Protein AF-A0A2G8LQJ5-F1 (afdb_monomer)

pLDDT: mean 70.14, std 23.07, range [26.86, 98.56]

InterPro domains:
  IPR008160 Collagen triple helix repeat [PF01391] (290-340)
  IPR013320 Concanavalin A-like lectin/glucanase domain superfamily [SSF49899] (3-210)
  IPR048287 Thrombospondin-like, N-terminal domain [SM00210] (1-196)
  IPR050149 Collagen superfamily [PTHR24023] (108-383)

Organism: Stichopus japonicus (NCBI:txid307972)

Sequence (414 aa):
SVDLIQKLDIPRLSERTVGICDNRVPSRNLGQVTRMVDTAYQITSSQQLSRETADLFSGTLPEDFSIILTLKSTSRKATLFTLHGEGSAQLTVHVGKKTTLQYTDNLGKPGADGSPKFSEFILNDNKWHRLAFSVRGRVVTGILDCDPRLNITKNLRRSVPANFRTEAGTIVFGMQLFTDRSFEGAVQQMLIIPDPGAAFSQCELYTPDCETPMREIVSEDEQDPFGDFERGGVHEGSGLSSYEFSDYFQPEESVAPPERPDPNRPEIEGPSGQKGQKGEAGNFRVEYSPGPVGPPGPKGFPGPPGPSGPRGGPGPKGESGRPGRDGLDGAPGVRGPPGVSSVMPQQIVQMIASTAGDKGPASAANLQAITQVLQEQRGPPGPQEQREILEPVETLDPEVCQEHQVHMEGAETE

Mean predicted aligned error: 21.16 Å

Structure (mmCIF, N/CA/C/O backbone):
data_AF-A0A2G8LQJ5-F1
#
_entry.id   AF-A0A2G8LQJ5-F1
#
loop_
_atom_site.group_PDB
_atom_site.id
_atom_site.type_symbol
_atom_site.label_atom_id
_atom_site.label_alt_id
_atom_site.label_comp_id
_atom_site.label_asym_id
_atom_site.label_entity_id
_atom_site.label_seq_id
_atom_site.pdbx_PDB_ins_code
_atom_site.Cartn_x
_atom_site.Cartn_y
_atom_site.Cartn_z
_atom_site.occupancy
_atom_site.B_iso_or_equiv
_atom_site.auth_seq_id
_atom_site.auth_comp_id
_atom_site.auth_asym_id
_atom_site.auth_atom_id
_atom_site.pdbx_PDB_model_num
ATOM 1 N N . SER A 1 1 ? -12.345 -0.201 -10.492 1.00 89.94 1 SER A N 1
ATOM 2 C CA . SER A 1 1 ? -11.167 -0.092 -9.600 1.00 89.94 1 SER A CA 1
ATOM 3 C C . SER A 1 1 ? -10.872 1.380 -9.369 1.00 89.94 1 SER A C 1
ATOM 5 O O . SER A 1 1 ? -11.339 2.206 -10.141 1.00 89.94 1 SER A O 1
ATOM 7 N N . VAL A 1 2 ? -10.135 1.723 -8.316 1.00 93.19 2 VAL A N 1
ATOM 8 C CA . VAL A 1 2 ? -9.689 3.094 -8.041 1.00 93.19 2 VAL A CA 1
ATOM 9 C C . VAL A 1 2 ? -8.184 3.154 -8.251 1.00 93.19 2 VAL A C 1
ATOM 11 O O . VAL A 1 2 ? -7.446 2.482 -7.531 1.00 93.19 2 VAL A O 1
ATOM 14 N N . ASP A 1 3 ? -7.742 3.946 -9.226 1.00 94.62 3 ASP A N 1
ATOM 15 C CA . ASP A 1 3 ? -6.328 4.249 -9.442 1.00 94.62 3 ASP A CA 1
ATOM 16 C C . ASP A 1 3 ? -5.926 5.478 -8.623 1.00 94.62 3 ASP A C 1
ATOM 18 O O . ASP A 1 3 ? -6.298 6.613 -8.932 1.00 94.62 3 ASP A O 1
ATOM 22 N N . LEU A 1 4 ? -5.169 5.242 -7.551 1.00 93.62 4 LEU A N 1
ATOM 23 C CA . LEU A 1 4 ? -4.728 6.298 -6.650 1.00 93.62 4 LEU A CA 1
ATOM 24 C C . LEU A 1 4 ? -3.700 7.222 -7.307 1.00 93.62 4 LEU A C 1
ATOM 26 O O . LEU A 1 4 ? -3.661 8.394 -6.950 1.00 93.62 4 LEU A O 1
ATOM 30 N N . ILE A 1 5 ? -2.902 6.743 -8.268 1.00 93.31 5 ILE A N 1
ATOM 31 C CA . ILE A 1 5 ? -1.924 7.581 -8.977 1.00 93.31 5 ILE A CA 1
ATOM 32 C C . ILE A 1 5 ? -2.656 8.659 -9.773 1.00 93.31 5 ILE A C 1
ATOM 34 O O . ILE A 1 5 ? -2.331 9.840 -9.651 1.00 93.31 5 ILE A O 1
ATOM 38 N N . GLN A 1 6 ? -3.685 8.264 -10.525 1.00 92.38 6 GLN A N 1
ATOM 39 C CA . GLN A 1 6 ? -4.493 9.195 -11.315 1.00 92.38 6 GLN A CA 1
ATOM 40 C C . GLN A 1 6 ? -5.348 10.103 -10.427 1.00 92.38 6 GLN A C 1
ATOM 42 O O . GLN A 1 6 ? -5.360 11.319 -10.603 1.00 92.38 6 GLN A O 1
ATOM 47 N N . LYS A 1 7 ? -6.034 9.537 -9.425 1.00 91.56 7 LYS A N 1
ATOM 48 C CA . LYS A 1 7 ? -6.931 10.309 -8.549 1.00 91.56 7 LYS A CA 1
ATOM 49 C C . LYS A 1 7 ? -6.191 11.356 -7.713 1.00 91.56 7 LYS A C 1
ATOM 51 O O . LYS A 1 7 ? -6.735 12.432 -7.470 1.00 91.56 7 LYS A O 1
ATOM 56 N N . LEU A 1 8 ? -4.953 11.074 -7.309 1.00 90.06 8 LEU A N 1
ATOM 57 C CA . LEU A 1 8 ? -4.101 12.009 -6.566 1.00 90.06 8 LEU A CA 1
ATOM 58 C C . LEU A 1 8 ? -3.295 12.958 -7.468 1.00 90.06 8 LEU A C 1
ATOM 60 O O . LEU A 1 8 ? -2.503 13.737 -6.948 1.00 90.06 8 LEU A O 1
ATOM 64 N N . ASP A 1 9 ? -3.498 12.911 -8.788 1.00 90.56 9 ASP A N 1
ATOM 65 C CA . ASP A 1 9 ? -2.809 13.753 -9.776 1.00 90.56 9 ASP A CA 1
ATOM 66 C C . ASP A 1 9 ? -1.267 13.650 -9.706 1.00 90.56 9 ASP A C 1
ATOM 68 O O . ASP A 1 9 ? -0.534 14.586 -10.029 1.00 90.56 9 ASP A O 1
ATOM 72 N N . ILE A 1 10 ? -0.756 12.478 -9.297 1.00 90.94 10 ILE A N 1
ATOM 73 C CA . ILE A 1 10 ? 0.686 12.192 -9.204 1.00 90.94 10 ILE A CA 1
ATOM 74 C C . ILE A 1 10 ? 1.415 12.480 -10.528 1.00 90.94 10 ILE A C 1
ATOM 76 O O . ILE A 1 10 ? 2.488 13.083 -10.478 1.00 90.94 10 ILE A O 1
ATOM 80 N N . PRO A 1 11 ? 0.871 12.144 -11.719 1.00 92.50 11 PRO A N 1
ATOM 81 C CA . PRO A 1 11 ? 1.570 12.400 -12.974 1.00 92.50 11 PRO A CA 1
ATOM 82 C C . PRO A 1 11 ? 1.883 13.870 -13.255 1.00 92.50 11 PRO A C 1
ATOM 84 O O . PRO A 1 11 ? 2.816 14.150 -14.007 1.00 92.50 11 PRO A O 1
ATOM 87 N N . ARG A 1 12 ? 1.113 14.801 -12.680 1.00 89.62 12 ARG A N 1
ATOM 88 C CA . ARG A 1 12 ? 1.353 16.243 -12.818 1.00 89.62 12 ARG A CA 1
ATOM 89 C C . ARG A 1 12 ? 2.258 16.804 -11.728 1.00 89.62 12 ARG A C 1
ATOM 91 O O . ARG A 1 12 ? 2.886 17.837 -11.941 1.00 89.62 12 ARG A O 1
ATOM 98 N N . LEU A 1 13 ? 2.301 16.150 -10.570 1.00 86.56 13 LEU A N 1
ATOM 99 C CA . LEU A 1 13 ? 2.936 16.669 -9.357 1.00 86.56 13 LEU A CA 1
ATOM 100 C C . LEU A 1 13 ? 4.289 16.014 -9.053 1.00 86.56 13 LEU A C 1
ATOM 102 O O . LEU A 1 13 ? 5.036 16.524 -8.219 1.00 86.56 13 LEU A O 1
ATOM 106 N N . SER A 1 14 ? 4.627 14.926 -9.744 1.00 89.12 14 SER A N 1
ATOM 107 C CA . SER A 1 14 ? 5.841 14.140 -9.530 1.00 89.12 14 SER A CA 1
ATOM 108 C C . SER A 1 14 ? 6.627 13.928 -10.827 1.00 89.12 14 SER A C 1
ATOM 110 O O . SER A 1 14 ? 6.072 13.890 -11.925 1.00 89.12 14 SER A O 1
ATOM 112 N N . GLU A 1 15 ? 7.945 13.765 -10.703 1.00 92.50 15 GLU A N 1
ATOM 113 C CA . GLU A 1 15 ? 8.817 13.496 -11.849 1.00 92.50 15 GLU A CA 1
ATOM 114 C C . GLU A 1 15 ? 8.627 12.056 -12.346 1.00 92.50 15 GLU A C 1
ATOM 116 O O . GLU A 1 15 ? 8.556 11.111 -11.554 1.00 92.50 15 GLU A O 1
ATOM 121 N N . ARG A 1 16 ? 8.560 11.875 -13.668 1.00 95.25 16 ARG A N 1
ATOM 122 C CA . ARG A 1 16 ? 8.482 10.549 -14.291 1.00 95.25 16 ARG A CA 1
ATOM 123 C C . ARG A 1 16 ? 9.836 9.846 -14.216 1.00 95.25 16 ARG A C 1
ATOM 125 O O . ARG A 1 16 ? 10.870 10.443 -14.484 1.00 95.25 16 ARG A O 1
ATOM 132 N N . THR A 1 17 ? 9.819 8.555 -13.925 1.00 95.75 17 THR A N 1
ATOM 133 C CA . THR A 1 17 ? 11.001 7.690 -13.891 1.00 95.75 17 THR A CA 1
ATOM 134 C C . THR A 1 17 ? 10.695 6.330 -14.522 1.00 95.75 17 THR A C 1
ATOM 136 O O . THR A 1 17 ? 9.556 6.051 -14.905 1.00 95.75 17 THR A O 1
ATOM 139 N N . VAL A 1 18 ? 11.721 5.492 -14.657 1.00 95.38 18 VAL A N 1
ATOM 140 C CA . VAL A 1 18 ? 11.593 4.134 -15.197 1.00 95.38 18 VAL A CA 1
ATOM 141 C C . VAL A 1 18 ? 10.993 3.219 -14.133 1.00 95.38 18 VAL A C 1
ATOM 143 O O . VAL A 1 18 ? 11.458 3.199 -12.992 1.00 95.38 18 VAL A O 1
ATOM 146 N N . GLY A 1 19 ? 9.950 2.488 -14.519 1.00 95.75 19 GLY A N 1
ATOM 147 C CA . GLY A 1 19 ? 9.255 1.509 -13.696 1.00 95.75 19 GLY A CA 1
ATOM 148 C C . GLY A 1 19 ? 10.030 0.207 -13.492 1.00 95.75 19 GLY A C 1
ATOM 149 O O . GLY A 1 19 ? 11.251 0.144 -13.641 1.00 95.75 19 GLY A O 1
ATOM 150 N N . ILE A 1 20 ? 9.300 -0.842 -13.125 1.00 95.50 20 ILE A N 1
ATOM 151 C CA . ILE A 1 20 ? 9.815 -2.190 -12.884 1.00 95.50 20 ILE A CA 1
ATOM 152 C C . ILE A 1 20 ? 10.459 -2.794 -14.134 1.00 95.50 20 ILE A C 1
ATOM 154 O O . ILE A 1 20 ? 11.453 -3.504 -14.008 1.00 95.50 20 ILE A O 1
ATOM 158 N N . CYS A 1 21 ? 9.943 -2.465 -15.321 1.00 94.12 21 CYS A N 1
ATOM 159 C CA . CYS A 1 21 ? 10.505 -2.887 -16.597 1.00 94.12 21 CYS A CA 1
ATOM 160 C C . CYS A 1 21 ? 11.095 -1.701 -17.359 1.00 94.12 21 CYS A C 1
ATOM 162 O O . CYS A 1 21 ? 10.388 -0.780 -17.756 1.00 94.12 21 CYS A O 1
ATOM 164 N N . ASP A 1 22 ? 12.396 -1.754 -17.617 1.00 92.06 22 ASP A N 1
ATOM 165 C CA . ASP A 1 22 ? 13.119 -0.826 -18.495 1.00 92.06 22 ASP A CA 1
ATOM 166 C C . ASP A 1 22 ? 13.122 -1.283 -19.967 1.00 92.06 22 ASP A C 1
ATOM 168 O O . ASP A 1 22 ? 13.550 -0.556 -20.864 1.00 92.06 22 ASP A O 1
ATOM 172 N N . ASN A 1 23 ? 12.661 -2.506 -20.221 1.00 88.75 23 ASN A N 1
ATOM 173 C CA . ASN A 1 23 ? 12.680 -3.125 -21.534 1.00 88.75 23 ASN A CA 1
ATOM 174 C C . ASN A 1 23 ? 11.570 -4.181 -21.660 1.00 88.75 23 ASN A C 1
ATOM 176 O O . ASN A 1 23 ? 11.831 -5.384 -21.665 1.00 88.75 23 ASN A O 1
ATOM 180 N N . ARG A 1 24 ? 10.320 -3.724 -21.737 1.00 88.69 24 ARG A N 1
ATOM 181 C CA . ARG A 1 24 ? 9.144 -4.577 -21.918 1.00 88.69 24 ARG A CA 1
ATOM 182 C C . ARG A 1 24 ? 8.933 -4.945 -23.386 1.00 88.69 24 ARG A C 1
ATOM 184 O O . ARG A 1 24 ? 9.086 -4.109 -24.285 1.00 88.69 24 ARG A O 1
ATOM 191 N N . VAL A 1 25 ? 8.521 -6.194 -23.611 1.00 83.50 25 VAL A N 1
ATOM 192 C CA . VAL A 1 25 ? 8.076 -6.688 -24.923 1.00 83.50 25 VAL A CA 1
ATOM 193 C C . VAL A 1 25 ? 6.770 -5.980 -25.330 1.00 83.50 25 VAL A C 1
ATOM 195 O O . VAL A 1 25 ? 5.816 -5.981 -24.553 1.00 83.50 25 VAL A O 1
ATOM 198 N N . PRO A 1 26 ? 6.691 -5.362 -26.522 1.00 78.56 26 PRO A N 1
ATOM 199 C CA . PRO A 1 26 ? 5.492 -4.648 -26.955 1.00 78.56 26 PRO A CA 1
ATOM 200 C C . PRO A 1 26 ? 4.329 -5.603 -27.270 1.00 78.56 26 PRO A C 1
ATOM 202 O O . PRO A 1 26 ? 4.532 -6.709 -27.767 1.00 78.56 26 PRO A O 1
ATOM 205 N N . SER A 1 27 ? 3.093 -5.150 -27.035 1.00 71.69 27 SER A N 1
ATOM 206 C CA . SER A 1 27 ? 1.865 -5.950 -27.206 1.00 71.69 27 SER A CA 1
ATOM 207 C C . SER A 1 27 ? 1.493 -6.250 -28.661 1.00 71.69 27 SER A C 1
ATOM 209 O O . SER A 1 27 ? 0.673 -7.128 -28.916 1.00 71.69 27 SER A O 1
ATOM 211 N N . ARG A 1 28 ? 2.102 -5.558 -29.633 1.00 69.81 28 ARG A N 1
ATOM 212 C CA . ARG A 1 28 ? 1.901 -5.792 -31.071 1.00 69.81 28 ARG A CA 1
ATOM 213 C C . ARG A 1 28 ? 3.246 -5.965 -31.767 1.00 69.81 28 ARG A C 1
ATOM 215 O O . ARG A 1 28 ? 4.222 -5.318 -31.393 1.00 69.81 28 ARG A O 1
ATOM 222 N N . ASN A 1 29 ? 3.257 -6.762 -32.840 1.00 55.69 29 ASN A N 1
ATOM 223 C CA . ASN A 1 29 ? 4.323 -6.797 -33.849 1.00 55.69 29 ASN A CA 1
ATOM 224 C C . ASN A 1 29 ? 4.390 -5.449 -34.600 1.00 55.69 29 ASN A C 1
ATOM 226 O O . ASN A 1 29 ? 4.166 -5.383 -35.807 1.00 55.69 29 ASN A O 1
ATOM 230 N N . LEU A 1 30 ? 4.660 -4.347 -33.897 1.00 58.47 30 LEU A N 1
ATOM 231 C CA . LEU A 1 30 ? 5.167 -3.141 -34.530 1.00 58.47 30 LEU A CA 1
ATOM 232 C C . LEU A 1 30 ? 6.508 -3.549 -35.134 1.00 58.47 30 LEU A C 1
ATOM 234 O O . LEU A 1 30 ? 7.429 -3.906 -34.404 1.00 58.47 30 LEU A O 1
ATOM 238 N N . GLY A 1 31 ? 6.604 -3.548 -36.466 1.00 53.56 31 GLY A N 1
ATOM 239 C CA . GLY A 1 31 ? 7.779 -3.959 -37.252 1.00 53.56 31 GLY A CA 1
ATOM 240 C C . GLY A 1 31 ? 9.065 -3.156 -36.996 1.00 53.56 31 GLY A C 1
ATOM 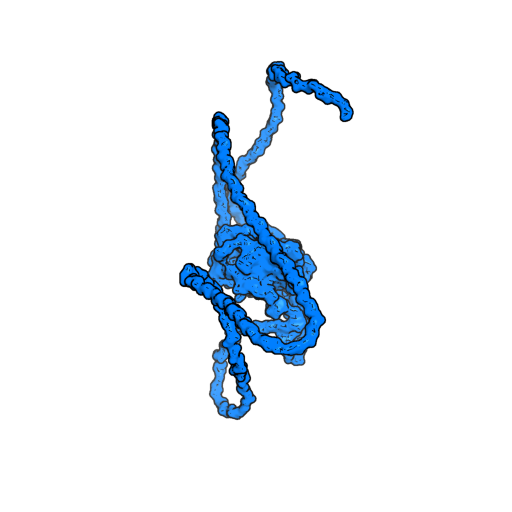241 O O . GLY A 1 31 ? 9.989 -3.194 -37.800 1.00 53.56 31 GLY A O 1
ATOM 242 N N . GLN A 1 32 ? 9.137 -2.441 -35.878 1.00 55.44 32 GLN A N 1
ATOM 243 C CA . GLN A 1 32 ? 10.308 -1.829 -35.285 1.00 55.44 32 GLN A CA 1
ATOM 244 C C . GLN A 1 32 ? 10.241 -2.075 -33.780 1.00 55.44 32 GLN A C 1
ATOM 246 O O . GLN A 1 32 ? 9.345 -1.577 -33.100 1.00 55.44 32 GLN A O 1
ATOM 251 N N . VAL A 1 33 ? 11.214 -2.828 -33.264 1.00 58.84 33 VAL A N 1
ATOM 252 C CA . VAL A 1 33 ? 11.412 -3.083 -31.833 1.00 58.84 33 VAL A CA 1
ATOM 253 C C . VAL A 1 33 ? 11.728 -1.759 -31.133 1.00 58.84 33 VAL A C 1
ATOM 255 O O . VAL A 1 33 ? 12.885 -1.405 -30.917 1.00 58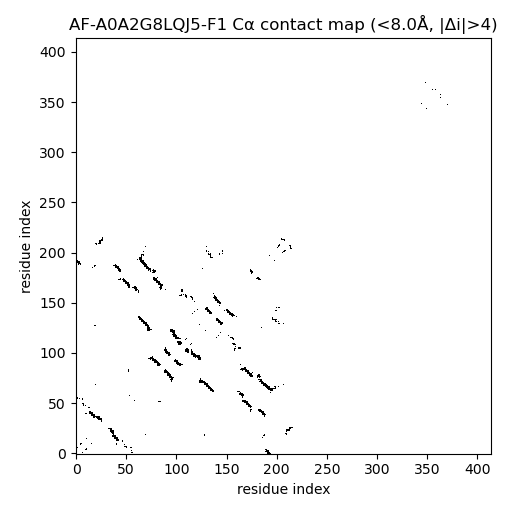.84 33 VAL A O 1
ATOM 258 N N . THR A 1 34 ? 10.698 -0.997 -30.788 1.00 60.62 34 THR A N 1
ATOM 259 C CA . THR A 1 34 ? 10.798 0.071 -29.799 1.00 60.62 34 THR A CA 1
ATOM 260 C C . THR A 1 34 ? 10.492 -0.575 -28.462 1.00 60.62 34 THR A C 1
ATOM 262 O O . THR A 1 34 ? 9.346 -0.817 -28.100 1.00 60.62 34 THR A O 1
ATOM 265 N N . ARG A 1 35 ? 11.566 -0.963 -27.771 1.00 66.75 35 ARG A N 1
ATOM 266 C CA . ARG A 1 35 ? 11.526 -1.438 -26.387 1.00 66.75 35 ARG A CA 1
ATOM 267 C C . ARG A 1 35 ? 10.736 -0.428 -25.552 1.00 66.75 35 ARG A C 1
ATOM 269 O O . ARG A 1 35 ? 11.056 0.760 -25.597 1.00 66.75 35 ARG A O 1
ATOM 276 N N . MET A 1 36 ? 9.700 -0.879 -24.845 1.00 80.94 36 MET A N 1
ATOM 277 C CA . MET A 1 36 ? 8.861 0.004 -24.031 1.00 80.94 36 MET A CA 1
ATOM 278 C C . MET A 1 36 ? 9.376 0.029 -22.593 1.00 80.94 36 MET A C 1
ATOM 280 O O . MET A 1 36 ? 9.709 -1.011 -22.032 1.00 80.94 36 MET A O 1
ATOM 284 N N . VAL A 1 37 ? 9.442 1.219 -22.004 1.00 89.69 37 VAL A N 1
ATOM 285 C CA . VAL A 1 37 ? 9.740 1.399 -20.580 1.00 89.69 37 VAL A CA 1
ATOM 286 C C . VAL A 1 37 ? 8.429 1.546 -19.819 1.00 89.69 37 VAL A C 1
ATOM 288 O O . VAL A 1 37 ? 7.554 2.318 -20.222 1.00 89.69 37 VAL A O 1
ATOM 291 N N . ASP A 1 38 ? 8.299 0.844 -18.701 1.00 93.31 38 ASP A N 1
ATOM 292 C CA . ASP A 1 38 ? 7.225 1.109 -17.755 1.00 93.31 38 ASP A CA 1
ATOM 293 C C . ASP A 1 38 ? 7.424 2.518 -17.180 1.00 93.31 38 ASP A C 1
ATOM 295 O O . ASP A 1 38 ? 8.546 2.947 -16.899 1.00 93.31 38 ASP A O 1
ATOM 299 N N . THR A 1 39 ? 6.331 3.261 -17.011 1.00 94.19 39 THR A N 1
ATOM 300 C CA . THR A 1 39 ? 6.375 4.586 -16.382 1.00 94.19 39 THR A CA 1
ATOM 301 C C . THR A 1 39 ? 6.110 4.451 -14.889 1.00 94.19 39 THR A C 1
ATOM 303 O O . THR A 1 39 ? 5.128 3.840 -14.479 1.00 94.19 39 THR A O 1
ATOM 306 N N . ALA A 1 40 ? 6.960 5.075 -14.084 1.00 97.00 40 ALA A N 1
ATOM 307 C CA . ALA A 1 40 ? 6.755 5.277 -12.659 1.00 97.00 40 ALA A CA 1
ATOM 308 C C . ALA A 1 40 ? 6.913 6.755 -12.294 1.00 97.00 40 ALA A C 1
ATOM 310 O O . ALA A 1 40 ? 7.322 7.572 -13.120 1.00 97.00 40 ALA A O 1
ATOM 311 N N . TYR A 1 41 ? 6.618 7.093 -11.043 1.00 95.38 41 TYR A N 1
ATOM 312 C CA . TYR A 1 41 ? 6.678 8.456 -10.530 1.00 95.38 41 TYR A CA 1
ATOM 313 C C . TYR A 1 41 ? 7.530 8.513 -9.271 1.00 95.38 41 TYR A C 1
ATOM 315 O O . TYR A 1 41 ? 7.311 7.751 -8.326 1.00 95.38 41 TYR A O 1
ATOM 323 N N . GLN A 1 42 ? 8.519 9.402 -9.275 1.00 93.25 42 GLN A N 1
ATOM 324 C CA . GLN A 1 42 ? 9.420 9.625 -8.155 1.00 93.25 42 GLN A CA 1
ATOM 325 C C . GLN A 1 42 ? 8.726 10.483 -7.094 1.00 93.25 42 GLN A C 1
ATOM 327 O O . GLN A 1 42 ? 8.289 11.598 -7.371 1.00 93.25 42 GLN A O 1
ATOM 332 N N . ILE A 1 43 ? 8.667 9.966 -5.871 1.00 89.69 43 ILE A N 1
ATOM 333 C CA . ILE A 1 43 ? 8.036 10.607 -4.721 1.00 89.69 43 ILE A CA 1
ATOM 334 C C . ILE A 1 43 ? 9.118 11.077 -3.755 1.00 89.69 43 ILE A C 1
ATOM 336 O O . ILE A 1 43 ? 10.017 10.314 -3.378 1.00 89.69 43 ILE A O 1
ATOM 340 N N . THR A 1 44 ? 9.025 12.345 -3.363 1.00 82.12 44 THR A N 1
ATOM 341 C CA . THR A 1 44 ? 9.935 12.997 -2.417 1.00 82.12 44 THR A CA 1
ATOM 342 C C . THR A 1 44 ? 9.183 13.467 -1.175 1.00 82.12 44 THR A C 1
ATOM 344 O O . THR A 1 44 ? 7.969 13.669 -1.191 1.00 82.12 44 THR A O 1
ATOM 347 N N . SER A 1 45 ? 9.918 13.684 -0.086 1.00 70.81 45 SER A N 1
ATOM 348 C CA . SER A 1 45 ? 9.379 14.032 1.231 1.00 70.81 45 SER A CA 1
ATOM 349 C C . SER A 1 45 ? 8.642 15.379 1.310 1.00 70.81 45 SER A C 1
ATOM 351 O O . SER A 1 45 ? 7.956 15.628 2.298 1.00 70.81 45 SER A O 1
ATOM 353 N N . SER A 1 46 ? 8.735 16.232 0.284 1.00 63.69 46 SER A N 1
ATOM 354 C CA . SER A 1 46 ? 8.058 17.535 0.209 1.00 63.69 46 SER A CA 1
ATOM 355 C C . SER A 1 46 ? 6.708 17.515 -0.522 1.00 63.69 46 SER A C 1
ATOM 357 O O . SER A 1 46 ? 6.055 18.552 -0.603 1.00 63.69 46 SER A O 1
ATOM 359 N N . GLN A 1 47 ? 6.296 16.382 -1.099 1.00 63.50 47 GLN A N 1
ATOM 360 C CA . GLN A 1 47 ? 5.050 16.281 -1.866 1.00 63.50 47 GLN A CA 1
ATOM 361 C C . GLN A 1 47 ? 3.903 15.815 -0.963 1.00 63.50 47 GLN A C 1
ATOM 363 O O . GLN A 1 47 ? 3.780 14.631 -0.658 1.00 63.50 47 GLN A O 1
ATOM 368 N N . GLN A 1 48 ? 3.048 16.749 -0.535 1.00 68.00 48 GLN A N 1
ATOM 369 C CA . GLN A 1 48 ? 1.794 16.420 0.141 1.00 68.00 48 GLN A CA 1
ATOM 370 C C . GLN A 1 48 ? 0.674 16.324 -0.891 1.00 68.00 48 GLN A C 1
ATOM 372 O O . GLN A 1 48 ? 0.267 17.330 -1.468 1.00 68.00 48 GLN A O 1
ATOM 377 N N . LEU A 1 49 ? 0.154 15.114 -1.090 1.00 80.50 49 LEU A N 1
ATOM 378 C CA . LEU A 1 49 ? -0.961 14.870 -1.997 1.00 80.50 49 LEU A CA 1
ATOM 379 C C . LEU A 1 49 ? -2.174 14.422 -1.191 1.00 80.50 49 LEU A C 1
ATOM 381 O O . LEU A 1 49 ? -2.107 13.443 -0.442 1.00 80.50 49 LEU A O 1
ATOM 385 N N . SER A 1 50 ? -3.282 15.145 -1.330 1.00 86.44 50 SER A N 1
ATOM 386 C CA . SER A 1 50 ? -4.539 14.796 -0.677 1.00 86.44 50 SER A CA 1
ATOM 387 C C . SER A 1 50 ? -5.746 15.096 -1.549 1.00 86.44 50 SER A C 1
ATOM 389 O O . SER A 1 50 ? -5.750 16.067 -2.304 1.00 86.44 50 SER A O 1
ATOM 391 N N . ARG A 1 51 ? -6.784 14.276 -1.399 1.00 88.06 51 ARG A N 1
ATOM 392 C CA . ARG A 1 51 ? -8.086 14.410 -2.065 1.00 88.06 51 ARG A CA 1
ATOM 393 C C . ARG A 1 51 ? -9.200 14.016 -1.109 1.00 88.06 51 ARG A C 1
ATOM 395 O O . ARG A 1 51 ? -8.961 13.281 -0.147 1.00 88.06 51 ARG A O 1
ATOM 402 N N . GLU A 1 52 ? -10.413 14.469 -1.388 1.00 88.44 52 GLU A N 1
ATOM 403 C CA . GLU A 1 52 ? -11.592 13.977 -0.683 1.00 88.44 52 GLU A CA 1
ATOM 404 C C . GLU A 1 52 ? -11.815 12.505 -1.033 1.00 88.44 52 GLU A C 1
ATOM 406 O O . GLU A 1 52 ? -11.729 12.102 -2.192 1.00 88.44 52 GLU A O 1
ATOM 411 N N . THR A 1 53 ? -12.085 11.670 -0.029 1.00 87.56 53 THR A N 1
ATOM 412 C CA . THR A 1 53 ? -12.282 10.230 -0.258 1.00 87.56 53 THR A CA 1
ATOM 413 C C . THR A 1 53 ? -13.536 9.968 -1.111 1.00 87.56 53 THR A C 1
ATOM 415 O O . THR A 1 53 ? -13.600 8.961 -1.817 1.00 87.56 53 THR A O 1
ATOM 418 N N . ALA A 1 54 ? -14.505 10.888 -1.108 1.00 85.75 54 ALA A N 1
ATOM 419 C CA . ALA A 1 54 ? -15.687 10.847 -1.969 1.00 85.75 54 ALA A CA 1
ATOM 420 C C . ALA A 1 54 ? -15.352 10.923 -3.476 1.00 85.75 54 ALA A C 1
ATOM 422 O O . ALA A 1 54 ? -16.032 10.289 -4.278 1.00 85.75 54 ALA A O 1
ATOM 423 N N . ASP A 1 55 ? -14.257 11.591 -3.871 1.00 85.62 55 ASP A N 1
ATOM 424 C CA . ASP A 1 55 ? -13.802 11.645 -5.276 1.00 85.62 55 ASP A CA 1
ATOM 425 C C . ASP A 1 55 ? -13.256 10.292 -5.774 1.00 85.62 55 ASP A C 1
ATOM 427 O O . ASP A 1 55 ? -13.132 10.037 -6.984 1.00 85.62 55 ASP A O 1
ATOM 431 N N . LEU A 1 56 ? -12.863 9.434 -4.828 1.00 84.94 56 LEU A N 1
ATOM 432 C CA . LEU A 1 56 ? -12.272 8.126 -5.082 1.00 84.94 56 LEU A CA 1
ATOM 433 C C . LEU A 1 56 ? -13.326 7.019 -5.094 1.00 84.94 56 LEU A C 1
ATOM 435 O O . LEU A 1 56 ? -13.219 6.100 -5.904 1.00 84.94 56 LEU A O 1
ATOM 439 N N . PHE A 1 57 ? -14.326 7.101 -4.215 1.00 83.50 57 PHE A N 1
ATOM 440 C CA . PHE A 1 57 ? -15.344 6.069 -4.033 1.00 83.50 57 PHE A CA 1
ATOM 441 C C . PHE A 1 57 ? -16.737 6.689 -4.044 1.00 83.50 57 PHE A C 1
ATOM 443 O O . PHE A 1 57 ? -17.019 7.597 -3.265 1.00 83.50 57 PHE A O 1
ATOM 450 N N . SER A 1 58 ? -17.633 6.133 -4.859 1.00 75.19 58 SER A N 1
ATOM 451 C CA . SER A 1 58 ? -19.047 6.506 -4.916 1.00 75.19 58 SER A CA 1
ATOM 452 C C . SER A 1 58 ? -19.817 5.979 -3.691 1.00 75.19 58 SER A C 1
ATOM 454 O O . SER A 1 58 ? -20.621 5.055 -3.805 1.00 75.19 58 SER A O 1
ATOM 456 N N . GLY A 1 59 ? -19.529 6.530 -2.508 1.00 76.31 59 GLY A N 1
ATOM 457 C CA . GLY A 1 59 ? -20.256 6.296 -1.253 1.00 76.31 59 GLY A CA 1
ATOM 458 C C . GLY A 1 59 ? -19.458 5.563 -0.172 1.00 76.31 59 GLY A C 1
ATOM 459 O O . GLY A 1 59 ? -19.226 6.113 0.907 1.00 76.31 59 GLY A O 1
ATOM 460 N N . THR A 1 60 ? -19.054 4.314 -0.426 1.00 82.50 60 THR A N 1
ATOM 461 C CA . THR A 1 60 ? -18.376 3.488 0.585 1.00 82.50 60 THR A CA 1
ATOM 462 C C . THR A 1 60 ? -17.185 2.709 0.035 1.00 82.50 60 THR A C 1
ATOM 464 O O . THR A 1 60 ? -17.140 2.349 -1.143 1.00 82.50 60 THR A O 1
ATOM 467 N N . LEU A 1 61 ? -16.195 2.436 0.895 1.00 86.81 61 LEU A N 1
ATOM 468 C CA . LEU A 1 61 ? -15.149 1.461 0.572 1.00 86.81 61 LEU A CA 1
ATOM 469 C C . LEU A 1 61 ? -15.798 0.063 0.527 1.00 86.81 61 LEU A C 1
ATOM 471 O O . LEU A 1 61 ? -16.546 -0.268 1.454 1.00 86.81 61 LEU A O 1
ATOM 475 N N . PRO A 1 62 ? -15.515 -0.766 -0.495 1.00 90.25 62 PRO A N 1
ATOM 476 C CA . PRO A 1 62 ? -16.019 -2.133 -0.550 1.00 90.25 62 PRO A CA 1
ATOM 477 C C . PRO A 1 62 ? -15.637 -2.922 0.706 1.00 90.25 62 PRO A C 1
ATOM 479 O O . PRO A 1 62 ? -14.541 -2.748 1.241 1.00 90.25 62 PRO A O 1
ATOM 482 N N . GLU A 1 63 ? -16.520 -3.814 1.162 1.00 90.44 63 GLU A N 1
ATOM 483 C CA . GLU A 1 63 ? -16.207 -4.683 2.300 1.00 90.44 63 GLU A CA 1
ATOM 484 C C . GLU A 1 63 ? -15.032 -5.606 1.953 1.00 90.44 63 GLU A C 1
ATOM 486 O O . GLU A 1 63 ? -14.030 -5.628 2.665 1.00 90.44 63 GLU A O 1
ATOM 491 N N . ASP A 1 64 ? -15.105 -6.320 0.835 1.00 94.94 64 ASP A N 1
ATOM 492 C CA . ASP A 1 64 ? -14.017 -7.158 0.335 1.00 94.94 64 ASP A CA 1
ATOM 493 C C . ASP A 1 64 ? -13.321 -6.463 -0.837 1.00 94.94 64 ASP A C 1
ATOM 495 O O . ASP A 1 64 ? -13.968 -5.978 -1.766 1.00 94.94 64 ASP A O 1
ATOM 499 N N . PHE A 1 65 ? -11.993 -6.380 -0.784 1.00 96.31 65 PHE A N 1
ATOM 500 C CA . PHE A 1 65 ? -11.209 -5.636 -1.765 1.00 96.31 65 PHE A CA 1
ATOM 501 C C . PHE A 1 65 ? -9.757 -6.107 -1.819 1.00 96.31 65 PHE A C 1
ATOM 503 O O . PHE A 1 65 ? -9.248 -6.749 -0.897 1.00 96.31 65 PHE A O 1
ATOM 510 N N . SER A 1 66 ? -9.075 -5.724 -2.893 1.00 98.31 66 SER A N 1
ATOM 511 C CA . SER A 1 66 ? -7.628 -5.846 -3.039 1.00 98.31 66 SER A CA 1
ATOM 512 C C . SER A 1 66 ? -6.953 -4.481 -3.032 1.00 98.31 66 SER A C 1
ATOM 514 O O . SER A 1 66 ? -7.469 -3.530 -3.618 1.00 98.31 66 SER A O 1
ATOM 516 N N . ILE A 1 67 ? -5.768 -4.402 -2.430 1.00 98.38 67 ILE A N 1
ATOM 517 C CA . ILE A 1 67 ? -4.817 -3.301 -2.628 1.00 98.38 67 ILE A CA 1
ATOM 518 C C . ILE A 1 67 ? -3.680 -3.853 -3.483 1.00 98.38 67 ILE A C 1
ATOM 520 O O . ILE A 1 67 ? -3.082 -4.853 -3.093 1.00 98.38 67 ILE A O 1
ATOM 524 N N . ILE A 1 68 ? -3.374 -3.219 -4.614 1.00 98.38 68 ILE A N 1
ATOM 525 C CA . ILE A 1 68 ? -2.294 -3.631 -5.521 1.00 98.38 68 ILE A CA 1
ATOM 526 C C . ILE A 1 68 ? -1.278 -2.503 -5.632 1.00 98.38 68 ILE A C 1
ATOM 528 O O . ILE A 1 68 ? -1.620 -1.396 -6.045 1.00 98.38 68 ILE A O 1
ATOM 532 N N . LEU A 1 69 ? -0.030 -2.797 -5.280 1.00 98.31 69 LEU A N 1
ATOM 533 C CA . LEU A 1 69 ? 1.063 -1.837 -5.211 1.00 98.31 69 LEU A CA 1
ATOM 534 C C . LEU A 1 69 ? 2.276 -2.349 -5.988 1.00 98.31 69 LEU A C 1
ATOM 536 O O . LEU A 1 69 ? 2.738 -3.466 -5.765 1.00 98.31 69 LEU A O 1
ATOM 540 N N . THR A 1 70 ? 2.832 -1.497 -6.841 1.00 98.25 70 THR A N 1
ATOM 541 C CA . THR A 1 70 ? 4.148 -1.703 -7.460 1.00 98.25 70 THR A CA 1
ATOM 542 C C . THR A 1 70 ? 5.004 -0.495 -7.125 1.00 98.25 70 THR A C 1
ATOM 544 O O . THR A 1 70 ? 4.729 0.612 -7.599 1.00 98.25 70 THR A O 1
ATOM 547 N N . LEU A 1 71 ? 6.000 -0.680 -6.258 1.00 97.56 71 LEU A N 1
ATOM 548 C CA . LEU A 1 71 ? 6.786 0.420 -5.699 1.00 97.56 71 LEU A CA 1
ATOM 549 C C . LEU A 1 71 ? 8.243 0.033 -5.451 1.00 97.56 71 LEU A C 1
ATOM 551 O O . LEU A 1 71 ? 8.584 -1.140 -5.340 1.00 97.56 71 LEU A O 1
ATOM 555 N N . LYS A 1 72 ? 9.084 1.051 -5.312 1.00 96.44 72 LYS A N 1
ATOM 556 C CA . LYS A 1 72 ? 10.477 0.971 -4.869 1.00 96.44 72 LYS A CA 1
ATOM 557 C C . LYS A 1 72 ? 10.674 1.983 -3.749 1.00 96.44 72 LYS A C 1
ATOM 559 O O . LYS A 1 72 ? 10.246 3.122 -3.909 1.00 96.44 72 LYS A O 1
ATOM 564 N N . SER A 1 73 ? 11.321 1.624 -2.640 1.00 94.62 73 SER A N 1
ATOM 565 C CA . SER A 1 73 ? 11.535 2.560 -1.524 1.00 94.62 73 SER A CA 1
ATOM 566 C C . SER A 1 73 ? 12.900 2.408 -0.859 1.00 94.62 73 SER A C 1
ATOM 568 O O . SER A 1 73 ? 13.496 1.333 -0.829 1.00 94.62 73 SER A O 1
ATOM 570 N N . THR A 1 74 ? 13.381 3.511 -0.291 1.00 92.69 74 THR A N 1
ATOM 571 C CA . THR A 1 74 ? 14.555 3.578 0.595 1.00 92.69 74 THR A CA 1
ATOM 572 C C . THR A 1 74 ? 14.160 3.869 2.047 1.00 92.69 74 THR A C 1
ATOM 574 O O . THR A 1 74 ? 14.996 3.801 2.953 1.00 92.69 74 THR A O 1
ATOM 577 N N . SER A 1 75 ? 12.885 4.175 2.305 1.00 90.56 75 SER A N 1
ATOM 578 C CA . SER A 1 75 ? 12.401 4.592 3.618 1.00 90.56 75 SER A CA 1
ATOM 579 C C . SER A 1 75 ? 12.503 3.464 4.648 1.00 90.56 75 SER A C 1
ATOM 581 O O . SER A 1 75 ? 11.975 2.369 4.459 1.00 90.56 75 SER A O 1
ATOM 583 N N . ARG A 1 76 ? 13.104 3.733 5.818 1.00 89.75 76 ARG A N 1
ATOM 584 C CA . ARG A 1 76 ? 13.159 2.744 6.919 1.00 89.75 76 ARG A CA 1
ATOM 585 C C . ARG A 1 76 ? 11.769 2.308 7.383 1.00 89.75 76 ARG A C 1
ATOM 587 O O . ARG A 1 76 ? 11.559 1.133 7.679 1.00 89.75 76 ARG A O 1
ATOM 594 N N . 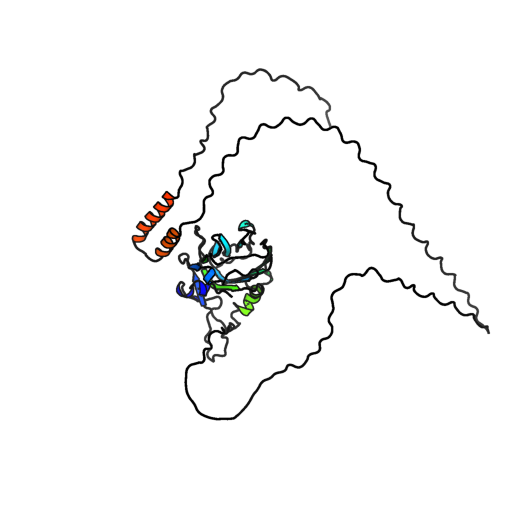LYS A 1 77 ? 10.848 3.263 7.498 1.00 88.88 77 LYS A N 1
ATOM 595 C CA . LYS A 1 77 ? 9.416 3.054 7.716 1.00 88.88 77 LYS A CA 1
ATOM 596 C C . LYS A 1 77 ? 8.690 4.335 7.323 1.00 88.88 77 LYS A C 1
ATOM 598 O O . LYS A 1 77 ? 8.957 5.368 7.930 1.00 88.88 77 LYS A O 1
ATOM 603 N N . ALA A 1 78 ? 7.768 4.242 6.379 1.00 90.00 78 ALA A N 1
ATOM 604 C CA . ALA A 1 78 ? 6.981 5.363 5.890 1.00 90.00 78 ALA A CA 1
ATOM 605 C C . ALA A 1 78 ? 5.517 4.972 5.710 1.00 90.00 78 ALA A C 1
ATOM 607 O O . ALA A 1 78 ? 5.192 3.795 5.534 1.00 90.00 78 ALA A O 1
ATOM 608 N N . THR A 1 79 ? 4.644 5.969 5.747 1.00 90.12 79 THR A N 1
ATOM 609 C CA . THR A 1 79 ? 3.239 5.813 5.371 1.00 90.12 79 THR A CA 1
ATOM 610 C C . THR A 1 79 ? 3.110 6.059 3.879 1.00 90.12 79 THR A C 1
ATOM 612 O O . THR A 1 79 ? 3.429 7.148 3.411 1.00 90.12 79 THR A O 1
ATOM 615 N N . LEU A 1 80 ? 2.659 5.046 3.137 1.00 91.56 80 LEU A N 1
ATOM 616 C CA . LEU A 1 80 ? 2.436 5.173 1.701 1.00 91.56 80 LEU A CA 1
ATOM 617 C C . LEU A 1 80 ? 1.172 5.996 1.447 1.00 91.56 80 LEU A C 1
ATOM 619 O O . LEU A 1 80 ? 1.234 7.059 0.842 1.00 91.56 80 LEU A O 1
ATOM 623 N N . PHE A 1 81 ? 0.039 5.543 1.980 1.00 92.00 81 PHE A N 1
ATOM 624 C CA . PHE A 1 81 ? -1.195 6.319 2.003 1.00 92.00 81 PHE A CA 1
ATOM 625 C C . PHE A 1 81 ? -2.004 6.022 3.262 1.00 92.00 81 PHE A C 1
ATOM 627 O O . PHE A 1 81 ? -1.921 4.932 3.836 1.00 92.00 81 PHE A O 1
ATOM 634 N N . THR A 1 82 ? -2.804 7.001 3.667 1.00 90.44 82 THR A N 1
ATOM 635 C CA . THR A 1 82 ? -3.852 6.864 4.674 1.00 90.44 82 THR A CA 1
ATOM 636 C C . THR A 1 82 ? -5.161 7.338 4.089 1.00 90.44 82 THR A C 1
ATOM 638 O O . THR A 1 82 ? -5.252 8.443 3.564 1.00 90.44 82 THR A O 1
ATOM 641 N N . LEU A 1 83 ? -6.184 6.517 4.227 1.00 90.25 83 LEU A N 1
ATOM 642 C CA . LEU A 1 83 ? -7.542 6.826 3.852 1.00 90.25 83 LEU A CA 1
ATOM 643 C C . LEU A 1 83 ? -8.325 7.057 5.151 1.00 90.25 83 LEU A C 1
ATOM 645 O O . LEU A 1 83 ? -8.472 6.160 5.990 1.00 90.25 83 LEU A O 1
ATOM 649 N N . HIS A 1 84 ? -8.757 8.302 5.335 1.00 86.69 84 HIS A N 1
ATOM 650 C CA . HIS A 1 84 ? -9.566 8.721 6.469 1.00 86.69 84 HIS A CA 1
ATOM 651 C C . HIS A 1 84 ? -11.043 8.688 6.089 1.00 86.69 84 HIS A C 1
ATOM 653 O O . HIS A 1 84 ? -11.401 9.082 4.974 1.00 86.69 84 HIS A O 1
ATOM 659 N N . GLY A 1 85 ? -11.885 8.272 7.029 1.00 81.44 85 GLY A N 1
ATOM 660 C CA . GLY A 1 85 ? -13.336 8.417 6.958 1.00 81.44 85 GLY A CA 1
ATOM 661 C C . GLY A 1 85 ? -13.875 8.903 8.298 1.00 81.44 85 GLY A C 1
ATOM 662 O O . GLY A 1 85 ? -13.351 8.549 9.359 1.00 81.44 85 GLY A O 1
ATOM 663 N N . GLU A 1 86 ? -14.856 9.806 8.231 1.00 76.12 86 GLU A N 1
ATOM 664 C CA . GLU A 1 86 ? -15.488 10.449 9.397 1.00 76.12 86 GLU A CA 1
ATOM 665 C C . GLU A 1 86 ? -14.471 11.028 10.409 1.00 76.12 86 GLU A C 1
ATOM 667 O O . GLU A 1 86 ? -14.660 10.972 11.621 1.00 76.12 86 GLU A O 1
ATOM 672 N N . GLY A 1 87 ? -13.350 11.569 9.914 1.00 71.25 87 GLY A N 1
ATOM 673 C CA . GLY A 1 87 ? -12.303 12.184 10.740 1.00 71.25 87 GLY A CA 1
ATOM 674 C C . GLY A 1 87 ? -11.314 11.217 11.409 1.00 71.25 87 GLY A C 1
ATOM 675 O O . GLY A 1 87 ? -10.451 11.670 12.159 1.00 71.25 87 GLY A O 1
ATOM 676 N N . SER A 1 88 ? -11.379 9.910 11.132 1.00 78.56 88 SER A N 1
ATOM 677 C CA . SER A 1 88 ? -10.455 8.907 11.686 1.00 78.56 88 SER A CA 1
ATOM 678 C C . SER A 1 88 ? -9.695 8.137 10.600 1.00 78.56 88 SER A C 1
ATOM 680 O O . SER A 1 88 ? -10.184 7.960 9.485 1.00 78.56 88 SER A O 1
ATOM 682 N N . ALA A 1 89 ? -8.472 7.687 10.907 1.00 85.75 89 ALA A N 1
ATOM 683 C CA . ALA A 1 89 ? -7.686 6.845 10.005 1.00 85.75 89 ALA A CA 1
ATOM 684 C C . ALA A 1 89 ? -8.249 5.418 9.999 1.00 85.75 89 ALA A C 1
ATOM 686 O O . ALA A 1 89 ? -8.118 4.673 10.976 1.00 85.75 89 ALA A O 1
ATOM 687 N N . GLN A 1 90 ? -8.867 5.040 8.885 1.00 89.19 90 GLN A N 1
ATOM 688 C CA . GLN A 1 90 ? -9.574 3.770 8.768 1.00 89.19 90 GLN A CA 1
ATOM 689 C C . GLN A 1 90 ? -8.810 2.739 7.928 1.00 89.19 90 GLN A C 1
ATOM 691 O O . GLN A 1 90 ? -8.916 1.544 8.188 1.00 89.19 90 GLN A O 1
ATOM 696 N N . LEU A 1 91 ? -7.988 3.175 6.970 1.00 92.31 91 LEU A N 1
ATOM 697 C CA . LEU A 1 91 ? -7.084 2.297 6.225 1.00 92.31 91 LEU A CA 1
ATOM 698 C C . LEU A 1 91 ? -5.732 2.986 6.022 1.00 92.31 91 LEU A C 1
ATOM 700 O O . LEU A 1 91 ? -5.669 4.055 5.421 1.00 92.31 91 LEU A O 1
ATOM 704 N N . THR A 1 92 ? -4.644 2.367 6.474 1.00 92.94 92 THR A N 1
ATOM 705 C CA . THR A 1 92 ? -3.281 2.879 6.264 1.00 92.94 92 THR A CA 1
ATOM 706 C C . THR A 1 92 ? -2.357 1.762 5.820 1.00 92.94 92 THR A C 1
ATOM 708 O O . THR A 1 92 ? -2.333 0.690 6.426 1.00 92.94 92 THR A O 1
ATOM 711 N N . VAL A 1 93 ? -1.539 2.030 4.803 1.00 95.00 93 VAL A N 1
ATOM 712 C CA . VAL A 1 93 ? -0.452 1.134 4.400 1.00 95.00 93 VAL A CA 1
ATOM 713 C C . VAL A 1 93 ? 0.879 1.763 4.784 1.00 95.00 93 VAL A C 1
ATOM 715 O O . VAL A 1 93 ? 1.248 2.824 4.279 1.00 95.00 93 VAL A O 1
ATOM 718 N N . HIS A 1 94 ? 1.624 1.088 5.658 1.00 93.56 94 HIS A N 1
ATOM 719 C CA . HIS A 1 94 ? 3.012 1.432 5.954 1.00 93.56 94 HIS A CA 1
ATOM 720 C C . HIS A 1 94 ? 3.953 0.492 5.217 1.00 93.56 94 HIS A C 1
ATOM 722 O O . HIS A 1 94 ? 3.750 -0.722 5.228 1.00 93.56 94 HIS A O 1
ATOM 728 N N . VAL A 1 95 ? 5.019 1.052 4.658 1.00 94.44 95 VAL A N 1
ATOM 729 C CA . VAL A 1 95 ? 6.069 0.335 3.924 1.00 94.44 95 VAL A CA 1
ATOM 730 C C . VAL A 1 95 ? 7.446 0.647 4.512 1.00 94.44 95 VAL A C 1
ATOM 732 O O . VAL A 1 95 ? 7.608 1.579 5.305 1.00 94.44 95 VAL A O 1
ATOM 735 N N . GLY A 1 96 ? 8.447 -0.153 4.153 1.00 92.75 96 GLY A N 1
ATOM 736 C CA . GLY A 1 96 ? 9.833 -0.004 4.595 1.00 92.75 96 GLY A CA 1
ATOM 737 C C . GLY A 1 96 ? 10.382 -1.322 5.136 1.00 92.75 96 GLY A C 1
ATOM 738 O O . GLY A 1 96 ? 10.107 -2.381 4.583 1.00 92.75 96 GLY A O 1
ATOM 739 N N . LYS A 1 97 ? 11.111 -1.290 6.259 1.00 91.94 97 LYS A N 1
ATOM 740 C CA . LYS A 1 97 ? 11.663 -2.503 6.897 1.00 91.94 97 LYS A CA 1
ATOM 741 C C . LYS A 1 97 ? 10.588 -3.420 7.495 1.00 91.94 97 LYS A C 1
ATOM 743 O O . LYS A 1 97 ? 10.848 -4.590 7.750 1.00 91.94 97 LYS A O 1
ATOM 748 N N . LYS A 1 98 ? 9.413 -2.870 7.805 1.00 91.06 98 LYS A N 1
ATOM 749 C CA . LYS A 1 98 ? 8.254 -3.619 8.303 1.00 91.06 98 LYS A CA 1
ATOM 750 C C . LYS A 1 98 ? 7.005 -3.076 7.639 1.00 91.06 98 LYS A C 1
ATOM 752 O O . LYS A 1 98 ? 6.627 -1.935 7.914 1.00 91.06 98 LYS A O 1
ATOM 757 N N . THR A 1 99 ? 6.367 -3.906 6.831 1.00 95.00 99 THR A N 1
ATOM 758 C CA . THR A 1 99 ? 5.109 -3.553 6.181 1.00 95.00 99 THR A CA 1
ATOM 759 C C . THR A 1 99 ? 3.947 -3.795 7.141 1.00 95.00 99 THR A C 1
ATOM 761 O O . THR A 1 99 ? 3.881 -4.822 7.822 1.00 95.00 99 THR A O 1
ATOM 764 N N . THR A 1 100 ? 3.025 -2.844 7.254 1.00 93.44 100 THR A N 1
ATOM 765 C CA . THR A 1 100 ? 1.828 -3.000 8.094 1.00 93.44 100 THR A CA 1
ATOM 766 C C . THR A 1 100 ? 0.599 -2.481 7.375 1.00 93.44 100 THR A C 1
ATOM 768 O O . THR A 1 100 ? 0.658 -1.435 6.734 1.00 93.44 100 THR A O 1
ATOM 771 N N . LEU A 1 101 ? -0.507 -3.209 7.514 1.00 95.25 101 LEU A N 1
ATOM 772 C CA . LEU A 1 101 ? -1.817 -2.788 7.039 1.00 95.25 101 LEU A CA 1
ATOM 773 C C . LEU A 1 101 ? -2.644 -2.416 8.263 1.00 95.25 101 LEU A C 1
ATOM 775 O O . LEU A 1 101 ? -3.115 -3.300 8.976 1.00 95.25 101 LEU A O 1
ATOM 779 N N . GLN A 1 102 ? -2.784 -1.123 8.525 1.00 93.94 102 GLN A N 1
ATOM 780 C CA . GLN A 1 102 ? -3.661 -0.630 9.575 1.00 93.94 102 GLN A CA 1
ATOM 781 C C . GLN A 1 102 ? -5.092 -0.569 9.053 1.00 93.94 102 GLN A C 1
ATOM 783 O O . GLN A 1 102 ? -5.335 0.001 7.991 1.00 93.94 102 GLN A O 1
ATOM 788 N N . TYR A 1 103 ? -6.027 -1.136 9.804 1.00 93.56 103 TYR A N 1
ATOM 789 C CA . TYR A 1 103 ? -7.440 -1.158 9.463 1.00 93.56 103 TYR A CA 1
ATOM 790 C C . TYR A 1 103 ? -8.287 -0.859 10.701 1.00 93.56 103 TYR A C 1
ATOM 792 O O . TYR A 1 103 ? -8.079 -1.440 11.770 1.00 93.56 103 TYR A O 1
ATOM 800 N N . THR A 1 104 ? -9.276 0.007 10.529 1.00 91.69 104 THR A N 1
ATOM 801 C CA . THR A 1 104 ? -10.257 0.369 11.548 1.00 91.69 104 THR A CA 1
ATOM 802 C C . THR A 1 104 ? -11.609 0.542 10.861 1.00 91.69 104 THR A C 1
ATOM 804 O O . THR A 1 104 ? -11.756 1.406 10.001 1.00 91.69 104 THR A O 1
ATOM 807 N N . ASP A 1 105 ? -12.592 -0.281 11.217 1.00 89.69 105 ASP A N 1
ATOM 808 C CA . ASP A 1 105 ? -13.974 -0.112 10.760 1.00 89.69 105 ASP A CA 1
ATOM 809 C C . ASP A 1 105 ? -14.687 1.040 11.497 1.00 89.69 105 ASP A C 1
ATOM 811 O O . ASP A 1 105 ? -14.130 1.694 12.381 1.00 89.69 105 ASP A O 1
ATOM 815 N N . ASN A 1 106 ? -15.949 1.288 11.150 1.00 84.19 106 ASN A N 1
ATOM 816 C CA . ASN A 1 106 ? -16.809 2.284 11.796 1.00 84.19 106 ASN A CA 1
ATOM 817 C C . ASN A 1 106 ? -17.099 2.017 13.287 1.00 84.19 106 ASN A C 1
ATOM 819 O O . ASN A 1 106 ? -17.576 2.907 13.983 1.00 84.19 106 ASN A O 1
ATOM 823 N N . LEU A 1 107 ? -16.837 0.807 13.789 1.00 87.31 107 LEU A N 1
ATOM 824 C CA . LEU A 1 107 ? -16.955 0.449 15.206 1.00 87.31 107 LEU A CA 1
ATOM 825 C C . LEU A 1 107 ? -15.599 0.485 15.928 1.00 87.31 107 LEU A C 1
ATOM 827 O O . LEU A 1 107 ? -15.500 0.046 17.076 1.00 87.31 107 LEU A O 1
ATOM 831 N N . GLY A 1 108 ? -14.546 0.980 15.270 1.00 88.44 108 GLY A N 1
ATOM 832 C CA . GLY A 1 108 ? -13.205 1.059 15.836 1.00 88.44 108 GLY A CA 1
ATOM 833 C C . GLY A 1 108 ? -12.434 -0.266 15.823 1.00 88.44 108 GLY A C 1
ATOM 834 O O . GLY A 1 108 ? -11.386 -0.358 16.461 1.00 88.44 108 GLY A O 1
ATOM 835 N N . LYS A 1 109 ? -12.922 -1.311 15.138 1.00 90.81 109 LYS A N 1
ATOM 836 C CA . LYS A 1 109 ? -12.320 -2.653 15.152 1.00 90.81 109 LYS A CA 1
ATOM 837 C C . LYS A 1 109 ? -11.525 -2.963 13.874 1.00 90.81 109 LYS A C 1
ATOM 839 O O . LYS A 1 109 ? -11.914 -2.565 12.781 1.00 90.81 109 LYS A O 1
ATOM 844 N N . PRO A 1 110 ? -10.417 -3.719 13.973 1.00 91.75 110 PRO A N 1
ATOM 845 C CA . PRO A 1 110 ? -9.717 -4.074 15.203 1.00 91.75 110 PRO A CA 1
ATOM 846 C C . PRO A 1 110 ? -8.940 -2.894 15.820 1.00 91.75 110 PRO A C 1
ATOM 848 O O . PRO A 1 110 ? -8.443 -3.034 16.936 1.00 91.75 110 PRO A O 1
ATOM 851 N N . GLY A 1 111 ? -8.815 -1.768 15.109 1.00 88.88 111 GLY A N 1
ATOM 852 C CA . GLY A 1 111 ? -8.019 -0.616 15.525 1.00 88.88 111 GLY A CA 1
ATOM 853 C C . GLY A 1 111 ? -6.526 -0.803 15.239 1.00 88.88 111 GLY A C 1
ATOM 854 O O . GLY A 1 111 ? -6.084 -1.853 14.758 1.00 88.88 111 GLY A O 1
ATOM 855 N N . ALA A 1 112 ? -5.725 0.221 15.543 1.00 83.75 112 ALA A N 1
ATOM 856 C CA . ALA A 1 112 ? -4.308 0.271 15.176 1.00 83.75 112 ALA A CA 1
ATOM 857 C C . ALA A 1 112 ? -3.487 -0.919 15.708 1.00 83.75 112 ALA A C 1
ATOM 859 O O . ALA A 1 112 ? -2.722 -1.537 14.964 1.00 83.75 112 ALA A O 1
ATOM 860 N N . ASP A 1 113 ? -3.680 -1.282 16.977 1.00 86.81 113 ASP A N 1
ATOM 861 C CA . ASP A 1 113 ? -2.904 -2.345 17.625 1.00 86.81 113 ASP A CA 1
ATOM 862 C C . ASP A 1 113 ? -3.335 -3.752 17.208 1.00 86.81 113 ASP A C 1
ATOM 864 O O . ASP A 1 113 ? -2.502 -4.659 17.136 1.00 86.81 113 ASP A O 1
ATOM 868 N N . GLY A 1 114 ? -4.622 -3.928 16.897 1.00 89.94 114 GLY A N 1
ATOM 869 C CA . GLY A 1 114 ? -5.192 -5.197 16.447 1.00 89.94 114 GLY A CA 1
ATOM 870 C C . GLY A 1 114 ? -5.073 -5.437 14.939 1.00 89.94 114 GLY A C 1
ATOM 871 O O . GLY A 1 114 ? -5.528 -6.470 14.446 1.00 89.94 114 GLY A O 1
ATOM 872 N N . SER A 1 115 ? -4.480 -4.494 14.209 1.00 91.81 115 SER A N 1
ATOM 873 C CA . SER A 1 115 ? -4.310 -4.563 12.762 1.00 91.81 115 SER A CA 1
ATOM 874 C C . SER A 1 115 ? -3.202 -5.543 12.330 1.00 91.81 115 SER A C 1
ATOM 876 O O . SER A 1 115 ? -2.181 -5.668 13.019 1.00 91.81 115 SER A O 1
ATOM 878 N N . PRO A 1 116 ? -3.345 -6.229 11.177 1.00 92.94 116 PRO A N 1
ATOM 879 C CA . PRO A 1 116 ? -2.335 -7.154 10.664 1.00 92.94 116 PRO A CA 1
ATOM 880 C C . PRO A 1 116 ? -0.970 -6.501 10.392 1.00 92.94 116 PRO A C 1
ATOM 882 O O . PRO A 1 116 ? -0.844 -5.488 9.700 1.00 92.94 116 PRO A O 1
ATOM 885 N N . LYS A 1 117 ? 0.094 -7.135 10.893 1.00 94.62 117 LYS A N 1
ATOM 886 C CA . LYS A 1 117 ? 1.486 -6.706 10.683 1.00 94.62 117 LYS A CA 1
ATOM 887 C C . LYS A 1 117 ? 2.199 -7.714 9.795 1.00 94.62 117 LYS A C 1
ATOM 889 O O . LYS A 1 117 ? 2.275 -8.869 10.188 1.00 94.62 117 LYS A O 1
ATOM 894 N N . PHE A 1 118 ? 2.766 -7.291 8.673 1.00 96.25 118 PHE A N 1
ATOM 895 C CA . PHE A 1 118 ? 3.538 -8.117 7.735 1.00 96.25 118 PHE A CA 1
ATOM 896 C C . PHE A 1 118 ? 5.020 -7.741 7.855 1.00 96.25 118 PHE A C 1
ATOM 898 O O . PHE A 1 118 ? 5.630 -7.169 6.954 1.00 96.25 118 PHE A O 1
ATOM 905 N N . SER A 1 119 ? 5.587 -7.983 9.041 1.00 93.75 119 SER A N 1
ATOM 906 C CA . SER A 1 119 ? 6.973 -7.599 9.365 1.00 93.75 119 SER A CA 1
ATOM 907 C C . SER A 1 119 ? 8.018 -8.361 8.547 1.00 93.75 119 SER A C 1
ATOM 909 O O . SER A 1 119 ? 9.180 -7.977 8.543 1.00 93.75 119 SER A O 1
ATOM 911 N N . GLU A 1 120 ? 7.590 -9.433 7.894 1.00 94.62 120 GLU A N 1
ATOM 912 C CA . GLU A 1 120 ? 8.342 -10.288 6.992 1.00 94.62 120 GLU A CA 1
ATOM 913 C C . GLU A 1 120 ? 8.552 -9.624 5.618 1.00 94.62 120 GLU A C 1
ATOM 915 O O . GLU A 1 120 ? 9.511 -9.942 4.923 1.00 94.62 120 GLU A O 1
ATOM 920 N N . PHE A 1 121 ? 7.693 -8.669 5.240 1.00 96.50 121 PHE A N 1
ATOM 921 C CA . PHE A 1 121 ? 7.809 -7.937 3.980 1.00 96.50 121 PHE A CA 1
ATOM 922 C C . PHE A 1 121 ? 8.702 -6.711 4.164 1.00 96.50 121 PHE A C 1
ATOM 924 O O . PHE A 1 121 ? 8.308 -5.725 4.805 1.00 96.50 121 PHE A O 1
ATOM 931 N N . ILE A 1 122 ? 9.901 -6.797 3.592 1.00 95.69 122 ILE A N 1
ATOM 932 C CA . ILE A 1 122 ? 10.953 -5.780 3.627 1.00 95.69 122 ILE A CA 1
ATOM 933 C C . ILE A 1 122 ? 11.009 -5.121 2.250 1.00 95.69 122 ILE A C 1
ATOM 935 O O . ILE A 1 122 ? 11.296 -5.794 1.272 1.00 95.69 122 ILE A O 1
ATOM 939 N N . LEU A 1 123 ? 10.744 -3.815 2.190 1.00 96.38 123 LEU A N 1
ATOM 940 C CA . LEU A 1 123 ? 10.578 -3.051 0.941 1.00 96.38 123 LEU A CA 1
ATOM 941 C C . LEU A 1 123 ? 11.515 -1.836 0.849 1.00 96.38 123 LEU A C 1
ATOM 943 O O . LEU A 1 123 ? 11.288 -0.931 0.052 1.00 96.38 123 LEU A O 1
ATOM 947 N N . ASN A 1 124 ? 12.513 -1.751 1.736 1.00 95.62 124 ASN A N 1
ATOM 948 C CA . ASN A 1 124 ? 13.432 -0.611 1.842 1.00 95.62 124 ASN A CA 1
ATOM 949 C C . ASN A 1 124 ? 14.817 -0.887 1.234 1.00 95.62 124 ASN A C 1
ATOM 951 O O . ASN A 1 124 ? 15.807 -0.282 1.654 1.00 95.62 124 ASN A O 1
ATOM 955 N N . ASP A 1 125 ? 14.908 -1.850 0.323 1.00 95.94 125 ASP A N 1
ATOM 956 C CA . ASP A 1 125 ? 16.154 -2.305 -0.298 1.00 95.94 125 ASP A CA 1
ATOM 957 C C . ASP A 1 125 ? 16.487 -1.561 -1.605 1.00 95.94 125 ASP A C 1
ATOM 959 O O . ASP A 1 125 ? 17.465 -1.895 -2.276 1.00 95.94 125 ASP A O 1
ATOM 963 N N . ASN A 1 126 ? 15.696 -0.535 -1.947 1.00 96.00 126 ASN A N 1
ATOM 964 C CA . ASN A 1 126 ? 15.789 0.220 -3.191 1.00 96.00 126 ASN A CA 1
ATOM 965 C C . ASN A 1 126 ? 15.616 -0.637 -4.461 1.00 96.00 126 ASN A C 1
ATOM 967 O O . ASN A 1 126 ? 16.123 -0.274 -5.525 1.00 96.00 126 ASN A O 1
ATOM 971 N N . LYS A 1 127 ? 14.890 -1.755 -4.374 1.00 97.31 127 LYS A N 1
ATOM 972 C CA . LYS A 1 127 ? 14.451 -2.546 -5.526 1.00 97.31 127 LYS A CA 1
ATOM 973 C C . LYS A 1 127 ? 12.948 -2.414 -5.737 1.00 97.31 127 LYS A C 1
ATOM 975 O O . LYS A 1 127 ? 12.206 -1.950 -4.871 1.00 97.31 127 LYS A O 1
ATOM 980 N N . TRP A 1 128 ? 12.518 -2.764 -6.943 1.00 97.75 128 TRP A N 1
ATOM 981 C CA . TRP A 1 128 ? 11.105 -2.834 -7.278 1.00 97.75 128 TRP A CA 1
ATOM 982 C C . TRP A 1 128 ? 10.470 -4.050 -6.618 1.00 97.75 128 TRP A C 1
ATOM 984 O O . TRP A 1 128 ? 10.965 -5.162 -6.782 1.00 97.75 128 TRP A O 1
ATOM 994 N N . HIS A 1 129 ? 9.354 -3.818 -5.937 1.00 97.94 129 HIS A N 1
ATOM 995 C CA . HIS A 1 129 ? 8.533 -4.856 -5.341 1.00 97.94 129 HIS A CA 1
ATOM 996 C C . HIS A 1 129 ? 7.090 -4.757 -5.823 1.00 97.94 129 HIS A C 1
ATOM 998 O O . HIS A 1 129 ? 6.538 -3.664 -5.996 1.00 97.94 129 HIS A O 1
ATOM 1004 N N . ARG A 1 130 ? 6.471 -5.925 -5.983 1.00 98.19 130 ARG A N 1
ATOM 1005 C CA . ARG A 1 130 ? 5.041 -6.105 -6.236 1.00 98.19 130 ARG A CA 1
ATOM 1006 C C . ARG A 1 130 ? 4.400 -6.562 -4.930 1.00 98.19 130 ARG A C 1
ATOM 1008 O O . ARG A 1 130 ? 4.627 -7.679 -4.483 1.00 98.19 130 ARG A O 1
ATOM 1015 N N . LEU A 1 131 ? 3.649 -5.682 -4.283 1.00 98.31 131 LEU A N 1
ATOM 1016 C CA . LEU A 1 131 ? 2.955 -5.964 -3.030 1.00 98.31 131 LEU A CA 1
ATOM 1017 C C . LEU A 1 131 ? 1.447 -5.924 -3.264 1.00 98.31 131 LEU A C 1
ATOM 1019 O O . LEU A 1 131 ? 0.926 -4.915 -3.737 1.00 98.31 131 LEU A O 1
ATOM 1023 N N . ALA A 1 132 ? 0.737 -6.963 -2.839 1.00 98.44 132 ALA A N 1
ATOM 1024 C CA . ALA A 1 132 ? -0.717 -6.948 -2.803 1.00 98.44 132 ALA A CA 1
ATOM 1025 C C . ALA A 1 132 ? -1.282 -7.412 -1.460 1.00 98.44 132 ALA A C 1
ATOM 1027 O O . ALA A 1 132 ? -0.695 -8.229 -0.750 1.00 98.44 132 ALA A O 1
ATOM 1028 N N . PHE A 1 133 ? -2.461 -6.895 -1.125 1.00 98.56 133 PHE A N 1
ATOM 1029 C CA . PHE A 1 133 ? -3.269 -7.355 -0.001 1.00 98.56 133 PHE A CA 1
ATOM 1030 C C . PHE A 1 133 ? -4.647 -7.764 -0.506 1.00 98.56 133 PHE A C 1
ATOM 1032 O O . PHE A 1 133 ? -5.357 -6.925 -1.046 1.00 98.56 133 PHE A O 1
ATOM 1039 N N . SER A 1 134 ? -5.039 -9.019 -0.288 1.00 98.31 134 SER A N 1
ATOM 1040 C CA . SER A 1 134 ? -6.413 -9.508 -0.459 1.00 98.31 134 SER A CA 1
ATOM 1041 C C . SER A 1 134 ? -7.136 -9.422 0.881 1.00 98.31 134 SER A C 1
ATOM 1043 O O . SER A 1 134 ? -6.833 -10.203 1.787 1.00 98.31 134 SER A O 1
ATOM 1045 N N . VAL A 1 135 ? -8.118 -8.532 1.006 1.00 97.19 135 VAL A N 1
ATOM 1046 C CA . VAL A 1 135 ? -8.980 -8.404 2.186 1.00 97.19 135 VAL A CA 1
ATOM 1047 C C . VAL A 1 135 ? -10.312 -9.094 1.903 1.00 97.19 135 VAL A C 1
ATOM 1049 O O . VAL A 1 135 ? -11.098 -8.610 1.093 1.00 97.19 135 VAL A O 1
ATOM 1052 N N . ARG A 1 136 ? -10.569 -10.227 2.567 1.00 96.12 136 ARG A N 1
ATOM 1053 C CA . ARG A 1 136 ? -11.790 -11.025 2.379 1.00 96.12 136 ARG A CA 1
ATOM 1054 C C . ARG A 1 136 ? -12.385 -11.450 3.717 1.00 96.12 136 ARG A C 1
ATOM 1056 O O . ARG A 1 136 ? -11.753 -12.179 4.486 1.00 96.12 136 ARG A O 1
ATOM 1063 N N . GLY A 1 137 ? -13.613 -11.028 4.005 1.00 93.81 137 GLY A N 1
ATOM 1064 C CA . GLY A 1 137 ? -14.303 -11.348 5.252 1.00 93.81 137 GLY A CA 1
ATOM 1065 C C . GLY A 1 137 ? -13.499 -10.909 6.480 1.00 93.81 137 GLY A C 1
ATOM 1066 O O . GLY A 1 137 ? -13.310 -9.726 6.709 1.00 93.81 137 GLY A O 1
ATOM 1067 N N . ARG A 1 138 ? -13.007 -11.843 7.299 1.00 94.88 138 ARG A N 1
ATOM 1068 C CA . ARG A 1 138 ? -12.172 -11.541 8.486 1.00 94.88 138 ARG A CA 1
ATOM 1069 C C . ARG A 1 138 ? -10.716 -11.971 8.313 1.00 94.88 138 ARG A C 1
ATOM 1071 O O . ARG A 1 138 ? -10.041 -12.307 9.286 1.00 94.88 138 ARG A O 1
ATOM 1078 N N . VAL A 1 139 ? -10.236 -11.997 7.074 1.00 96.19 139 VAL A N 1
ATOM 1079 C CA . VAL A 1 139 ? -8.901 -12.477 6.713 1.00 96.19 139 VAL A CA 1
ATOM 1080 C C . VAL A 1 139 ? -8.242 -11.498 5.747 1.00 96.19 139 VAL A C 1
ATOM 1082 O O . VAL A 1 139 ? -8.888 -10.955 4.853 1.00 96.19 139 VAL A O 1
ATOM 1085 N N . VAL A 1 140 ? -6.941 -11.281 5.931 1.00 98.00 140 VAL A N 1
ATOM 1086 C CA . VAL A 1 140 ? -6.093 -10.545 4.992 1.00 98.00 140 VAL A CA 1
ATOM 1087 C C . VAL A 1 140 ? -4.956 -11.456 4.564 1.00 98.00 140 VAL A C 1
ATOM 1089 O O . VAL A 1 140 ? -4.230 -11.977 5.412 1.00 98.00 140 VAL A O 1
ATOM 1092 N N . THR A 1 141 ? -4.774 -11.603 3.257 1.00 98.44 141 THR A N 1
ATOM 1093 C CA . THR A 1 141 ? -3.611 -12.278 2.675 1.00 98.44 141 THR A CA 1
ATOM 1094 C C . THR A 1 141 ? -2.697 -11.233 2.059 1.00 98.44 141 THR A C 1
ATOM 1096 O O . THR A 1 141 ? -3.112 -10.517 1.154 1.00 98.44 141 THR A O 1
ATOM 1099 N N . GLY A 1 142 ?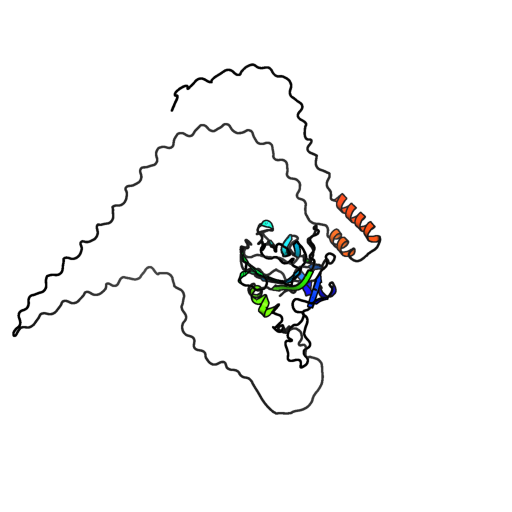 -1.477 -11.119 2.573 1.00 98.31 142 GLY A N 1
ATOM 1100 C CA . GLY A 1 142 ? -0.408 -10.337 1.969 1.00 98.31 142 GLY A CA 1
ATOM 1101 C C . GLY A 1 142 ? 0.390 -11.195 0.992 1.00 98.31 142 GLY A C 1
ATOM 1102 O O . GLY A 1 142 ? 0.724 -12.335 1.316 1.00 98.31 142 GLY A O 1
ATOM 1103 N N . ILE A 1 143 ? 0.682 -10.644 -0.180 1.00 98.31 143 ILE A N 1
ATOM 1104 C CA . ILE A 1 143 ? 1.373 -11.293 -1.298 1.00 98.31 143 ILE A CA 1
ATOM 1105 C C . ILE A 1 143 ? 2.551 -10.399 -1.674 1.00 98.31 143 ILE A C 1
ATOM 1107 O O . ILE A 1 143 ? 2.358 -9.203 -1.898 1.00 98.31 143 ILE A O 1
ATOM 1111 N N . LEU A 1 144 ? 3.758 -10.964 -1.722 1.00 97.94 144 LEU A N 1
ATOM 1112 C CA . LEU A 1 144 ? 4.978 -10.232 -2.056 1.00 97.94 144 LEU A CA 1
ATOM 1113 C C . LEU A 1 144 ? 5.677 -10.879 -3.249 1.00 97.94 144 LEU A C 1
ATOM 1115 O O . LEU A 1 144 ? 5.917 -12.084 -3.259 1.00 97.94 144 LEU A O 1
ATOM 1119 N N . ASP A 1 145 ? 5.981 -10.055 -4.247 1.00 97.00 145 ASP A N 1
ATOM 1120 C CA . ASP A 1 145 ? 6.686 -10.387 -5.487 1.00 97.00 145 ASP A CA 1
ATOM 1121 C C . ASP A 1 145 ? 6.095 -11.582 -6.245 1.00 97.00 145 ASP A C 1
ATOM 1123 O O . ASP A 1 145 ? 6.761 -12.203 -7.069 1.00 97.00 145 ASP A O 1
ATOM 1127 N N . CYS A 1 146 ? 4.816 -11.870 -5.976 1.00 95.31 146 CYS A N 1
ATOM 1128 C CA . CYS A 1 146 ? 4.066 -13.016 -6.477 1.00 95.31 146 CYS A CA 1
ATOM 1129 C C . CYS A 1 146 ? 4.732 -14.375 -6.219 1.00 95.31 146 CYS A C 1
ATOM 1131 O O . CYS A 1 146 ? 4.426 -15.337 -6.918 1.00 95.31 146 CYS A O 1
ATOM 1133 N N . ASP A 1 147 ? 5.600 -14.484 -5.207 1.00 95.88 147 ASP A N 1
ATOM 1134 C CA . ASP A 1 147 ? 6.113 -15.776 -4.752 1.00 95.88 147 ASP A CA 1
ATOM 1135 C C . ASP A 1 147 ? 5.093 -16.408 -3.790 1.00 95.88 147 ASP A C 1
ATOM 1137 O O . ASP A 1 147 ? 4.919 -15.912 -2.670 1.00 95.88 147 ASP A O 1
ATOM 1141 N N . PRO A 1 148 ? 4.444 -17.535 -4.152 1.00 93.81 148 PRO A N 1
ATOM 1142 C CA . PRO A 1 148 ? 3.479 -18.191 -3.276 1.00 93.81 148 PRO A CA 1
ATOM 1143 C C . PRO A 1 148 ? 4.063 -18.597 -1.917 1.00 93.81 148 PRO A C 1
ATOM 1145 O O . PRO A 1 148 ? 3.315 -18.741 -0.951 1.00 93.81 148 PRO A O 1
ATOM 1148 N N . ARG A 1 149 ? 5.390 -18.767 -1.817 1.00 95.62 149 ARG A N 1
ATOM 1149 C CA . ARG A 1 149 ? 6.089 -19.090 -0.564 1.00 95.62 149 ARG A CA 1
ATOM 1150 C C . ARG A 1 149 ? 6.162 -17.905 0.399 1.00 95.62 149 ARG A C 1
ATOM 1152 O O . ARG A 1 149 ? 6.340 -18.121 1.595 1.00 95.62 149 ARG A O 1
ATOM 1159 N N . LEU A 1 150 ? 6.033 -16.679 -0.107 1.00 94.25 150 LEU A N 1
ATOM 1160 C CA . LEU A 1 150 ? 6.018 -15.446 0.683 1.00 94.25 150 LEU A CA 1
ATOM 1161 C C . LEU A 1 150 ? 4.592 -14.997 1.027 1.00 94.25 150 LEU A C 1
ATOM 1163 O O . LEU A 1 150 ? 4.422 -13.991 1.709 1.00 94.25 150 LEU A O 1
ATOM 1167 N N . ASN A 1 151 ? 3.559 -15.728 0.601 1.00 96.81 151 ASN A N 1
ATOM 1168 C CA . ASN A 1 151 ? 2.181 -15.392 0.940 1.00 96.81 151 ASN A CA 1
ATOM 1169 C C . ASN A 1 151 ? 1.930 -15.585 2.436 1.00 96.81 151 ASN A C 1
ATOM 1171 O O . ASN A 1 151 ? 2.116 -16.668 2.992 1.00 96.81 151 ASN A O 1
ATOM 1175 N N . ILE A 1 152 ? 1.447 -14.534 3.094 1.00 97.69 152 ILE A N 1
ATOM 1176 C CA . ILE A 1 152 ? 1.176 -14.539 4.530 1.00 97.69 152 ILE A CA 1
ATOM 1177 C C . ILE A 1 152 ? -0.292 -14.209 4.753 1.00 97.69 152 ILE A C 1
ATOM 1179 O O . ILE A 1 152 ? -0.763 -13.139 4.382 1.00 97.69 152 ILE A O 1
ATOM 1183 N N . THR A 1 153 ? -1.015 -15.108 5.415 1.00 98.00 153 THR A N 1
ATOM 1184 C CA . THR A 1 153 ? -2.429 -14.915 5.760 1.00 98.00 153 THR A CA 1
ATOM 1185 C C . THR A 1 153 ? -2.565 -14.596 7.245 1.00 98.00 153 THR A C 1
ATOM 1187 O O . THR A 1 153 ? -2.042 -15.326 8.087 1.00 98.00 153 THR A O 1
ATOM 1190 N N . LYS A 1 154 ? -3.255 -13.503 7.592 1.00 97.38 154 LYS A N 1
ATOM 1191 C CA . LYS A 1 154 ? -3.500 -13.081 8.981 1.00 97.38 154 LYS A CA 1
ATOM 1192 C C . LYS A 1 154 ? -4.980 -12.775 9.203 1.00 97.38 154 LYS A C 1
ATOM 1194 O O . LYS A 1 154 ? -5.689 -12.341 8.296 1.00 97.38 154 LYS A O 1
ATOM 1199 N N . ASN A 1 155 ? -5.446 -12.967 10.435 1.00 95.94 155 ASN A N 1
ATOM 1200 C CA . ASN A 1 155 ? -6.817 -12.623 10.805 1.00 95.94 155 ASN A CA 1
ATOM 1201 C C . ASN A 1 155 ? -6.991 -11.103 10.865 1.00 95.94 155 ASN A C 1
ATOM 1203 O O . ASN A 1 155 ? -6.215 -10.404 11.514 1.00 95.94 155 ASN A O 1
ATOM 1207 N N . LEU A 1 156 ? -8.075 -10.619 10.273 1.00 94.81 156 LEU A N 1
ATOM 1208 C CA . LEU A 1 156 ? -8.566 -9.257 10.391 1.00 94.81 156 LEU A CA 1
ATOM 1209 C C . LEU A 1 156 ? -9.836 -9.276 11.237 1.00 94.81 156 LEU A C 1
ATOM 1211 O O . LEU A 1 156 ? -10.921 -9.600 10.758 1.00 94.81 156 LEU A O 1
ATOM 1215 N N . ARG A 1 157 ? -9.707 -8.945 12.524 1.00 92.31 157 ARG A N 1
ATOM 1216 C CA . ARG A 1 157 ? -10.821 -8.955 13.490 1.00 92.31 157 ARG A CA 1
ATOM 1217 C C . ARG A 1 157 ? -11.746 -7.736 13.329 1.00 92.31 157 ARG A C 1
ATOM 1219 O O . ARG A 1 157 ? -12.045 -7.061 14.310 1.00 92.31 157 ARG A O 1
ATOM 1226 N N . ARG A 1 158 ? -12.167 -7.448 12.098 1.00 92.38 158 ARG A N 1
ATOM 1227 C CA . ARG A 1 158 ? -13.160 -6.416 11.782 1.00 92.38 158 ARG A CA 1
ATOM 1228 C C . ARG A 1 158 ? -14.588 -6.907 12.014 1.00 92.38 158 ARG A C 1
ATOM 1230 O O . ARG A 1 158 ? -14.833 -8.114 12.126 1.00 92.38 158 ARG A O 1
ATOM 1237 N N . SER A 1 159 ? -15.512 -5.962 12.072 1.00 90.75 159 SER A N 1
ATOM 1238 C CA . SER A 1 159 ? -16.955 -6.196 12.088 1.00 90.75 159 SER A CA 1
ATOM 1239 C C . SER A 1 159 ? -17.443 -6.673 10.716 1.00 90.75 159 SER A C 1
ATOM 1241 O O . SER A 1 159 ? -16.786 -6.438 9.707 1.00 90.75 159 SER A O 1
ATOM 1243 N N . VAL A 1 160 ? -18.575 -7.379 10.688 1.00 86.38 160 VAL A N 1
ATOM 1244 C CA . VAL A 1 160 ? -19.230 -7.857 9.460 1.00 86.38 160 VAL A CA 1
ATOM 1245 C C . VAL A 1 160 ? -20.728 -7.543 9.595 1.00 86.38 160 VAL A C 1
ATOM 1247 O O . VAL A 1 160 ? -21.345 -8.080 10.521 1.00 86.38 160 VAL A O 1
ATOM 1250 N N . PRO A 1 161 ? -21.312 -6.675 8.744 1.00 82.12 161 PRO A N 1
ATOM 1251 C CA . PRO A 1 161 ? -20.654 -5.948 7.655 1.00 82.12 161 PRO A CA 1
ATOM 1252 C C . PRO A 1 161 ? -19.729 -4.842 8.184 1.00 82.12 161 PRO A C 1
ATOM 1254 O O . PRO A 1 161 ? -20.037 -4.183 9.181 1.00 82.12 161 PRO A O 1
ATOM 1257 N N . ALA A 1 162 ? -18.603 -4.620 7.510 1.00 80.06 162 ALA A N 1
ATOM 1258 C CA . ALA A 1 162 ? -17.793 -3.427 7.730 1.00 80.06 162 ALA A CA 1
ATOM 1259 C C . ALA A 1 162 ? -18.309 -2.302 6.830 1.00 80.06 162 ALA A C 1
ATOM 1261 O O . ALA A 1 162 ? -18.283 -2.435 5.609 1.00 80.06 162 ALA A O 1
ATOM 1262 N N . ASN A 1 163 ? -18.779 -1.199 7.421 1.00 75.00 163 ASN A N 1
ATOM 1263 C CA . ASN A 1 163 ? -19.219 -0.043 6.647 1.00 75.00 163 ASN A CA 1
ATOM 1264 C C . ASN A 1 163 ? -18.188 1.076 6.758 1.00 75.00 163 ASN A C 1
ATOM 1266 O O . ASN A 1 163 ? -17.813 1.485 7.854 1.00 75.00 163 ASN A O 1
ATOM 1270 N N . PHE A 1 164 ? -17.746 1.574 5.615 1.00 76.19 164 PHE A N 1
ATOM 1271 C CA . PHE A 1 164 ? -16.795 2.664 5.520 1.00 76.19 164 PHE A CA 1
ATOM 1272 C C . PHE A 1 164 ? -17.461 3.798 4.760 1.00 76.19 164 PHE A C 1
ATOM 1274 O O . PHE A 1 164 ? -17.595 3.709 3.543 1.00 76.19 164 PHE A O 1
ATOM 1281 N N . ARG A 1 165 ? -17.869 4.865 5.441 1.00 74.56 165 ARG A N 1
ATOM 1282 C CA . ARG A 1 165 ? -18.450 6.034 4.773 1.00 74.56 165 ARG A CA 1
ATOM 1283 C C . ARG A 1 165 ? -17.335 6.956 4.290 1.00 74.56 165 ARG A C 1
ATOM 1285 O O . ARG A 1 165 ? -16.529 7.428 5.089 1.00 74.56 165 ARG A O 1
ATOM 1292 N N . THR A 1 166 ? -17.276 7.207 2.983 1.00 77.00 166 THR A N 1
ATOM 1293 C CA . THR A 1 166 ? -16.244 8.070 2.379 1.00 77.00 166 THR A CA 1
ATOM 1294 C C . THR A 1 166 ? -16.665 9.538 2.267 1.00 77.00 166 THR A C 1
ATOM 1296 O O . THR A 1 166 ? -15.822 10.381 1.972 1.00 77.00 166 THR A O 1
ATOM 1299 N N . GLU A 1 167 ? -17.931 9.851 2.565 1.00 71.81 167 GLU A N 1
ATOM 1300 C CA . GLU A 1 167 ? -18.595 11.152 2.352 1.00 71.81 167 GLU A CA 1
ATOM 1301 C C . GLU A 1 167 ? -17.932 12.345 3.068 1.00 71.81 167 GLU A C 1
ATOM 1303 O O . GLU A 1 167 ? -18.015 13.467 2.586 1.00 71.81 167 GLU A O 1
ATOM 1308 N N . ALA A 1 168 ? -17.245 12.116 4.192 1.00 71.94 168 ALA A N 1
ATOM 1309 C CA . ALA A 1 168 ? -16.515 13.146 4.949 1.00 71.94 168 ALA A CA 1
ATOM 1310 C C . ALA A 1 168 ? -15.038 12.765 5.171 1.00 71.94 168 ALA A C 1
ATOM 1312 O O . ALA A 1 168 ? -14.437 13.074 6.203 1.00 71.94 168 ALA A O 1
ATOM 1313 N N . GLY A 1 169 ? -14.478 11.989 4.242 1.00 83.56 169 GLY A N 1
ATOM 1314 C CA . GLY A 1 169 ? -13.131 11.442 4.332 1.00 83.56 169 GLY A CA 1
ATOM 1315 C C . GLY A 1 169 ? -12.075 12.232 3.559 1.00 83.56 169 GLY A C 1
ATOM 1316 O O . GLY A 1 169 ? -12.374 12.969 2.621 1.00 83.56 169 GLY A O 1
ATOM 1317 N N . THR A 1 170 ? -10.806 12.008 3.896 1.00 87.19 170 THR A N 1
ATOM 1318 C CA . THR A 1 170 ? -9.662 12.498 3.112 1.00 87.19 170 THR A CA 1
ATOM 1319 C C . THR A 1 170 ? -8.646 11.382 2.921 1.00 87.19 170 THR A C 1
ATOM 1321 O O . THR A 1 170 ? -8.228 10.733 3.887 1.00 87.19 170 THR A O 1
ATOM 1324 N N . ILE A 1 171 ? -8.192 11.180 1.689 1.00 88.44 171 ILE A N 1
ATOM 1325 C CA . ILE A 1 171 ? -7.009 10.370 1.419 1.00 88.44 171 ILE A CA 1
ATOM 1326 C C . ILE A 1 171 ? -5.768 11.264 1.440 1.00 88.44 171 ILE A C 1
ATOM 1328 O O . ILE A 1 171 ? -5.765 12.354 0.874 1.00 88.44 171 ILE A O 1
ATOM 1332 N N . VAL A 1 172 ? -4.716 10.801 2.107 1.00 86.19 172 VAL A N 1
ATOM 1333 C CA . VAL A 1 172 ? -3.414 11.468 2.202 1.00 86.19 172 VAL A CA 1
ATOM 1334 C C . VAL A 1 172 ? -2.346 10.488 1.743 1.00 86.19 172 VAL A C 1
ATOM 1336 O O . VAL A 1 172 ? -2.292 9.360 2.233 1.00 86.19 172 VAL A O 1
ATOM 1339 N N . PHE A 1 173 ? -1.491 10.914 0.822 1.00 85.06 173 PHE A N 1
ATOM 1340 C CA . PHE A 1 173 ? -0.378 10.129 0.301 1.00 85.06 173 PHE A CA 1
ATOM 1341 C C . PHE A 1 173 ? 0.969 10.724 0.719 1.00 85.06 173 PHE A C 1
ATOM 1343 O O . PHE A 1 173 ? 1.111 11.939 0.846 1.00 85.06 173 PHE A O 1
ATOM 1350 N N . GLY A 1 174 ? 1.956 9.855 0.943 1.00 67.62 174 GLY A N 1
ATOM 1351 C CA . GLY A 1 174 ? 3.356 10.234 1.133 1.00 67.62 174 GLY A CA 1
ATOM 1352 C C . GLY A 1 174 ? 3.715 10.834 2.495 1.00 67.62 174 GLY A C 1
ATOM 1353 O O . GLY A 1 174 ? 4.893 11.071 2.752 1.00 67.62 174 GLY A O 1
ATOM 1354 N N . MET A 1 175 ? 2.748 11.036 3.394 1.00 67.56 175 MET A N 1
ATOM 1355 C CA . MET A 1 175 ? 2.976 11.583 4.732 1.00 67.56 175 MET A CA 1
ATOM 1356 C C . MET A 1 175 ? 2.062 10.932 5.772 1.00 67.56 175 MET A C 1
ATOM 1358 O O . MET A 1 175 ? 0.923 10.555 5.497 1.00 67.56 175 MET A O 1
ATOM 1362 N N . GLN A 1 176 ? 2.555 10.863 7.007 1.00 57.97 176 GLN A N 1
ATOM 1363 C CA . GLN A 1 176 ? 1.727 10.694 8.193 1.00 57.97 176 GLN A CA 1
ATOM 1364 C C . GLN A 1 176 ? 1.701 12.017 8.956 1.00 57.97 176 GLN A C 1
ATOM 1366 O O . GLN A 1 176 ? 2.752 12.505 9.375 1.00 57.97 176 GLN A O 1
ATOM 1371 N N . LEU A 1 177 ? 0.502 12.593 9.107 1.00 49.09 177 LEU A N 1
ATOM 1372 C CA . LEU A 1 177 ? 0.278 13.839 9.845 1.00 49.09 177 LEU A CA 1
ATOM 1373 C C . LEU A 1 177 ? 1.002 13.772 11.204 1.00 49.09 177 LEU A C 1
ATOM 1375 O O . LEU A 1 177 ? 0.906 12.764 11.907 1.00 49.09 177 LEU A O 1
ATOM 1379 N N . PHE A 1 178 ? 1.739 14.834 11.548 1.00 50.19 178 PHE A N 1
ATOM 1380 C CA . PHE A 1 178 ? 2.502 14.981 12.800 1.00 50.19 178 PHE A CA 1
ATOM 1381 C C . PHE A 1 178 ? 3.730 14.060 12.975 1.00 50.19 178 PHE A C 1
ATOM 1383 O O . PHE A 1 178 ? 4.221 13.911 14.094 1.00 50.19 178 PHE A O 1
ATOM 1390 N N . THR A 1 179 ? 4.259 13.448 11.904 1.00 55.31 179 THR A N 1
ATOM 1391 C CA . THR A 1 179 ? 5.495 12.640 11.976 1.00 55.31 179 THR A CA 1
ATOM 1392 C C . THR A 1 179 ? 6.449 12.889 10.802 1.00 55.31 179 THR A C 1
ATOM 1394 O O . THR A 1 179 ? 5.999 13.021 9.669 1.00 55.31 179 THR A O 1
ATOM 1397 N N . ASP A 1 180 ? 7.764 12.808 11.041 1.00 55.22 180 ASP A N 1
ATOM 1398 C CA . ASP A 1 180 ? 8.834 12.874 10.016 1.00 55.22 180 ASP A CA 1
ATOM 1399 C C . ASP A 1 180 ? 8.945 11.597 9.146 1.00 55.22 180 ASP A C 1
ATOM 1401 O O . ASP A 1 180 ? 10.026 11.208 8.706 1.00 55.22 180 ASP A O 1
ATOM 1405 N N . ARG A 1 181 ? 7.850 10.851 8.951 1.00 69.69 181 ARG A N 1
ATOM 1406 C CA . ARG A 1 181 ? 7.860 9.542 8.267 1.00 69.69 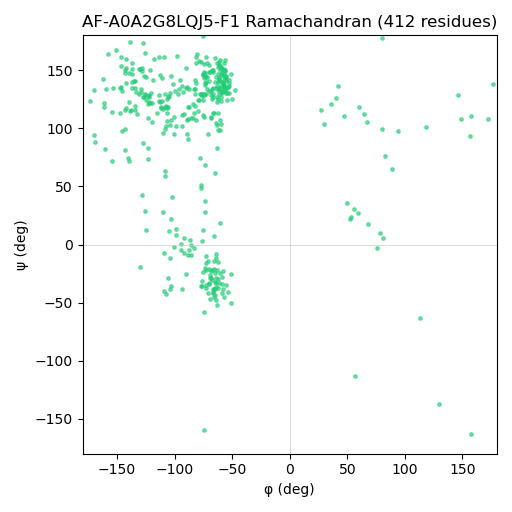181 ARG A CA 1
ATOM 1407 C C . ARG A 1 181 ? 7.222 9.617 6.888 1.00 69.69 181 ARG A C 1
ATOM 1409 O O . ARG A 1 181 ? 6.234 8.930 6.615 1.00 69.69 181 ARG A O 1
ATOM 1416 N N . SER A 1 182 ? 7.787 10.464 6.041 1.00 76.69 182 SER A N 1
ATOM 1417 C CA . SER A 1 182 ? 7.404 10.583 4.639 1.00 76.69 182 SER A CA 1
ATOM 1418 C C . SER A 1 182 ? 7.922 9.409 3.806 1.00 76.69 182 SER A C 1
ATOM 1420 O O . SER A 1 182 ? 8.946 8.791 4.116 1.00 76.69 182 SER A O 1
ATOM 1422 N N . PHE A 1 183 ? 7.165 9.056 2.769 1.00 89.44 183 PHE A N 1
ATOM 1423 C CA . PHE A 1 183 ? 7.580 8.042 1.807 1.00 89.44 183 PHE A CA 1
ATOM 1424 C C . PHE A 1 183 ? 8.596 8.636 0.831 1.00 89.44 183 PHE A C 1
ATOM 1426 O O . PHE A 1 183 ? 8.355 9.676 0.226 1.00 89.44 183 PHE A O 1
ATOM 1433 N N . GLU A 1 184 ? 9.714 7.939 0.659 1.00 90.31 184 GLU A N 1
ATOM 1434 C CA . GLU A 1 184 ? 10.749 8.261 -0.316 1.00 90.31 184 GLU A CA 1
ATOM 1435 C C . GLU A 1 184 ? 10.988 7.036 -1.195 1.00 90.31 184 GLU A C 1
ATOM 1437 O O . GLU A 1 184 ? 11.246 5.922 -0.712 1.00 90.31 184 GLU A O 1
ATOM 1442 N N . GLY A 1 185 ? 10.849 7.230 -2.504 1.00 93.44 185 GLY A N 1
ATOM 1443 C CA . GLY A 1 185 ? 10.859 6.125 -3.447 1.00 93.44 185 GLY A CA 1
ATOM 1444 C C . GLY A 1 185 ? 10.167 6.452 -4.759 1.00 93.44 185 GLY A C 1
ATOM 1445 O O . GLY A 1 185 ? 9.933 7.610 -5.078 1.00 93.44 185 GLY A O 1
ATOM 1446 N N . ALA A 1 186 ? 9.827 5.417 -5.515 1.00 95.44 186 ALA A N 1
ATOM 1447 C CA . ALA A 1 186 ? 9.060 5.532 -6.745 1.00 95.44 186 ALA A CA 1
ATOM 1448 C C . ALA A 1 186 ? 7.836 4.616 -6.694 1.00 95.44 186 ALA A C 1
ATOM 1450 O O . ALA A 1 186 ? 7.896 3.519 -6.135 1.00 95.44 186 ALA A O 1
ATOM 1451 N N . VAL A 1 187 ? 6.735 5.060 -7.293 1.00 96.12 187 VAL A N 1
ATOM 1452 C CA . VAL A 1 187 ? 5.496 4.283 -7.422 1.00 96.12 187 VAL A CA 1
ATOM 1453 C C . VAL A 1 187 ? 5.149 4.119 -8.897 1.00 96.12 187 VAL A C 1
ATOM 1455 O O . VAL A 1 187 ? 5.161 5.086 -9.653 1.00 96.12 187 VAL A O 1
ATOM 1458 N N . GLN A 1 188 ? 4.863 2.890 -9.314 1.00 96.88 188 GLN A N 1
ATOM 1459 C CA . GLN A 1 188 ? 4.370 2.575 -10.658 1.00 96.88 188 GLN A CA 1
ATOM 1460 C C . GLN A 1 188 ? 2.872 2.292 -10.645 1.00 96.88 188 GLN A C 1
ATOM 1462 O O . GLN A 1 188 ? 2.174 2.640 -11.590 1.00 96.88 188 GLN A O 1
ATOM 1467 N N . GLN A 1 189 ? 2.375 1.655 -9.584 1.00 96.31 189 GLN A N 1
ATOM 1468 C CA . GLN A 1 189 ? 0.978 1.255 -9.511 1.00 96.31 189 GLN A CA 1
ATOM 1469 C C . GLN A 1 189 ? 0.449 1.327 -8.087 1.00 96.31 189 GLN A C 1
ATOM 1471 O O . GLN A 1 189 ? 1.116 0.866 -7.159 1.00 96.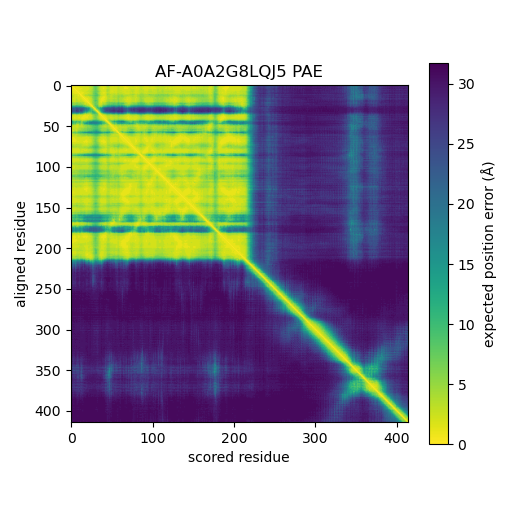31 189 GLN A O 1
ATOM 1476 N N . MET A 1 190 ? -0.756 1.880 -7.932 1.00 96.50 190 MET A N 1
ATOM 1477 C CA . MET A 1 190 ? -1.497 1.908 -6.674 1.00 96.50 190 MET A CA 1
ATOM 1478 C C . MET A 1 190 ? -2.997 1.803 -6.939 1.00 96.50 190 MET A C 1
ATOM 1480 O O . MET A 1 190 ? -3.650 2.796 -7.251 1.00 96.50 190 MET A O 1
ATOM 1484 N N . LEU A 1 191 ? -3.541 0.595 -6.810 1.00 96.69 191 LEU A N 1
ATOM 1485 C CA . LEU A 1 191 ? -4.944 0.315 -7.096 1.00 96.69 191 LEU A CA 1
ATOM 1486 C C . LEU A 1 191 ? -5.668 -0.185 -5.850 1.00 96.69 191 LEU A C 1
ATOM 1488 O O . LEU A 1 191 ? -5.132 -0.999 -5.097 1.00 96.69 191 LEU A O 1
ATOM 1492 N N . ILE A 1 192 ? -6.918 0.242 -5.688 1.00 96.19 192 ILE A N 1
ATOM 1493 C CA . ILE A 1 192 ? -7.892 -0.405 -4.805 1.00 96.19 192 ILE A CA 1
ATOM 1494 C C . ILE A 1 192 ? -8.986 -1.009 -5.686 1.00 96.19 192 ILE A C 1
ATOM 1496 O O . ILE A 1 192 ? -9.607 -0.315 -6.493 1.00 96.19 192 ILE A O 1
ATOM 1500 N N . ILE A 1 193 ? -9.208 -2.316 -5.577 1.00 96.31 193 ILE A N 1
ATOM 1501 C CA . ILE A 1 193 ? -10.098 -3.066 -6.473 1.00 96.31 193 ILE A CA 1
ATOM 1502 C C . ILE A 1 193 ? -11.187 -3.750 -5.641 1.00 96.31 193 ILE A C 1
ATOM 1504 O O . ILE A 1 193 ? -10.828 -4.445 -4.695 1.00 96.31 193 ILE A O 1
ATOM 1508 N N . PRO A 1 194 ? -12.487 -3.603 -5.974 1.00 95.06 194 PRO A N 1
ATOM 1509 C CA . PRO A 1 194 ? -13.612 -4.242 -5.271 1.00 95.06 194 PRO A CA 1
ATOM 1510 C C . PRO A 1 194 ? -13.714 -5.754 -5.560 1.00 95.06 194 PRO A C 1
ATOM 1512 O O . PRO A 1 194 ? -14.797 -6.297 -5.740 1.00 95.06 194 PRO A O 1
ATOM 1515 N N . ASP A 1 195 ? -12.572 -6.423 -5.668 1.00 96.38 195 ASP A N 1
ATOM 1516 C CA . ASP A 1 195 ? -12.447 -7.862 -5.820 1.00 96.38 195 ASP A CA 1
ATOM 1517 C C . ASP A 1 195 ? -11.215 -8.313 -5.020 1.00 96.38 195 ASP A C 1
ATOM 1519 O O . ASP A 1 195 ? -10.099 -7.895 -5.348 1.00 96.38 195 ASP A O 1
ATOM 1523 N N . PRO A 1 196 ? -11.366 -9.136 -3.968 1.00 97.62 196 PRO A N 1
ATOM 1524 C CA . PRO A 1 196 ? -10.228 -9.691 -3.236 1.00 97.62 196 PRO A CA 1
ATOM 1525 C C . PRO A 1 196 ? -9.379 -10.668 -4.077 1.00 97.62 196 PRO A C 1
ATOM 1527 O O . PRO A 1 196 ? -8.215 -10.896 -3.755 1.00 97.62 196 PRO A O 1
ATOM 1530 N N . GLY A 1 197 ? -9.925 -11.240 -5.158 1.00 97.69 197 GLY A N 1
ATOM 1531 C CA . GLY A 1 197 ? -9.205 -12.124 -6.082 1.00 97.69 197 GLY A CA 1
ATOM 1532 C C . GLY A 1 197 ? -8.114 -11.411 -6.886 1.00 97.69 197 GLY A C 1
ATOM 1533 O O . GLY A 1 197 ? -7.069 -12.001 -7.172 1.00 97.69 197 GLY A O 1
ATOM 1534 N N . ALA A 1 198 ? -8.305 -10.122 -7.174 1.00 97.69 198 ALA A N 1
ATOM 1535 C CA . ALA A 1 198 ? -7.376 -9.308 -7.952 1.00 97.69 198 ALA A CA 1
ATOM 1536 C C . ALA A 1 198 ? -5.937 -9.295 -7.400 1.00 97.69 198 ALA A C 1
ATOM 1538 O O . ALA A 1 198 ? -4.985 -9.298 -8.181 1.00 97.69 198 ALA A O 1
ATOM 1539 N N . ALA A 1 199 ? -5.753 -9.348 -6.075 1.00 97.94 199 ALA A N 1
ATOM 1540 C CA . ALA A 1 199 ? -4.432 -9.419 -5.445 1.00 97.94 199 ALA A CA 1
ATOM 1541 C C . ALA A 1 199 ? -3.613 -10.638 -5.909 1.00 97.94 199 ALA A C 1
ATOM 1543 O O . ALA A 1 199 ? -2.408 -10.525 -6.123 1.00 97.94 199 ALA A O 1
ATOM 1544 N N . PHE A 1 200 ? -4.262 -11.790 -6.106 1.00 97.62 200 PHE A N 1
ATOM 1545 C CA . PHE A 1 200 ? -3.602 -13.018 -6.563 1.00 97.62 200 PHE A CA 1
ATOM 1546 C C . PHE A 1 200 ? -3.222 -12.967 -8.044 1.00 97.62 200 PHE A C 1
ATOM 1548 O O . PHE A 1 200 ? -2.333 -13.693 -8.470 1.00 97.62 200 PHE A O 1
ATOM 1555 N N . SER A 1 201 ? -3.854 -12.076 -8.809 1.00 96.00 201 SER A N 1
ATOM 1556 C CA . SER A 1 201 ? -3.601 -11.888 -10.240 1.00 96.00 201 SER A CA 1
ATOM 1557 C C . SER A 1 201 ? -2.663 -10.704 -10.526 1.00 96.00 201 SER A C 1
ATOM 1559 O O . SER A 1 201 ? -2.558 -10.269 -11.674 1.00 96.00 201 SER A O 1
ATOM 1561 N N . GLN A 1 202 ? -1.972 -10.158 -9.507 1.00 95.75 202 GLN A N 1
ATOM 1562 C CA . GLN A 1 202 ? -1.090 -8.988 -9.651 1.00 95.75 202 GLN A CA 1
ATOM 1563 C C . GLN A 1 202 ? -0.078 -9.159 -10.791 1.00 95.75 202 GLN A C 1
ATOM 1565 O O . GLN A 1 202 ? 0.017 -8.280 -11.645 1.00 95.75 202 GLN A O 1
ATOM 1570 N N . CYS A 1 203 ? 0.640 -10.282 -10.827 1.00 94.38 203 CYS A N 1
ATOM 1571 C CA . CYS A 1 203 ? 1.686 -10.538 -11.821 1.00 94.38 203 CYS A CA 1
ATOM 1572 C C . CYS A 1 203 ? 1.184 -11.081 -13.161 1.00 94.38 203 CYS A C 1
ATOM 1574 O O . CYS A 1 203 ? 1.978 -11.262 -14.072 1.00 94.38 203 CYS A O 1
ATOM 1576 N N . GLU A 1 204 ? -0.111 -11.333 -13.311 1.00 93.06 204 GLU A N 1
ATOM 1577 C CA . GLU A 1 204 ? -0.675 -11.791 -14.586 1.00 93.06 204 GLU A CA 1
ATOM 1578 C C . GLU A 1 204 ? -1.407 -10.659 -15.308 1.00 93.06 204 GLU A C 1
ATOM 1580 O O . GLU A 1 204 ? -1.349 -10.550 -16.532 1.00 93.06 204 GLU A O 1
ATOM 1585 N N . LEU A 1 205 ? -2.105 -9.808 -14.550 1.00 92.31 205 LEU A N 1
ATOM 1586 C CA . LEU A 1 205 ? -3.013 -8.803 -15.103 1.00 92.31 205 LEU A CA 1
ATOM 1587 C C . LEU A 1 205 ? -2.496 -7.377 -14.967 1.00 92.31 205 LEU A C 1
ATOM 1589 O O . LEU A 1 205 ? -2.671 -6.584 -15.886 1.00 92.31 205 LEU A O 1
ATOM 1593 N N . TYR A 1 206 ? -1.888 -7.041 -13.829 1.00 93.31 206 TYR A N 1
ATOM 1594 C CA . TYR A 1 206 ? -1.667 -5.642 -13.469 1.00 93.31 206 TYR A CA 1
ATOM 1595 C C . TYR A 1 206 ? -0.201 -5.212 -13.598 1.00 93.31 206 TYR A C 1
ATOM 1597 O O . TYR A 1 206 ? 0.098 -4.131 -14.088 1.00 93.31 206 TYR A O 1
ATOM 1605 N N . THR A 1 207 ? 0.744 -6.041 -13.161 1.00 94.31 207 THR A N 1
ATOM 1606 C CA . THR A 1 207 ? 2.186 -5.785 -13.296 1.00 94.31 207 THR A CA 1
ATOM 1607 C C . THR A 1 207 ? 2.907 -7.085 -13.660 1.00 94.31 207 THR A C 1
ATOM 1609 O O . THR A 1 207 ? 3.584 -7.682 -12.811 1.00 94.31 207 THR A O 1
ATOM 1612 N N . PRO A 1 208 ? 2.732 -7.557 -14.909 1.00 93.75 208 PRO A N 1
ATOM 1613 C CA . PRO A 1 208 ? 3.373 -8.773 -15.365 1.00 93.75 208 PRO A CA 1
ATOM 1614 C C . PRO A 1 208 ? 4.871 -8.595 -15.584 1.00 93.75 208 PRO A C 1
ATOM 1616 O O . PRO A 1 208 ? 5.370 -7.468 -15.711 1.00 93.75 208 PRO A O 1
ATOM 1619 N N . ASP A 1 209 ? 5.576 -9.725 -15.629 1.00 92.88 209 ASP A N 1
ATOM 1620 C C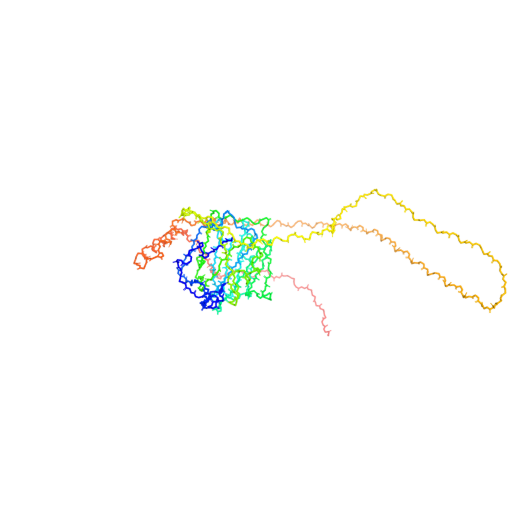A . ASP A 1 209 ? 7.017 -9.774 -15.882 1.00 92.88 209 ASP A CA 1
ATOM 1621 C C . ASP A 1 209 ? 7.372 -9.106 -17.217 1.00 92.88 209 ASP A C 1
ATOM 1623 O O . ASP A 1 209 ? 6.533 -8.961 -18.110 1.00 92.88 209 ASP A O 1
ATOM 1627 N N . CYS A 1 210 ? 8.616 -8.650 -17.347 1.00 91.25 210 CYS A N 1
ATOM 1628 C CA . CYS A 1 210 ? 9.029 -7.796 -18.460 1.00 91.25 210 CYS A CA 1
ATOM 1629 C C . CYS A 1 210 ? 9.023 -8.515 -19.818 1.00 91.25 210 CYS A C 1
ATOM 1631 O O . CYS A 1 210 ? 8.894 -7.854 -20.852 1.00 91.25 210 CYS A O 1
ATOM 1633 N N . GLU A 1 211 ? 9.101 -9.852 -19.834 1.00 90.12 211 GLU A N 1
ATOM 1634 C CA . GLU A 1 211 ? 8.939 -10.650 -21.055 1.00 90.12 211 GLU A CA 1
ATOM 1635 C C . GLU A 1 211 ? 7.485 -10.709 -21.542 1.00 90.12 211 GLU A C 1
ATOM 1637 O O . GLU A 1 211 ? 7.231 -11.071 -22.691 1.00 90.12 211 GLU A O 1
ATOM 1642 N N . THR A 1 212 ? 6.527 -10.350 -20.686 1.00 87.94 212 THR A N 1
ATOM 1643 C CA . THR A 1 212 ? 5.102 -10.381 -21.009 1.00 87.94 212 THR A CA 1
ATOM 1644 C C . THR A 1 212 ? 4.632 -8.989 -21.439 1.00 87.94 212 THR A C 1
ATOM 1646 O O . THR A 1 212 ? 4.866 -8.004 -20.724 1.00 87.94 212 THR A O 1
ATOM 1649 N N . PRO A 1 213 ? 3.946 -8.864 -22.588 1.00 84.31 213 PRO A N 1
ATOM 1650 C CA . PRO A 1 213 ? 3.363 -7.596 -22.990 1.00 84.31 213 PRO A CA 1
ATOM 1651 C C . PRO A 1 213 ? 2.283 -7.159 -22.004 1.00 84.31 213 PRO A C 1
ATOM 1653 O O . PRO A 1 213 ? 1.524 -7.974 -21.476 1.00 84.31 213 PRO A O 1
ATOM 1656 N N . MET A 1 214 ? 2.193 -5.853 -21.765 1.00 81.19 214 MET A N 1
ATOM 1657 C CA . MET A 1 214 ? 1.124 -5.321 -20.932 1.00 81.19 214 MET A CA 1
ATOM 1658 C C . MET A 1 214 ? -0.202 -5.492 -21.677 1.00 81.19 214 MET A C 1
ATOM 1660 O O . MET A 1 214 ? -0.300 -5.176 -22.867 1.00 81.19 214 MET A O 1
ATOM 1664 N N . ARG A 1 215 ? -1.225 -6.022 -21.001 1.00 74.56 215 ARG A N 1
ATOM 1665 C CA . ARG A 1 215 ? -2.560 -6.103 -21.598 1.00 74.56 215 ARG A CA 1
ATOM 1666 C C . ARG A 1 215 ? -3.048 -4.680 -21.870 1.00 74.56 215 ARG A C 1
ATOM 1668 O O . ARG A 1 215 ? -3.072 -3.858 -20.958 1.00 74.56 215 ARG A O 1
ATOM 1675 N N . GLU A 1 216 ? -3.430 -4.402 -23.117 1.00 60.66 216 GLU A N 1
ATOM 1676 C CA . GLU A 1 216 ? -4.243 -3.229 -23.439 1.00 60.66 216 GLU A CA 1
ATOM 1677 C C . GLU A 1 216 ? -5.573 -3.427 -22.697 1.00 60.66 216 GLU A C 1
ATOM 1679 O O . GLU A 1 216 ? -6.420 -4.212 -23.122 1.00 60.66 216 GLU A O 1
ATOM 1684 N N . ILE A 1 217 ? -5.729 -2.793 -21.531 1.00 54.75 217 ILE A N 1
ATOM 1685 C CA . ILE A 1 217 ? -7.045 -2.649 -20.913 1.00 54.75 217 ILE A CA 1
ATOM 1686 C C . ILE A 1 217 ? -7.761 -1.646 -21.808 1.00 54.75 217 ILE A C 1
ATOM 1688 O O . ILE A 1 217 ? -7.541 -0.444 -21.687 1.00 54.75 217 ILE A O 1
ATOM 1692 N N . VAL A 1 218 ? -8.534 -2.144 -22.771 1.00 39.53 218 VAL A N 1
ATOM 1693 C CA . VAL A 1 218 ? -9.414 -1.299 -23.573 1.00 39.53 218 VAL A CA 1
ATOM 1694 C C . VAL A 1 218 ? -10.429 -0.716 -22.595 1.00 39.53 218 VAL A C 1
ATOM 1696 O O . VAL A 1 218 ? -11.315 -1.419 -22.117 1.00 39.53 218 VAL A O 1
ATOM 1699 N N . SER A 1 219 ? -10.242 0.544 -22.216 1.00 38.19 219 SER A N 1
ATOM 1700 C CA . SER A 1 219 ? -11.280 1.324 -21.560 1.00 38.19 219 SER A CA 1
ATOM 1701 C C . SER A 1 219 ? -12.436 1.455 -22.547 1.00 38.19 219 SER A C 1
ATOM 1703 O O . SER A 1 219 ? -12.241 1.962 -23.650 1.00 38.19 219 SER A O 1
ATOM 1705 N N . GLU A 1 220 ? -13.631 1.013 -22.165 1.00 42.75 220 GLU A N 1
ATOM 1706 C CA . GLU A 1 220 ? -14.854 1.134 -22.976 1.00 42.75 220 GLU A CA 1
ATOM 1707 C C . GLU A 1 220 ? -15.317 2.597 -23.184 1.00 42.75 220 GLU A C 1
ATOM 1709 O O . GLU A 1 220 ? -16.364 2.827 -23.775 1.00 42.75 220 GLU A O 1
ATOM 1714 N N . ASP A 1 221 ? -14.529 3.597 -22.774 1.00 37.78 221 ASP A N 1
ATOM 1715 C CA . ASP A 1 221 ? -14.906 5.017 -22.775 1.00 37.78 221 ASP A CA 1
ATOM 1716 C C . ASP A 1 221 ? -14.259 5.869 -23.891 1.00 37.78 221 ASP A C 1
ATOM 1718 O O . ASP A 1 221 ? -14.373 7.091 -23.870 1.00 37.78 221 ASP A O 1
ATOM 1722 N N . GLU A 1 222 ? -13.606 5.270 -24.896 1.00 40.88 222 GLU A N 1
ATOM 1723 C CA . GLU A 1 222 ? -13.015 6.024 -26.025 1.00 40.88 222 GLU A CA 1
ATOM 1724 C C . GLU A 1 222 ? -13.427 5.505 -27.415 1.00 40.88 222 GLU A C 1
ATOM 1726 O O . GLU A 1 222 ? -12.631 5.430 -28.351 1.00 40.88 222 GLU A O 1
ATOM 1731 N N . GLN A 1 223 ? -14.708 5.175 -27.581 1.00 35.34 223 GLN A N 1
ATOM 1732 C CA . GLN A 1 223 ? -15.338 5.083 -28.902 1.00 35.34 223 GLN A CA 1
ATOM 1733 C C . GLN A 1 223 ? -16.546 6.013 -28.961 1.00 35.34 223 GLN A C 1
ATOM 1735 O O . GLN A 1 223 ? -17.688 5.596 -28.801 1.00 35.34 223 GLN A O 1
ATOM 1740 N N . ASP A 1 224 ? -16.272 7.283 -29.241 1.00 33.56 224 ASP A N 1
ATOM 1741 C CA . ASP A 1 224 ? -17.227 8.151 -29.923 1.00 33.56 224 ASP A CA 1
ATOM 1742 C C . ASP A 1 224 ? -16.846 8.199 -31.415 1.00 33.56 224 ASP A C 1
ATOM 1744 O O . ASP A 1 224 ? -15.861 8.851 -31.773 1.00 33.56 224 ASP A O 1
ATOM 1748 N N . PRO A 1 225 ? -17.541 7.464 -32.305 1.00 38.31 225 PRO A N 1
ATOM 1749 C CA . PRO A 1 225 ? -17.287 7.508 -33.735 1.00 38.31 225 PRO A CA 1
ATOM 1750 C C . PRO A 1 225 ? -18.334 8.363 -34.467 1.00 38.31 225 PRO A C 1
ATOM 1752 O O . PRO A 1 225 ? -18.782 7.979 -35.548 1.00 38.31 225 PRO A O 1
ATOM 1755 N N . PHE A 1 226 ? -18.742 9.514 -33.921 1.00 42.34 226 PHE A N 1
ATOM 1756 C CA . PHE A 1 226 ? -19.573 10.468 -34.661 1.00 42.34 226 PHE A CA 1
ATOM 1757 C C . PHE A 1 226 ? -18.808 11.745 -35.019 1.00 42.34 226 PHE A C 1
ATOM 1759 O O . PHE A 1 226 ? -18.733 12.706 -34.261 1.00 42.34 226 PHE A O 1
ATOM 1766 N N . GLY A 1 227 ? -18.283 11.756 -36.247 1.00 31.11 227 GLY A N 1
ATOM 1767 C CA . GLY A 1 227 ? -17.718 12.936 -36.895 1.00 31.11 227 GLY A CA 1
ATOM 1768 C C . GLY A 1 227 ? -17.644 12.768 -38.414 1.00 31.11 227 GLY A C 1
ATOM 1769 O O . GLY A 1 227 ? -16.606 12.378 -38.932 1.00 31.11 227 GLY A O 1
ATOM 1770 N N . ASP A 1 228 ? -18.777 13.018 -39.079 1.00 35.59 228 ASP A N 1
ATOM 1771 C CA . ASP A 1 228 ? -18.986 13.411 -40.487 1.00 35.59 228 ASP A CA 1
ATOM 1772 C C . ASP A 1 228 ? -17.964 13.002 -41.572 1.00 35.59 228 ASP A C 1
ATOM 1774 O O . ASP A 1 228 ? -16.895 13.598 -41.676 1.00 35.59 228 ASP A O 1
ATOM 1778 N N . PHE A 1 229 ? -18.396 12.167 -42.535 1.00 31.33 229 PHE A N 1
ATOM 1779 C CA . PHE A 1 229 ? -18.336 12.531 -43.965 1.00 31.33 229 PHE A CA 1
ATOM 1780 C C . PHE A 1 229 ? -19.250 11.653 -44.847 1.00 31.33 229 PHE A C 1
ATOM 1782 O O . PHE A 1 229 ? -19.418 10.456 -44.627 1.00 31.33 229 PHE A O 1
ATOM 1789 N N . GLU A 1 230 ? -19.856 12.281 -45.854 1.00 34.41 230 GLU A N 1
ATOM 1790 C CA . GLU A 1 230 ? -20.945 11.784 -46.694 1.00 34.41 230 GLU A CA 1
ATOM 1791 C C . GLU A 1 230 ? -20.615 10.637 -47.684 1.00 34.41 230 GLU A C 1
ATOM 1793 O O . GLU A 1 230 ? -19.564 10.596 -48.314 1.00 34.41 230 GLU A O 1
ATOM 1798 N N . ARG A 1 231 ? -21.646 9.804 -47.911 1.00 36.84 231 ARG A N 1
ATOM 1799 C CA . ARG A 1 231 ? -22.204 9.339 -49.205 1.00 36.84 231 ARG A CA 1
ATOM 1800 C C . ARG A 1 231 ? -21.247 8.837 -50.305 1.00 36.84 231 ARG A C 1
ATOM 1802 O O . ARG A 1 231 ? -20.724 9.611 -51.099 1.00 36.84 231 ARG A O 1
ATOM 1809 N N . GLY A 1 232 ? -21.318 7.524 -50.551 1.00 26.86 232 GLY A N 1
ATOM 1810 C CA . GLY A 1 232 ? -21.277 6.963 -51.908 1.00 26.86 232 GLY A CA 1
ATOM 1811 C C . GLY A 1 232 ? -20.576 5.610 -52.037 1.00 26.86 232 GLY A C 1
ATOM 1812 O O . GLY A 1 232 ? -19.419 5.481 -51.667 1.00 26.86 232 GLY A O 1
ATOM 1813 N N . GLY A 1 233 ? -21.252 4.641 -52.666 1.00 28.83 233 GLY A N 1
ATOM 1814 C CA . GLY A 1 233 ? -20.583 3.543 -53.375 1.00 28.83 233 GLY A CA 1
ATOM 1815 C C . GLY A 1 233 ? -20.854 2.136 -52.851 1.00 28.83 233 GLY A C 1
ATOM 1816 O O . GLY A 1 233 ? -20.238 1.678 -51.899 1.00 28.83 233 GLY A O 1
ATOM 1817 N N . VAL A 1 234 ? -21.744 1.437 -53.552 1.00 34.34 234 VAL A N 1
ATOM 1818 C CA . VAL A 1 234 ? -21.904 -0.022 -53.545 1.00 34.34 234 VAL A CA 1
ATOM 1819 C C . VAL A 1 234 ? -20.580 -0.688 -53.926 1.00 34.34 234 VAL A C 1
ATOM 1821 O O . VAL A 1 234 ? -20.025 -0.334 -54.960 1.00 34.34 234 VAL A O 1
ATOM 1824 N N . HIS A 1 235 ? -20.135 -1.689 -53.166 1.00 31.58 235 HIS A N 1
ATOM 1825 C CA . HIS A 1 235 ? -19.404 -2.831 -53.717 1.00 31.58 235 HIS A CA 1
ATOM 1826 C C . HIS A 1 235 ? -19.565 -4.062 -52.816 1.00 31.58 235 HIS A C 1
ATOM 1828 O O . HIS A 1 235 ? -19.111 -4.099 -51.675 1.00 31.58 235 HIS A O 1
ATOM 1834 N N . GLU A 1 236 ? -20.245 -5.066 -53.369 1.00 30.94 236 GLU A N 1
ATOM 1835 C CA . GLU A 1 236 ? -20.227 -6.455 -52.924 1.00 30.94 236 GLU A CA 1
ATOM 1836 C C . GLU A 1 236 ? -18.814 -7.045 -53.059 1.00 30.94 236 GLU A C 1
ATOM 1838 O O . GLU A 1 236 ? -18.109 -6.753 -54.029 1.00 30.94 236 GLU A O 1
ATOM 1843 N N . GLY A 1 237 ? -18.448 -7.954 -52.148 1.00 28.55 237 GLY A N 1
ATOM 1844 C CA . GLY A 1 237 ? -17.412 -8.955 -52.414 1.00 28.55 237 GLY A CA 1
ATOM 1845 C C . GLY A 1 237 ? -16.584 -9.402 -51.207 1.00 28.55 237 GLY A C 1
ATOM 1846 O O . GLY A 1 237 ? -15.676 -8.694 -50.794 1.00 28.55 237 GLY A O 1
ATOM 1847 N N . SER A 1 238 ? -16.835 -10.647 -50.767 1.00 36.69 238 SER A N 1
ATOM 1848 C CA . SER A 1 238 ? -16.010 -11.540 -49.912 1.00 36.69 238 SER A CA 1
ATOM 1849 C C . SER A 1 238 ? -15.741 -11.073 -48.470 1.00 36.69 238 SER A C 1
ATOM 1851 O O . SER A 1 238 ? -15.079 -10.073 -48.248 1.00 36.69 238 SER A O 1
ATOM 1853 N N . GLY A 1 239 ? -16.264 -11.727 -47.425 1.00 28.30 239 GLY A N 1
ATOM 1854 C CA . GLY A 1 239 ? -16.061 -13.140 -47.058 1.00 28.30 239 GLY A CA 1
ATOM 1855 C C . GLY A 1 239 ? -14.903 -13.185 -46.049 1.00 28.30 239 GLY A C 1
ATOM 1856 O O . GLY A 1 239 ? -13.759 -13.022 -46.442 1.00 28.30 239 GLY A O 1
ATOM 1857 N N . LEU A 1 240 ? -15.134 -13.242 -44.736 1.00 35.81 240 LEU A N 1
ATOM 1858 C CA . LEU A 1 240 ? -15.523 -14.438 -43.986 1.00 35.81 240 LEU A CA 1
ATOM 1859 C C . LEU A 1 240 ? -16.318 -14.053 -42.730 1.00 35.81 240 LEU A C 1
ATOM 1861 O O . LEU A 1 240 ? -15.929 -13.151 -41.988 1.00 35.81 240 LEU A O 1
ATOM 1865 N N . SER A 1 241 ? -17.417 -14.769 -42.500 1.00 30.31 241 SER A N 1
ATOM 1866 C CA . SER A 1 241 ? -18.250 -14.656 -41.311 1.00 30.31 241 SER A CA 1
ATOM 1867 C C . SER A 1 241 ? -17.783 -15.609 -40.205 1.00 30.31 241 SER A C 1
ATOM 1869 O O . SER A 1 241 ? -17.199 -16.660 -40.463 1.00 30.31 241 SER A O 1
ATOM 1871 N N . SER A 1 242 ? -18.057 -15.182 -38.971 1.00 34.06 242 SER A N 1
ATOM 1872 C CA . SER A 1 242 ? -18.590 -15.981 -37.860 1.00 34.06 242 SER A CA 1
ATOM 1873 C C . SER A 1 242 ? -18.236 -17.475 -37.826 1.00 34.06 242 SER A C 1
ATOM 1875 O O . SER A 1 242 ? -18.903 -18.299 -38.451 1.00 34.06 242 SER A O 1
ATOM 1877 N N . TYR A 1 243 ? -17.301 -17.843 -36.954 1.00 31.00 243 TYR A N 1
ATOM 1878 C CA . TYR A 1 243 ? -17.423 -19.118 -36.253 1.00 31.00 243 TYR A CA 1
ATOM 1879 C C . TYR A 1 243 ? -18.228 -18.874 -34.974 1.00 31.00 243 TYR A C 1
ATOM 1881 O O . TYR A 1 243 ? -17.677 -18.523 -33.934 1.00 31.00 243 TYR A O 1
ATOM 1889 N N . GLU A 1 244 ? -19.547 -19.035 -35.077 1.00 43.44 244 GLU A N 1
ATOM 1890 C CA . GLU A 1 244 ? -20.325 -19.594 -33.973 1.00 43.44 244 GLU A CA 1
ATOM 1891 C C . GLU A 1 244 ? -20.044 -21.099 -33.946 1.00 43.44 244 GLU A C 1
ATOM 1893 O O . GLU A 1 244 ? -20.171 -21.782 -34.962 1.00 43.44 244 GLU A O 1
ATOM 1898 N N . PHE A 1 245 ? -19.674 -21.619 -32.780 1.00 34.25 245 PHE A N 1
ATOM 1899 C CA . PHE A 1 245 ? -19.908 -23.021 -32.460 1.00 34.25 245 PHE A CA 1
ATOM 1900 C C . PHE A 1 245 ? -20.262 -23.137 -30.979 1.00 34.25 245 PHE A C 1
ATOM 1902 O O . PHE A 1 245 ? -19.431 -23.425 -30.119 1.00 34.25 245 PHE A O 1
ATOM 1909 N N . SER A 1 246 ? -21.531 -22.865 -30.692 1.00 31.62 246 SER A N 1
ATOM 1910 C CA . SER A 1 246 ? -22.276 -23.589 -29.674 1.00 31.62 246 SER A CA 1
ATOM 1911 C C . SER A 1 246 ? -22.814 -24.865 -30.320 1.00 31.62 246 SER A C 1
ATOM 1913 O O . SER A 1 246 ? -23.708 -24.776 -31.150 1.00 31.62 246 SER A O 1
ATOM 1915 N N . ASP A 1 247 ? -22.257 -26.018 -29.958 1.00 39.19 247 ASP A N 1
ATOM 1916 C CA . ASP A 1 247 ? -22.973 -27.296 -29.893 1.00 39.19 247 ASP A CA 1
ATOM 1917 C C . ASP A 1 247 ? -22.078 -28.327 -29.198 1.00 39.19 247 ASP A C 1
ATOM 1919 O O . ASP A 1 247 ? -21.195 -28.919 -29.801 1.00 39.19 247 ASP A O 1
ATOM 1923 N N . TYR A 1 248 ? -22.258 -28.475 -27.885 1.00 31.39 248 TYR A N 1
ATOM 1924 C CA . TYR A 1 248 ? -22.455 -29.770 -27.223 1.00 31.39 248 TYR A CA 1
ATOM 1925 C C . TYR A 1 248 ? -22.900 -29.496 -25.784 1.00 31.39 248 TYR A C 1
ATOM 1927 O O . TYR A 1 248 ? -22.114 -29.366 -24.846 1.00 31.39 248 TYR A O 1
ATOM 1935 N N . PHE A 1 249 ? -24.216 -29.374 -25.648 1.00 33.47 249 PHE A N 1
ATOM 1936 C CA . PHE A 1 249 ? -24.945 -29.577 -24.408 1.00 33.47 249 PHE A CA 1
ATOM 1937 C C . PHE A 1 249 ? -25.111 -31.092 -24.224 1.00 33.47 249 PHE A C 1
ATOM 1939 O O . PHE A 1 249 ? -25.687 -31.743 -25.090 1.00 33.47 249 PHE A O 1
ATOM 1946 N N . GLN A 1 250 ? -24.662 -31.641 -23.097 1.00 37.44 250 GLN A N 1
ATOM 1947 C CA . GLN A 1 250 ? -25.383 -32.699 -22.383 1.00 37.44 250 GLN A CA 1
ATOM 1948 C C . GLN A 1 250 ? -25.113 -32.533 -20.879 1.00 37.44 250 GLN A C 1
ATOM 1950 O O . GLN A 1 250 ? -23.970 -32.697 -20.451 1.00 37.44 250 GLN A O 1
ATOM 1955 N N . PRO A 1 251 ? -26.137 -32.188 -20.079 1.00 44.75 251 PRO A N 1
ATOM 1956 C CA . PRO A 1 251 ? -26.074 -32.200 -18.629 1.00 44.75 251 PRO A CA 1
ATOM 1957 C C . PRO A 1 251 ? -26.972 -33.306 -18.066 1.00 44.75 251 PRO A C 1
ATOM 1959 O O . PRO A 1 251 ? -28.185 -33.215 -18.187 1.00 44.75 251 PRO A O 1
ATOM 1962 N N . GLU A 1 252 ? -26.392 -34.283 -17.381 1.00 40.81 252 GLU A N 1
ATOM 1963 C CA . GLU A 1 252 ? -26.998 -34.983 -16.237 1.00 40.81 252 GLU A CA 1
ATOM 1964 C C . GLU A 1 252 ? -25.808 -35.293 -15.303 1.00 40.81 252 GLU A C 1
ATOM 1966 O O . GLU A 1 252 ? -24.734 -35.647 -15.775 1.00 40.81 252 GLU A O 1
ATOM 1971 N N . GLU A 1 253 ? -25.822 -35.052 -13.995 1.00 37.06 253 GLU A N 1
ATOM 1972 C CA . GLU A 1 253 ? -26.879 -35.352 -13.040 1.00 37.06 253 GLU A CA 1
ATOM 1973 C C . GLU A 1 253 ? -26.699 -34.467 -11.787 1.00 37.06 253 GLU A C 1
ATOM 1975 O O . GLU A 1 253 ? -25.597 -34.286 -11.261 1.00 37.06 253 GLU A O 1
ATOM 1980 N N . SER A 1 254 ? -27.794 -33.872 -11.324 1.00 38.25 254 SER A N 1
ATOM 1981 C CA . SER A 1 254 ? -27.861 -32.994 -10.157 1.00 38.25 254 SER A CA 1
ATOM 1982 C C . SER A 1 254 ? -27.947 -33.799 -8.858 1.00 38.25 254 SER A C 1
ATOM 1984 O O . SER A 1 254 ? -28.938 -34.491 -8.628 1.00 38.25 254 SER A O 1
ATOM 1986 N N . VAL A 1 255 ? -26.973 -33.645 -7.959 1.00 41.97 255 VAL A N 1
ATOM 1987 C CA . VAL A 1 255 ? -27.084 -34.143 -6.578 1.00 41.97 255 VAL A CA 1
ATOM 1988 C C . VAL A 1 255 ? -27.795 -33.088 -5.725 1.00 41.97 255 VAL A C 1
ATOM 1990 O O . VAL A 1 255 ? -27.247 -32.021 -5.446 1.00 41.97 255 VAL A O 1
ATOM 1993 N N . ALA A 1 256 ? -29.035 -33.386 -5.337 1.00 49.78 256 ALA A N 1
ATOM 1994 C CA . ALA A 1 256 ? -29.842 -32.594 -4.409 1.00 49.78 256 ALA A CA 1
ATOM 1995 C C . ALA A 1 256 ? -29.371 -32.761 -2.940 1.00 49.78 256 ALA A C 1
ATOM 1997 O O . ALA A 1 256 ? -28.762 -33.779 -2.600 1.00 49.78 256 ALA A O 1
ATOM 1998 N N . PRO A 1 257 ? -29.638 -31.781 -2.052 1.00 53.56 257 PRO A N 1
ATOM 1999 C CA . PRO A 1 257 ? -29.201 -31.810 -0.654 1.00 53.56 257 PRO A CA 1
ATOM 2000 C C . PRO A 1 257 ? -30.061 -32.754 0.214 1.00 53.56 257 PRO A C 1
ATOM 2002 O O . PRO A 1 257 ? -31.219 -33.003 -0.119 1.00 53.56 257 PRO A O 1
ATOM 2005 N N . PRO A 1 258 ? -29.545 -33.259 1.354 1.00 48.03 258 PRO A N 1
ATOM 2006 C CA . PRO A 1 258 ? -30.297 -34.175 2.206 1.00 48.03 258 PRO A CA 1
ATOM 2007 C C . PRO A 1 258 ? -31.376 -33.445 3.021 1.00 48.03 258 PRO A C 1
ATOM 2009 O O . PRO A 1 258 ? -31.090 -32.525 3.792 1.00 48.03 258 PRO A O 1
ATOM 2012 N N . GLU A 1 259 ? -32.619 -33.901 2.875 1.00 46.44 259 GLU A N 1
ATOM 2013 C CA . GLU A 1 259 ? -33.752 -33.531 3.724 1.00 46.44 259 GLU A CA 1
ATOM 2014 C C . GLU A 1 259 ? -33.743 -34.285 5.069 1.00 46.44 259 GLU A C 1
ATOM 2016 O O . GLU A 1 259 ? -33.122 -35.336 5.237 1.00 46.44 259 GLU A O 1
ATOM 2021 N N . ARG A 1 260 ? -34.428 -33.697 6.058 1.00 55.34 260 ARG A N 1
ATOM 2022 C CA . ARG A 1 260 ? -34.554 -34.177 7.446 1.00 55.34 260 ARG A CA 1
ATOM 2023 C C . ARG A 1 260 ? -35.412 -35.455 7.547 1.00 55.34 260 ARG A C 1
ATOM 2025 O O . ARG A 1 260 ? -36.308 -35.627 6.729 1.00 55.34 260 ARG A O 1
ATOM 2032 N N . PRO A 1 261 ? -35.229 -36.306 8.579 1.00 47.47 261 PRO A N 1
ATOM 2033 C CA . PRO A 1 261 ? -36.032 -37.518 8.741 1.00 47.47 261 PRO A CA 1
ATOM 2034 C C . PRO A 1 261 ? -37.446 -37.209 9.265 1.00 47.47 261 PRO A C 1
ATOM 2036 O O . PRO A 1 261 ? -37.591 -36.536 10.288 1.00 47.47 261 PRO A O 1
ATOM 2039 N N . ASP A 1 262 ? -38.470 -37.739 8.589 1.00 50.44 262 ASP A N 1
ATOM 2040 C CA . ASP A 1 262 ? -39.871 -37.778 9.041 1.00 50.44 262 ASP A CA 1
ATOM 2041 C C . ASP A 1 262 ? -40.092 -38.973 10.009 1.00 50.44 262 ASP A C 1
ATOM 2043 O O . ASP A 1 262 ? -39.637 -40.080 9.699 1.00 50.44 262 ASP A O 1
ATOM 2047 N N . PRO A 1 263 ? -40.764 -38.805 11.171 1.00 52.62 263 PRO A N 1
ATOM 2048 C CA . PRO A 1 263 ? -40.905 -39.841 12.200 1.00 52.62 263 PRO A CA 1
ATOM 2049 C C . PRO A 1 263 ? -41.912 -40.979 11.933 1.00 52.62 263 PRO A C 1
ATOM 2051 O O . PRO A 1 263 ? -42.091 -41.802 12.828 1.00 52.62 263 PRO A O 1
ATOM 2054 N N . ASN A 1 264 ? -42.593 -41.067 10.784 1.00 49.72 264 ASN A N 1
ATOM 2055 C CA . ASN A 1 264 ? -43.677 -42.052 10.588 1.00 49.72 264 ASN A CA 1
ATOM 2056 C C . ASN A 1 264 ? -43.489 -42.997 9.385 1.00 49.72 264 ASN A C 1
ATOM 2058 O O . ASN A 1 264 ? -44.221 -42.919 8.397 1.00 49.72 264 ASN A O 1
ATOM 2062 N N . ARG A 1 265 ? -42.576 -43.974 9.495 1.00 48.75 265 ARG A N 1
ATOM 2063 C CA . ARG A 1 265 ? -42.522 -45.133 8.580 1.00 48.75 265 ARG A CA 1
ATOM 2064 C C . ARG A 1 265 ? -42.648 -46.455 9.357 1.00 48.75 265 ARG A C 1
ATOM 2066 O O . ARG A 1 265 ? -41.821 -46.693 10.231 1.00 48.75 265 ARG A O 1
ATOM 2073 N N . PRO A 1 266 ? -43.634 -47.321 9.051 1.00 52.75 266 PRO A N 1
ATOM 2074 C CA . PRO A 1 266 ? -43.769 -48.623 9.703 1.00 52.75 266 PRO A CA 1
ATOM 2075 C C . PRO A 1 266 ? -42.696 -49.620 9.230 1.00 52.75 266 PRO A C 1
ATOM 2077 O O . PRO A 1 266 ? -42.359 -49.677 8.044 1.00 52.75 266 PRO A O 1
ATOM 2080 N N . GLU A 1 267 ? -42.170 -50.396 10.180 1.00 38.41 267 GLU A N 1
ATOM 2081 C CA . GLU A 1 267 ? -41.225 -51.501 9.982 1.00 38.41 267 GLU A CA 1
ATOM 2082 C C . GLU A 1 267 ? -41.868 -52.640 9.172 1.00 38.41 267 GLU A C 1
ATOM 2084 O O . GLU A 1 267 ? -42.997 -53.047 9.445 1.00 38.41 267 GLU A O 1
ATOM 2089 N N . ILE A 1 268 ? -41.146 -53.172 8.179 1.00 48.38 268 ILE A N 1
ATOM 2090 C CA . ILE A 1 268 ? -41.539 -54.379 7.438 1.00 48.38 268 ILE A CA 1
ATOM 2091 C C . ILE A 1 268 ? -40.494 -55.459 7.726 1.00 48.38 268 ILE A C 1
ATOM 2093 O O . ILE A 1 268 ? -39.329 -55.325 7.349 1.00 48.38 268 ILE A O 1
ATOM 2097 N N . GLU A 1 269 ? -40.932 -56.511 8.418 1.00 48.09 269 GLU A N 1
ATOM 2098 C CA . GLU A 1 269 ? -40.169 -57.716 8.752 1.00 48.09 269 GLU A CA 1
ATOM 2099 C C . GLU A 1 269 ? -39.674 -58.450 7.492 1.00 48.09 269 GLU A C 1
ATOM 2101 O O . GLU A 1 269 ? -40.407 -58.634 6.517 1.00 48.09 269 GLU A O 1
ATOM 2106 N N . GLY A 1 270 ? -38.414 -58.896 7.516 1.00 46.78 270 GLY A N 1
ATOM 2107 C CA . GLY A 1 270 ? -37.813 -59.693 6.444 1.00 46.78 270 GLY A CA 1
ATOM 2108 C C . GLY A 1 270 ? -38.291 -61.158 6.454 1.00 46.78 270 GLY A C 1
ATOM 2109 O O . GLY A 1 270 ? -38.511 -61.723 7.527 1.00 46.78 270 GLY A O 1
ATOM 2110 N N . PRO A 1 271 ? -38.444 -61.807 5.284 1.00 50.88 271 PRO A N 1
ATOM 2111 C CA . PRO A 1 271 ? -39.070 -63.124 5.180 1.00 50.88 271 PRO A CA 1
ATOM 2112 C C . PRO A 1 271 ? -38.199 -64.285 5.696 1.00 50.88 271 PRO A C 1
ATOM 2114 O O . PRO A 1 271 ? -36.981 -64.323 5.525 1.00 50.88 271 PRO A O 1
ATOM 2117 N N . SER A 1 272 ? -38.882 -65.268 6.291 1.00 50.47 272 SER A N 1
ATOM 2118 C CA . SER A 1 272 ? -38.351 -66.508 6.874 1.00 50.47 272 SER A CA 1
ATOM 2119 C C . SER A 1 272 ? -37.820 -67.497 5.818 1.00 50.47 272 SER A C 1
ATOM 2121 O O . SER A 1 272 ? -38.413 -67.665 4.751 1.00 50.47 272 SER A O 1
ATOM 2123 N N . GLY A 1 273 ? -36.704 -68.172 6.120 1.00 46.97 273 GLY A N 1
ATOM 2124 C CA . GLY A 1 273 ? -36.029 -69.125 5.229 1.00 46.97 273 GLY A CA 1
ATOM 2125 C C . GLY A 1 273 ? -36.749 -70.476 5.086 1.00 46.97 273 GLY A C 1
ATOM 2126 O O . GLY A 1 273 ? -37.313 -71.008 6.041 1.00 46.97 273 GLY A O 1
ATOM 2127 N N . GLN A 1 274 ? -36.720 -71.045 3.877 1.00 49.94 274 GLN A N 1
ATOM 2128 C CA . GLN A 1 274 ? -37.456 -72.261 3.507 1.00 49.94 274 GLN A CA 1
ATOM 2129 C C . GLN A 1 274 ? -36.876 -73.556 4.107 1.00 49.94 274 GLN A C 1
ATOM 2131 O O . GLN A 1 274 ? -35.667 -73.757 4.200 1.00 49.94 274 GLN A O 1
ATOM 2136 N N . LYS A 1 275 ? -37.786 -74.472 4.456 1.00 54.16 275 LYS A N 1
ATOM 2137 C CA . LYS A 1 275 ? -37.537 -75.823 4.982 1.00 54.16 275 LYS A CA 1
ATOM 2138 C C . LYS A 1 275 ? -37.090 -76.776 3.858 1.00 54.16 275 LYS A C 1
ATOM 2140 O O . LYS A 1 275 ? -37.777 -76.893 2.848 1.00 54.16 275 LYS A O 1
ATOM 2145 N N . GLY A 1 276 ? -35.964 -77.469 4.047 1.00 52.38 276 GLY A N 1
ATOM 2146 C CA . GLY A 1 276 ? -35.372 -78.385 3.059 1.00 52.38 276 GLY A CA 1
ATOM 2147 C C . GLY A 1 276 ? -36.199 -79.649 2.767 1.00 52.38 276 GLY A C 1
ATOM 2148 O O . GLY A 1 276 ? -36.930 -80.146 3.626 1.00 52.38 276 GLY A O 1
ATOM 2149 N N . GLN A 1 277 ? -36.071 -80.159 1.536 1.00 51.03 277 GLN A N 1
ATOM 2150 C CA . GLN A 1 277 ? -36.789 -81.325 1.004 1.00 51.03 277 GLN A CA 1
ATOM 2151 C C . GLN A 1 277 ? -36.164 -82.674 1.419 1.00 51.03 277 GLN A C 1
ATOM 2153 O O . GLN A 1 277 ? -34.985 -82.775 1.749 1.00 51.03 277 GLN A O 1
ATOM 2158 N N . LYS A 1 278 ? -37.009 -83.711 1.401 1.00 51.41 278 LYS A N 1
ATOM 2159 C CA . LYS A 1 278 ? -36.769 -85.111 1.790 1.00 51.41 278 LYS A CA 1
ATOM 2160 C C . LYS A 1 278 ? -36.087 -85.896 0.652 1.00 51.41 278 LYS A C 1
ATOM 2162 O O . LYS A 1 278 ? -36.468 -85.721 -0.498 1.00 51.41 278 LYS A O 1
ATOM 2167 N N . GLY A 1 279 ? -35.115 -86.756 0.976 1.00 44.28 279 GLY A N 1
ATOM 2168 C CA . GLY A 1 279 ? -34.316 -87.523 0.002 1.00 44.28 279 GLY A CA 1
ATOM 2169 C C . GLY A 1 279 ? -34.963 -88.806 -0.549 1.00 44.28 279 GLY A C 1
ATOM 2170 O O . GLY A 1 279 ? -35.870 -89.370 0.067 1.00 44.28 279 GLY A O 1
ATOM 2171 N N . GLU A 1 280 ? -34.431 -89.277 -1.682 1.00 51.09 280 GLU A N 1
ATOM 2172 C CA . GLU A 1 280 ? -34.728 -90.559 -2.350 1.00 51.09 280 GLU A CA 1
ATOM 2173 C C . GLU A 1 280 ? -33.515 -91.520 -2.336 1.00 51.09 280 GLU A C 1
ATOM 2175 O O . GLU A 1 280 ? -32.382 -91.119 -2.070 1.00 51.09 280 GLU A O 1
ATOM 2180 N N . ALA A 1 281 ? -33.774 -92.815 -2.559 1.00 37.81 281 ALA A N 1
ATOM 2181 C CA . ALA A 1 281 ? -32.957 -93.948 -2.113 1.00 37.81 281 ALA A CA 1
ATOM 2182 C C . ALA A 1 281 ? -32.001 -94.578 -3.163 1.00 37.81 281 ALA A C 1
ATOM 2184 O O . ALA A 1 281 ? -32.414 -94.940 -4.256 1.00 37.81 281 ALA A O 1
ATOM 2185 N N . GLY A 1 282 ? -30.742 -94.768 -2.734 1.00 37.75 282 GLY A N 1
ATOM 2186 C CA . GLY A 1 282 ? -29.781 -95.886 -2.900 1.00 37.75 282 GLY A CA 1
ATOM 2187 C C . GLY A 1 282 ? -29.578 -96.686 -4.204 1.00 37.75 282 GLY A C 1
ATOM 2188 O O . GLY A 1 282 ? -30.467 -97.421 -4.617 1.00 37.75 282 GLY A O 1
ATOM 2189 N N . ASN A 1 283 ? -28.311 -96.759 -4.669 1.00 37.69 283 ASN A N 1
ATOM 2190 C CA . ASN A 1 283 ? -27.600 -98.037 -4.915 1.00 37.69 283 ASN A CA 1
ATOM 2191 C C . ASN A 1 283 ? -26.047 -97.876 -5.005 1.00 37.69 283 ASN A C 1
ATOM 2193 O O . ASN A 1 283 ? -25.578 -97.186 -5.898 1.00 37.69 283 ASN A O 1
ATOM 2197 N N . PHE A 1 284 ? -25.304 -98.525 -4.080 1.00 32.84 284 PHE A N 1
ATOM 2198 C CA . PHE A 1 284 ? -23.901 -99.055 -4.097 1.00 32.84 284 PHE A CA 1
ATOM 2199 C C . PHE A 1 284 ? -22.744 -98.228 -4.737 1.00 32.84 284 PHE A C 1
ATOM 2201 O O . PHE A 1 284 ? -22.852 -97.792 -5.869 1.00 32.84 284 PHE A O 1
ATOM 2208 N N . ARG A 1 285 ? -21.518 -98.066 -4.208 1.00 40.59 285 ARG A N 1
ATOM 2209 C CA . ARG A 1 285 ? -20.730 -98.531 -3.043 1.00 40.59 285 ARG A CA 1
ATOM 2210 C C . ARG A 1 285 ? -19.464 -97.654 -3.044 1.00 40.59 285 ARG A C 1
ATOM 2212 O O . ARG A 1 285 ? -18.881 -97.566 -4.110 1.00 40.59 285 ARG A O 1
ATOM 2219 N N . VAL A 1 286 ? -19.031 -97.070 -1.927 1.00 41.66 286 VAL A N 1
ATOM 2220 C CA . VAL A 1 286 ? -17.625 -96.957 -1.459 1.00 41.66 286 VAL A CA 1
ATOM 2221 C C . VAL A 1 286 ? -17.708 -96.358 -0.053 1.00 41.66 286 VAL A C 1
ATOM 2223 O O . VAL A 1 286 ? -18.318 -95.318 0.170 1.00 41.66 286 VAL A O 1
ATOM 2226 N N . GLU A 1 287 ? -17.134 -97.072 0.900 1.00 48.41 287 GLU A N 1
ATOM 2227 C CA . GLU A 1 287 ? -17.046 -96.730 2.311 1.00 48.41 287 GLU A CA 1
ATOM 2228 C C . GLU A 1 287 ? -15.913 -95.721 2.536 1.00 48.41 287 GLU A C 1
ATOM 2230 O O . GLU A 1 287 ? -14.761 -96.082 2.340 1.00 48.41 287 GLU A O 1
ATOM 2235 N N . TYR A 1 288 ? -16.230 -94.489 2.959 1.00 46.75 288 TYR A N 1
ATOM 2236 C CA . TYR A 1 288 ? -15.337 -93.628 3.747 1.00 46.75 288 TYR A CA 1
ATOM 2237 C C . TYR A 1 288 ? -16.177 -92.756 4.706 1.00 46.75 288 TYR A C 1
ATOM 2239 O O . TYR A 1 288 ? -17.226 -92.226 4.352 1.00 46.75 288 TYR A O 1
ATOM 2247 N N . SER A 1 289 ? -15.715 -92.694 5.951 1.00 50.41 289 SER A N 1
ATOM 2248 C CA . SER A 1 289 ? -16.310 -92.174 7.195 1.00 50.41 289 SER A CA 1
ATOM 2249 C C . SER A 1 289 ? -16.906 -90.744 7.169 1.00 50.41 289 SER A C 1
ATOM 2251 O O . SER A 1 289 ? -16.315 -89.863 6.546 1.00 50.41 289 SER A O 1
ATOM 2253 N N . PRO A 1 290 ? -17.993 -90.456 7.927 1.00 64.69 290 PRO A N 1
ATOM 2254 C CA . PRO A 1 290 ? -18.486 -89.092 8.160 1.00 64.69 290 PRO A CA 1
ATOM 2255 C C . PRO A 1 290 ? -17.453 -88.218 8.886 1.00 64.69 290 PRO A C 1
ATOM 2257 O O . PRO A 1 290 ? -16.860 -88.643 9.879 1.00 64.69 290 PRO A O 1
ATOM 2260 N N . GLY A 1 291 ? -17.260 -86.989 8.400 1.00 61.19 291 GLY A N 1
ATOM 2261 C CA . GLY A 1 291 ? -16.409 -85.987 9.044 1.00 61.19 291 GLY A CA 1
ATOM 2262 C C . GLY A 1 291 ? -16.914 -85.602 10.445 1.00 61.19 291 GLY A C 1
ATOM 2263 O O . GLY A 1 291 ? -18.112 -85.713 10.719 1.00 61.19 291 GLY A O 1
ATOM 2264 N N . PRO A 1 292 ? -16.020 -85.166 11.350 1.00 68.69 292 PRO A N 1
ATOM 2265 C CA . PRO A 1 292 ? -16.382 -84.847 12.726 1.00 68.69 292 PRO A CA 1
ATOM 2266 C C . PRO A 1 292 ? -17.405 -83.706 12.795 1.00 68.69 292 PRO A C 1
ATOM 2268 O O . PRO A 1 292 ? -17.351 -82.750 12.021 1.00 68.69 292 PRO A O 1
ATOM 2271 N N . VAL A 1 293 ? -18.330 -83.815 13.753 1.00 74.00 293 VAL A N 1
ATOM 2272 C CA . VAL A 1 293 ? -19.315 -82.776 14.085 1.00 74.00 293 VAL A CA 1
ATOM 2273 C C . VAL A 1 293 ? -18.581 -81.462 14.366 1.00 74.00 293 VAL A C 1
ATOM 2275 O O . VAL A 1 293 ? -17.614 -81.443 15.128 1.00 74.00 293 VAL A O 1
ATOM 2278 N N . GLY A 1 294 ? -19.030 -80.374 13.734 1.00 70.25 294 GLY A N 1
ATOM 2279 C CA . GLY A 1 294 ? -18.433 -79.050 13.909 1.00 70.25 294 GLY A CA 1
ATOM 2280 C C . GLY A 1 294 ? -18.441 -78.607 15.379 1.00 70.25 294 GLY A C 1
ATOM 2281 O O . GLY A 1 294 ? -19.359 -78.971 16.122 1.00 70.25 294 GLY A O 1
ATOM 2282 N N . PRO A 1 295 ? -17.429 -77.844 15.827 1.00 74.12 295 PRO A N 1
ATOM 2283 C CA . PRO A 1 295 ? -17.332 -77.430 17.218 1.00 74.12 295 PRO A CA 1
ATOM 2284 C C . PRO A 1 295 ? -18.563 -76.607 17.638 1.00 74.12 295 PRO A C 1
ATOM 2286 O O . PRO A 1 295 ? -19.098 -75.848 16.823 1.00 74.12 295 PRO A O 1
ATOM 2289 N N . PRO A 1 296 ? -19.010 -76.724 18.903 1.00 80.50 296 PRO A N 1
ATOM 2290 C CA . PRO A 1 296 ? -20.061 -75.874 19.449 1.00 80.50 296 PRO A CA 1
ATOM 2291 C C . PRO A 1 296 ? -19.733 -74.393 19.235 1.00 80.50 296 PRO A C 1
ATOM 2293 O O . PRO A 1 296 ? -18.584 -73.978 19.399 1.00 80.50 296 PRO A O 1
ATOM 2296 N N . GLY A 1 297 ? -20.743 -73.597 18.880 1.00 74.25 297 GLY A N 1
ATOM 2297 C CA . GLY A 1 297 ? -20.570 -72.159 18.681 1.00 74.25 297 GLY A CA 1
ATOM 2298 C C . GLY A 1 297 ? -20.012 -71.464 19.934 1.00 74.25 297 GLY A C 1
ATOM 2299 O O . GLY A 1 297 ? -20.248 -71.928 21.055 1.00 74.25 297 GLY A O 1
ATOM 2300 N N . PRO A 1 298 ? -19.269 -70.356 19.771 1.00 73.00 298 PRO A N 1
ATOM 2301 C CA . PRO A 1 298 ? -18.693 -69.632 20.896 1.00 73.00 298 PRO A CA 1
ATOM 2302 C C . PRO A 1 298 ? -19.786 -69.161 21.863 1.00 73.00 298 PRO A C 1
ATOM 2304 O O . PRO A 1 298 ? -20.860 -68.714 21.458 1.00 73.00 298 PRO A O 1
ATOM 2307 N N . LYS A 1 299 ? -19.501 -69.269 23.163 1.00 77.25 299 LYS A N 1
ATOM 2308 C CA . LYS A 1 299 ? -20.397 -68.816 24.231 1.00 77.25 299 LYS A CA 1
ATOM 2309 C C . LYS A 1 299 ? -20.621 -67.305 24.093 1.00 77.25 299 LYS A C 1
ATOM 2311 O O . LYS A 1 299 ? -19.661 -66.563 23.902 1.00 77.25 299 LYS A O 1
ATOM 2316 N N . GLY A 1 300 ? -21.876 -66.865 24.187 1.00 74.62 300 GLY A N 1
ATOM 2317 C CA . GLY A 1 300 ? -22.229 -65.446 24.087 1.00 74.62 300 GLY A CA 1
ATOM 2318 C C . GLY A 1 300 ? -21.489 -64.584 25.115 1.00 74.62 300 GLY A C 1
ATOM 2319 O O . GLY A 1 300 ? -21.158 -65.054 26.208 1.00 74.62 300 GLY A O 1
ATOM 2320 N N . PHE A 1 301 ? -21.220 -63.328 24.752 1.00 70.12 301 PHE A N 1
ATOM 2321 C CA . PHE A 1 301 ? -20.521 -62.377 25.615 1.00 70.12 301 PHE A CA 1
ATOM 2322 C C . PHE A 1 301 ? -21.276 -62.142 26.938 1.00 70.12 301 PHE A C 1
ATOM 2324 O O . PHE A 1 301 ? -22.510 -62.167 26.948 1.00 70.12 301 PHE A O 1
ATOM 2331 N N . PRO A 1 302 ? -20.561 -61.900 28.055 1.00 81.81 302 PRO A N 1
ATOM 2332 C CA . PRO A 1 302 ? -21.183 -61.484 29.307 1.00 81.81 302 PRO A CA 1
ATOM 2333 C C . PRO A 1 302 ? -22.038 -60.228 29.112 1.00 81.81 302 PRO A C 1
ATOM 2335 O O . PRO A 1 302 ? -21.666 -59.330 28.356 1.00 81.81 302 PRO A O 1
ATOM 2338 N N . GLY A 1 303 ? -23.173 -60.162 29.811 1.00 77.94 303 GLY A N 1
ATOM 2339 C CA . GLY A 1 303 ? -24.017 -58.970 29.806 1.00 77.94 303 GLY A CA 1
ATOM 2340 C C . GLY A 1 303 ? -23.269 -57.739 30.342 1.00 77.94 303 GLY A C 1
ATOM 2341 O O . GLY A 1 303 ? -22.327 -57.888 31.127 1.00 77.94 303 GLY A O 1
ATOM 2342 N N . PRO A 1 304 ? -23.665 -56.523 29.930 1.00 78.00 304 PRO A N 1
ATOM 2343 C CA . PRO A 1 304 ? -23.033 -55.298 30.402 1.00 78.00 304 PRO A CA 1
ATOM 2344 C C . PRO A 1 304 ? -23.164 -55.149 31.932 1.00 78.00 304 PRO A C 1
ATOM 2346 O O . PRO A 1 304 ? -24.149 -55.620 32.510 1.00 78.00 304 PRO A O 1
ATOM 2349 N N . PRO A 1 305 ? -22.201 -54.486 32.601 1.00 82.44 305 PRO A N 1
ATOM 2350 C CA . PRO A 1 305 ? -22.292 -54.180 34.026 1.00 82.44 305 PRO A CA 1
ATOM 2351 C C . PRO A 1 305 ? -23.569 -53.403 34.365 1.00 82.44 305 PRO A C 1
ATOM 2353 O O . PRO A 1 305 ? -24.012 -52.549 33.596 1.00 82.44 305 PRO A O 1
ATOM 2356 N N . GLY A 1 306 ? -24.144 -53.680 35.538 1.00 79.06 306 GLY A N 1
ATOM 2357 C CA . GLY A 1 306 ? -25.300 -52.937 36.037 1.00 79.06 306 GLY A CA 1
ATOM 2358 C C . GLY A 1 306 ? -24.987 -51.446 36.246 1.00 79.06 306 GLY A C 1
ATOM 2359 O O . GLY A 1 306 ? -23.826 -51.085 36.465 1.00 79.06 306 GLY A O 1
ATOM 2360 N N . PRO A 1 307 ? -26.003 -50.567 36.191 1.00 75.69 307 PRO A N 1
ATOM 2361 C CA . PRO A 1 307 ? -25.812 -49.136 36.395 1.00 75.69 307 PRO A CA 1
ATOM 2362 C C . PRO A 1 307 ? -25.260 -48.847 37.797 1.00 75.69 307 PRO A C 1
ATOM 2364 O O . PRO A 1 307 ? -25.639 -49.490 38.777 1.00 75.69 307 PRO A O 1
ATOM 2367 N N . SER A 1 308 ? -24.362 -47.865 37.897 1.00 78.94 308 SER A N 1
ATOM 2368 C CA . SER A 1 308 ? -23.822 -47.416 39.181 1.00 78.94 308 SER A CA 1
ATOM 2369 C C . SER A 1 308 ? -24.933 -46.875 40.087 1.00 78.94 308 SER A C 1
ATOM 2371 O O . SER A 1 308 ? -25.843 -46.186 39.624 1.00 78.94 308 SER A O 1
ATOM 2373 N N . GLY A 1 309 ? -24.849 -47.174 41.387 1.00 76.25 309 GLY A N 1
ATOM 2374 C CA . GLY A 1 309 ? -25.792 -46.657 42.378 1.00 76.25 309 GLY A CA 1
ATOM 2375 C C . GLY A 1 309 ? -25.766 -45.122 42.476 1.00 76.25 309 GLY A C 1
ATOM 2376 O O . GLY A 1 309 ? -24.764 -44.495 42.115 1.00 76.25 309 GLY A O 1
ATOM 2377 N N . PRO A 1 310 ? -26.850 -44.493 42.962 1.00 73.75 310 PRO A N 1
ATOM 2378 C CA . PRO A 1 310 ? -26.928 -43.043 43.078 1.00 73.75 310 PRO A CA 1
ATOM 2379 C C . PRO A 1 310 ? -25.869 -42.501 44.047 1.00 73.75 310 PRO A C 1
ATOM 2381 O O . PRO A 1 310 ? -25.597 -43.079 45.101 1.00 73.75 310 PRO A O 1
ATOM 2384 N N . ARG A 1 311 ? -25.269 -41.363 43.683 1.00 74.88 311 ARG A N 1
ATOM 2385 C CA . ARG A 1 311 ? -24.269 -40.657 44.494 1.00 74.88 311 ARG A CA 1
ATOM 2386 C C . ARG A 1 311 ? -24.895 -40.214 45.821 1.00 74.88 311 ARG A C 1
ATOM 2388 O O . ARG A 1 311 ? -25.971 -39.621 45.820 1.00 74.88 311 ARG A O 1
ATOM 2395 N N . GLY A 1 312 ? -24.206 -40.468 46.937 1.00 70.56 312 GLY A N 1
ATOM 2396 C CA . GLY A 1 312 ? -24.613 -39.966 48.252 1.00 70.56 312 GLY A CA 1
ATOM 2397 C C . GLY A 1 312 ? -24.777 -38.443 48.245 1.00 70.56 312 GLY A C 1
ATOM 2398 O O . GLY A 1 312 ? -24.007 -37.737 47.586 1.00 70.56 312 GLY A O 1
ATOM 2399 N N . GLY A 1 313 ? -25.804 -37.951 48.941 1.00 77.50 313 GLY A N 1
ATOM 2400 C CA . GLY A 1 313 ? -26.122 -36.525 49.003 1.00 77.50 313 GLY A CA 1
ATOM 2401 C C . GLY A 1 313 ? -24.968 -35.684 49.575 1.00 77.50 313 GLY A C 1
ATOM 2402 O O . GLY A 1 313 ? -24.164 -36.203 50.354 1.00 77.50 313 GLY A O 1
ATOM 2403 N N . PRO A 1 314 ? -24.861 -34.394 49.204 1.00 78.44 314 PRO A N 1
ATOM 2404 C CA . PRO A 1 314 ? -23.862 -33.493 49.772 1.00 78.44 314 PRO A CA 1
ATOM 2405 C C . PRO A 1 314 ? -23.993 -33.400 51.297 1.00 78.44 314 PRO A C 1
ATOM 2407 O O . PRO A 1 314 ? -25.105 -33.339 51.823 1.00 78.44 314 PRO A O 1
ATOM 2410 N N . GLY A 1 315 ? -22.859 -33.361 52.003 1.00 74.94 315 GLY A N 1
ATOM 2411 C CA . GLY A 1 315 ? -22.844 -33.095 53.441 1.00 74.94 315 GLY A CA 1
ATOM 2412 C C . GLY A 1 315 ? -23.429 -31.712 53.774 1.00 74.94 315 GLY A C 1
ATOM 2413 O O . GLY A 1 315 ? -23.471 -30.836 52.903 1.00 74.94 315 GLY A O 1
ATOM 2414 N N . PRO A 1 316 ? -23.887 -31.494 55.019 1.00 74.12 316 PRO A N 1
ATOM 2415 C CA . PRO A 1 316 ? -24.425 -30.205 55.435 1.00 74.12 316 PRO A CA 1
ATOM 2416 C C . PRO A 1 316 ? -23.383 -29.096 55.242 1.00 74.12 316 PRO A C 1
ATOM 2418 O O . PRO A 1 316 ? -22.203 -29.260 55.558 1.00 74.12 316 PRO A O 1
ATOM 2421 N N . LYS A 1 317 ? -23.827 -27.960 54.697 1.00 75.56 317 LYS A N 1
ATOM 2422 C CA . LYS A 1 317 ? -23.000 -26.765 54.512 1.00 75.56 317 LYS A CA 1
ATOM 2423 C C . LYS A 1 317 ? -22.567 -26.252 55.890 1.00 75.56 317 LYS A C 1
ATOM 2425 O O . LYS A 1 317 ? -23.421 -26.049 56.749 1.00 75.56 317 LYS A O 1
ATOM 2430 N N . GLY A 1 318 ? -21.263 -26.055 56.090 1.00 75.12 318 GLY A N 1
ATOM 2431 C CA . GLY A 1 318 ? -20.735 -25.461 57.321 1.00 75.12 318 GLY A CA 1
ATOM 2432 C C . GLY A 1 318 ? -21.327 -24.072 57.579 1.00 75.12 318 GLY A C 1
ATOM 2433 O O . GLY A 1 318 ? -21.692 -23.367 56.633 1.00 75.12 318 GLY A O 1
ATOM 2434 N N . GLU A 1 319 ? -21.440 -23.697 58.854 1.00 72.88 319 GLU A N 1
ATOM 2435 C CA . GLU A 1 319 ? -21.943 -22.384 59.259 1.00 72.88 319 GLU A CA 1
ATOM 2436 C C . GLU A 1 319 ? -21.111 -21.263 58.623 1.00 72.88 319 GLU A C 1
ATOM 2438 O O . GLU A 1 319 ? -19.879 -21.302 58.600 1.00 72.88 319 GLU A O 1
ATOM 2443 N N . SER A 1 320 ? -21.799 -20.262 58.073 1.00 75.44 320 SER A N 1
ATOM 2444 C CA . SER A 1 320 ? -21.158 -19.101 57.463 1.00 75.44 320 SER A CA 1
ATOM 2445 C C . SER A 1 320 ? -20.332 -18.347 58.506 1.00 75.44 320 SER A C 1
ATOM 2447 O O . SER A 1 320 ? -20.841 -17.995 59.571 1.00 75.44 320 SER A O 1
ATOM 2449 N N . GLY A 1 321 ? -19.070 -18.055 58.182 1.00 73.75 321 GLY A N 1
ATOM 2450 C CA . GLY A 1 321 ? -18.244 -17.158 58.988 1.00 73.75 321 GLY A CA 1
ATOM 2451 C C . GLY A 1 321 ? -18.908 -15.788 59.152 1.00 73.75 321 GLY A C 1
ATOM 2452 O O . GLY A 1 321 ? -19.666 -15.343 58.286 1.00 73.75 321 GLY A O 1
ATOM 2453 N N . ARG A 1 322 ? -18.634 -15.119 60.278 1.00 74.50 322 ARG A N 1
ATOM 2454 C CA . ARG A 1 322 ? -19.141 -13.763 60.532 1.00 74.50 322 ARG A CA 1
ATOM 2455 C C . ARG A 1 322 ? -18.684 -12.829 59.398 1.00 74.50 322 ARG A C 1
ATOM 2457 O O . ARG A 1 322 ? -17.519 -12.923 59.007 1.00 74.50 322 ARG A O 1
ATOM 2464 N N . PRO A 1 323 ? -19.557 -11.943 58.881 1.00 78.56 323 PRO A N 1
ATOM 2465 C CA . PRO A 1 323 ? -19.158 -10.952 57.890 1.00 78.56 323 PRO A CA 1
ATOM 2466 C C . PRO A 1 323 ? -17.955 -10.147 58.391 1.00 78.56 323 PRO A C 1
ATOM 2468 O O . PRO A 1 323 ? -17.910 -9.757 59.562 1.00 78.56 323 PRO A O 1
ATOM 2471 N N . GLY A 1 324 ? -16.970 -9.932 57.515 1.00 75.19 324 GLY A N 1
ATOM 2472 C CA . GLY A 1 324 ? -15.870 -9.013 57.798 1.00 75.19 324 GLY A CA 1
ATOM 2473 C C . GLY A 1 324 ? -16.412 -7.607 58.055 1.00 75.19 324 GLY A C 1
ATOM 2474 O O . GLY A 1 324 ? -17.478 -7.255 57.555 1.00 75.19 324 GLY A O 1
ATOM 2475 N N . ARG A 1 325 ? -15.692 -6.811 58.853 1.00 75.00 325 ARG A N 1
ATOM 2476 C CA . ARG A 1 325 ? -16.011 -5.386 59.006 1.00 75.00 325 ARG A CA 1
ATOM 2477 C C . ARG A 1 325 ? -15.963 -4.709 57.638 1.00 75.00 325 ARG A C 1
ATOM 2479 O O . ARG A 1 325 ? -15.048 -4.986 56.863 1.00 75.00 325 ARG A O 1
ATOM 2486 N N . ASP A 1 326 ? -16.921 -3.824 57.390 1.00 76.00 326 ASP A N 1
ATOM 2487 C CA . ASP A 1 326 ? -16.947 -3.008 56.182 1.00 76.00 326 ASP A CA 1
ATOM 2488 C C . ASP A 1 326 ? -15.623 -2.241 56.047 1.00 76.00 326 ASP A C 1
ATOM 2490 O O . ASP A 1 326 ? -15.084 -1.710 57.026 1.00 76.00 326 ASP A O 1
ATOM 2494 N N . GLY A 1 327 ? -15.063 -2.241 54.836 1.00 71.62 327 GLY A N 1
ATOM 2495 C CA . GLY A 1 327 ? -13.895 -1.427 54.516 1.00 71.62 327 GLY A CA 1
ATOM 2496 C C . GLY A 1 327 ? -14.258 0.055 54.562 1.00 71.62 327 GLY A C 1
ATOM 2497 O O . GLY A 1 327 ? -15.388 0.423 54.255 1.00 71.62 327 GLY A O 1
ATOM 2498 N N . LEU A 1 328 ? -13.301 0.903 54.943 1.00 70.31 328 LEU A N 1
ATOM 2499 C CA . LEU A 1 328 ? -13.465 2.355 54.866 1.00 70.31 328 LEU A CA 1
ATOM 2500 C C . LEU A 1 328 ? -13.780 2.765 53.420 1.00 70.31 328 LEU A C 1
ATOM 2502 O O . LEU A 1 328 ? -13.141 2.266 52.490 1.00 70.31 328 LEU A O 1
ATOM 2506 N N . ASP A 1 329 ? -14.740 3.676 53.248 1.00 75.94 329 ASP A N 1
ATOM 2507 C CA . ASP A 1 329 ? -15.113 4.198 51.934 1.00 75.94 329 ASP A CA 1
ATOM 2508 C C . ASP A 1 329 ? -13.884 4.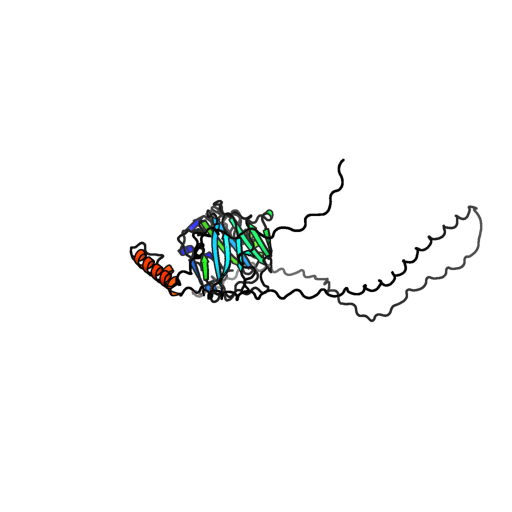771 51.215 1.00 75.94 329 ASP A C 1
ATOM 2510 O O . ASP A 1 329 ? -13.120 5.569 51.767 1.00 75.94 329 ASP A O 1
ATOM 2514 N N . GLY A 1 330 ? -13.688 4.359 49.961 1.00 69.00 330 GLY A N 1
ATOM 2515 C CA . GLY A 1 330 ? -12.651 4.927 49.109 1.00 69.00 330 GLY A CA 1
ATOM 2516 C C . GLY A 1 330 ? -12.921 6.411 48.864 1.00 69.00 330 GLY A C 1
ATOM 2517 O O . GLY A 1 330 ? -14.057 6.804 48.592 1.00 69.00 330 GLY A O 1
ATOM 2518 N N . ALA A 1 331 ? -11.876 7.238 48.942 1.00 68.81 331 ALA A N 1
ATOM 2519 C CA . ALA A 1 331 ? -11.980 8.658 48.624 1.00 68.81 331 ALA A CA 1
ATOM 2520 C C . ALA A 1 331 ? -12.612 8.859 47.226 1.00 68.81 331 ALA A C 1
ATOM 2522 O O . ALA A 1 331 ? -12.304 8.089 46.308 1.00 68.81 331 ALA A O 1
ATOM 2523 N N . PRO A 1 332 ? -13.479 9.875 47.033 1.00 76.56 332 PRO A N 1
ATOM 2524 C CA . PRO A 1 332 ? -14.108 10.136 45.743 1.00 76.56 332 PRO A CA 1
ATOM 2525 C C . PRO A 1 332 ? -13.072 10.244 44.621 1.00 76.56 332 PRO A C 1
ATOM 2527 O O . PRO A 1 332 ? -12.091 10.980 44.737 1.00 76.56 332 PRO A O 1
ATOM 2530 N N . GLY A 1 333 ? -13.301 9.520 43.523 1.00 63.47 333 GLY A N 1
ATOM 2531 C CA . GLY A 1 333 ? -12.435 9.583 42.349 1.00 63.47 333 GLY A CA 1
ATOM 2532 C C . GLY A 1 333 ? -12.371 11.004 41.791 1.00 63.47 333 GLY A C 1
ATOM 2533 O O . GLY A 1 333 ? -13.397 11.663 41.608 1.00 63.47 333 GLY A O 1
ATOM 2534 N N . VAL A 1 334 ? -11.158 11.480 41.514 1.00 68.25 334 VAL A N 1
ATOM 2535 C CA . VAL A 1 334 ? -10.935 12.792 40.899 1.00 68.25 334 VAL A CA 1
ATOM 2536 C C . VAL A 1 334 ? -11.645 12.830 39.544 1.00 68.25 334 VAL A C 1
ATOM 2538 O O . VAL A 1 334 ? -11.507 11.910 38.735 1.00 68.25 334 VAL A O 1
ATOM 2541 N N . ARG A 1 335 ? -12.431 13.883 39.294 1.00 70.88 335 ARG A N 1
ATOM 2542 C CA . ARG A 1 335 ? -13.145 14.076 38.024 1.00 70.88 335 ARG A CA 1
ATOM 2543 C C . ARG A 1 335 ? -12.142 14.022 36.869 1.00 70.88 335 ARG A C 1
ATOM 2545 O O . ARG A 1 335 ? -11.183 14.789 36.859 1.00 70.88 335 ARG A O 1
ATOM 2552 N N . GLY A 1 336 ? -12.381 13.136 35.900 1.00 55.81 336 GLY A N 1
ATOM 2553 C CA . GLY A 1 336 ? -11.549 13.049 34.701 1.00 55.81 336 GLY A CA 1
ATOM 2554 C C . GLY A 1 336 ? -11.492 14.398 33.968 1.00 55.81 336 GLY A C 1
ATOM 2555 O O . GLY A 1 336 ? -12.492 15.128 33.968 1.00 55.81 336 GLY A O 1
ATOM 2556 N N . PRO A 1 337 ? -10.345 14.761 33.367 1.00 57.59 337 PRO A N 1
ATOM 2557 C CA . PRO A 1 337 ? -10.233 16.001 32.611 1.00 57.59 337 PRO A CA 1
ATOM 2558 C C . PRO A 1 337 ? -11.264 16.029 31.465 1.00 57.59 337 PRO A C 1
ATOM 2560 O O . PRO A 1 337 ? -11.609 14.972 30.928 1.00 57.59 337 PRO A O 1
ATOM 2563 N N . PRO A 1 338 ? -11.779 17.214 31.080 1.00 61.94 338 PRO A N 1
ATOM 2564 C CA . PRO A 1 338 ? -12.668 17.351 29.931 1.00 61.94 338 PRO A CA 1
ATOM 2565 C C . PRO A 1 338 ? -12.046 16.726 28.677 1.00 61.94 338 PRO A C 1
ATOM 2567 O O . PRO A 1 338 ? -10.863 16.926 28.405 1.00 61.94 338 PRO A O 1
ATOM 2570 N N . GLY A 1 339 ? -12.844 15.975 27.914 1.00 40.88 339 GLY A N 1
ATOM 2571 C CA . GLY A 1 339 ? -12.397 15.391 26.654 1.00 40.88 339 GLY A CA 1
ATOM 2572 C C . GLY A 1 339 ? -11.952 16.483 25.682 1.00 40.88 339 GLY A C 1
ATOM 2573 O O . GLY A 1 339 ? -12.719 17.391 25.365 1.00 40.88 339 GLY A O 1
ATOM 2574 N N . VAL A 1 340 ? -10.711 16.391 25.210 1.00 42.47 340 VAL A N 1
ATOM 2575 C CA . VAL A 1 340 ? -10.220 17.213 24.105 1.00 42.47 340 VAL A CA 1
ATOM 2576 C C . VAL A 1 340 ? -10.940 16.783 22.829 1.00 42.47 340 VAL A C 1
ATOM 2578 O O . VAL A 1 340 ? -10.734 15.685 22.320 1.00 42.47 340 VAL A O 1
ATOM 2581 N N . SER A 1 341 ? -11.817 17.646 22.321 1.00 38.91 341 SER A N 1
ATOM 2582 C CA . SER A 1 341 ? -12.328 17.532 20.958 1.00 38.91 341 SER A CA 1
ATOM 2583 C C . SER A 1 341 ? -11.148 17.722 20.006 1.00 38.91 341 SER A C 1
ATOM 2585 O O . SER A 1 341 ? -10.661 18.836 19.828 1.00 38.91 341 SER A O 1
ATOM 2587 N N . SER A 1 342 ? -10.648 16.641 19.411 1.00 38.94 342 SER A N 1
ATOM 2588 C CA . SER A 1 342 ? -9.636 16.680 18.352 1.00 38.94 342 SER A CA 1
ATOM 2589 C C . SER A 1 342 ? -10.258 17.076 17.009 1.00 38.94 342 SER A C 1
ATOM 2591 O O . SER A 1 342 ? -10.081 16.391 16.006 1.00 38.94 342 SER A O 1
ATOM 2593 N N . VAL A 1 343 ? -11.011 18.177 16.987 1.00 45.09 343 VAL A N 1
ATOM 2594 C CA . VAL A 1 343 ? -11.436 18.840 15.754 1.00 45.09 343 VAL A CA 1
ATOM 2595 C C . VAL A 1 343 ? -10.572 20.081 15.598 1.00 45.09 343 VAL A C 1
ATOM 2597 O O . VAL A 1 343 ? -10.769 21.084 16.280 1.00 45.09 343 VAL A O 1
ATOM 2600 N N . MET A 1 344 ? -9.585 20.007 14.706 1.00 48.84 344 MET A N 1
ATOM 2601 C CA . MET A 1 344 ? -8.862 21.201 14.278 1.00 48.84 344 MET A CA 1
ATOM 2602 C C . MET A 1 344 ? -9.802 22.066 13.423 1.00 48.84 344 MET A C 1
ATOM 2604 O O . MET A 1 344 ? -10.440 21.533 12.511 1.00 48.84 344 MET A O 1
ATOM 2608 N N . PRO A 1 345 ? -9.896 23.385 13.673 1.00 49.75 345 PRO A N 1
ATOM 2609 C CA . PRO A 1 345 ? -10.660 24.290 12.825 1.00 49.75 345 PRO A CA 1
ATOM 2610 C C . PRO A 1 345 ? -10.152 24.233 11.380 1.00 49.75 345 PRO A C 1
ATOM 2612 O O . PRO A 1 345 ? -8.943 24.285 11.142 1.00 49.75 345 PRO A O 1
ATOM 2615 N N . GLN A 1 346 ? -11.070 24.185 10.408 1.00 54.38 346 GLN A N 1
ATOM 2616 C CA . GLN A 1 346 ? -10.764 24.134 8.965 1.00 54.38 346 GLN A CA 1
ATOM 2617 C C . GLN A 1 346 ? -9.786 25.238 8.511 1.00 54.38 346 GLN A C 1
ATOM 2619 O O . GLN A 1 346 ? -9.017 25.044 7.569 1.00 54.38 346 GLN A O 1
ATOM 2624 N N . GLN A 1 347 ? -9.742 26.358 9.239 1.00 50.56 347 GLN A N 1
ATOM 2625 C CA . GLN A 1 347 ? -8.817 27.469 9.014 1.00 50.56 347 GLN A CA 1
ATOM 2626 C C . GLN A 1 347 ? -7.333 27.063 9.096 1.00 50.56 347 GLN A C 1
ATOM 2628 O O . GLN A 1 347 ? -6.522 27.588 8.336 1.00 50.56 347 GLN A O 1
ATOM 2633 N N . ILE A 1 348 ? -6.958 26.107 9.958 1.00 54.38 348 ILE A N 1
ATOM 2634 C CA . ILE A 1 348 ? -5.554 25.671 10.090 1.00 54.38 348 ILE A CA 1
ATOM 2635 C C . ILE A 1 348 ? -5.146 24.774 8.912 1.00 54.38 348 ILE A C 1
ATOM 2637 O O . ILE A 1 348 ? -4.029 24.882 8.411 1.00 54.38 348 ILE A O 1
ATOM 2641 N N . VAL A 1 349 ? -6.064 23.942 8.414 1.00 54.91 349 VAL A N 1
ATOM 2642 C CA . VAL A 1 349 ? -5.810 23.061 7.261 1.00 54.91 349 VAL A CA 1
ATOM 2643 C C . VAL A 1 349 ? -5.608 23.880 5.980 1.00 54.91 349 VAL A C 1
ATOM 2645 O O . VAL A 1 349 ? -4.675 23.617 5.222 1.00 54.91 349 VAL A O 1
ATOM 2648 N N . GLN A 1 350 ? -6.412 24.928 5.771 1.00 52.78 350 GLN A N 1
ATOM 2649 C CA . GLN A 1 350 ? -6.272 25.821 4.612 1.00 52.78 350 GLN A CA 1
ATOM 2650 C C . GLN A 1 350 ? -5.012 26.701 4.662 1.00 52.78 350 GLN A C 1
ATOM 2652 O O . GLN A 1 350 ? -4.415 26.967 3.616 1.00 52.78 350 GLN A O 1
ATOM 2657 N N . MET A 1 351 ? -4.560 27.119 5.850 1.00 48.09 351 MET A N 1
ATOM 2658 C CA . MET A 1 351 ? -3.311 27.883 5.994 1.00 48.09 351 MET A CA 1
ATOM 2659 C C . MET A 1 351 ? -2.054 27.047 5.715 1.00 48.09 351 MET A C 1
ATOM 2661 O O . MET A 1 351 ? -1.086 27.560 5.156 1.00 48.09 351 MET A O 1
ATOM 2665 N N . ILE A 1 352 ? -2.057 25.755 6.051 1.00 53.69 352 ILE A N 1
ATOM 2666 C CA . ILE A 1 352 ? -0.920 24.872 5.748 1.00 53.69 352 ILE A CA 1
ATOM 2667 C C . ILE A 1 352 ? -0.849 24.598 4.235 1.00 53.69 352 ILE A C 1
ATOM 2669 O O . ILE A 1 352 ? 0.226 24.696 3.647 1.00 53.69 352 ILE A O 1
ATOM 2673 N N . ALA A 1 353 ? -1.991 24.370 3.577 1.00 51.31 353 ALA A N 1
ATOM 2674 C CA . ALA A 1 353 ? -2.053 24.113 2.134 1.00 51.31 353 ALA A CA 1
ATOM 2675 C C . ALA A 1 353 ? -1.582 25.297 1.260 1.00 51.31 353 ALA A C 1
ATOM 2677 O O . ALA A 1 353 ? -1.063 25.089 0.167 1.00 51.31 353 ALA A O 1
ATOM 2678 N N . SER A 1 354 ? -1.724 26.538 1.735 1.00 48.22 354 SER A N 1
ATOM 2679 C CA . SER A 1 354 ? -1.383 27.753 0.973 1.00 48.22 354 SER A CA 1
ATOM 2680 C C . SER A 1 354 ? 0.091 28.173 1.070 1.00 48.22 354 SER A C 1
ATOM 2682 O O . SER A 1 354 ? 0.527 29.037 0.316 1.00 48.22 354 SER A O 1
ATOM 2684 N N . THR A 1 355 ? 0.887 27.551 1.949 1.00 50.22 355 THR A N 1
ATOM 2685 C CA . THR A 1 355 ? 2.315 27.889 2.143 1.00 50.22 355 THR A CA 1
ATOM 2686 C C . THR A 1 355 ? 3.281 26.933 1.437 1.00 50.22 355 THR A C 1
ATOM 2688 O O . THR A 1 355 ? 4.486 27.177 1.422 1.00 50.22 355 THR A O 1
ATOM 2691 N N . ALA A 1 356 ? 2.770 25.889 0.777 1.00 46.09 356 ALA A N 1
ATOM 2692 C CA . ALA A 1 356 ? 3.563 24.855 0.107 1.00 46.09 356 ALA A CA 1
ATOM 2693 C C . ALA A 1 356 ? 4.201 25.282 -1.240 1.00 46.09 356 ALA A C 1
ATOM 2695 O O . ALA A 1 356 ? 4.693 24.430 -1.977 1.00 46.09 356 ALA A O 1
ATOM 2696 N N . GLY A 1 357 ? 4.219 26.581 -1.569 1.00 50.72 357 GLY A N 1
ATOM 2697 C CA . GLY A 1 357 ? 4.743 27.095 -2.845 1.00 50.72 357 GLY A CA 1
ATOM 2698 C C . GLY A 1 357 ? 5.744 28.253 -2.766 1.00 50.72 357 GLY A C 1
ATOM 2699 O O . GLY A 1 357 ? 6.509 28.436 -3.710 1.00 50.72 357 GLY A O 1
ATOM 2700 N N . ASP A 1 358 ? 5.813 29.006 -1.663 1.00 42.25 358 ASP A N 1
ATOM 2701 C CA . ASP A 1 358 ? 6.578 30.260 -1.631 1.00 42.25 358 ASP A CA 1
ATOM 2702 C C . ASP A 1 358 ? 7.887 30.145 -0.842 1.00 42.25 358 ASP A C 1
ATOM 2704 O O . ASP A 1 358 ? 7.928 30.170 0.390 1.00 42.25 358 ASP A O 1
ATOM 2708 N N . LYS A 1 359 ? 9.008 30.106 -1.571 1.00 44.88 359 LYS A N 1
ATOM 2709 C CA . LYS A 1 359 ? 10.346 30.349 -1.013 1.00 44.88 359 LYS A CA 1
ATOM 2710 C C . LYS A 1 359 ? 10.553 31.857 -0.834 1.00 44.88 359 LYS A C 1
ATOM 2712 O O . LYS A 1 359 ? 11.263 32.490 -1.610 1.00 44.88 359 LYS A O 1
ATOM 2717 N N . GLY A 1 360 ? 9.921 32.440 0.183 1.00 47.38 360 GLY A N 1
ATOM 2718 C CA . GLY A 1 360 ? 10.059 33.860 0.513 1.00 47.38 360 GLY A CA 1
ATOM 2719 C C . GLY A 1 360 ? 9.877 34.174 2.005 1.00 47.38 360 GLY A C 1
ATOM 2720 O O . GLY A 1 360 ? 9.389 33.331 2.768 1.00 47.38 360 GLY A O 1
ATOM 2721 N N . PRO A 1 361 ? 10.241 35.397 2.445 1.00 46.81 361 PRO A N 1
ATOM 2722 C CA . PRO A 1 361 ? 10.169 35.823 3.849 1.00 46.81 361 PRO A CA 1
ATOM 2723 C C . PRO A 1 361 ? 8.737 35.864 4.424 1.00 46.81 361 PRO A C 1
ATOM 2725 O O . PRO A 1 361 ? 8.575 35.994 5.636 1.00 46.81 361 PRO A O 1
ATOM 2728 N N . ALA A 1 362 ? 7.704 35.676 3.592 1.00 45.16 362 ALA A N 1
ATOM 2729 C CA . ALA A 1 362 ? 6.311 35.492 4.011 1.00 45.16 362 ALA A CA 1
ATOM 2730 C C . ALA A 1 362 ? 6.081 34.213 4.850 1.00 45.16 362 ALA A C 1
ATOM 2732 O O . ALA A 1 362 ? 5.145 34.158 5.647 1.00 45.16 362 ALA A O 1
ATOM 2733 N N . SER A 1 363 ? 6.963 33.209 4.751 1.00 51.97 363 SER A N 1
ATOM 2734 C CA . SER A 1 363 ? 6.889 31.984 5.568 1.00 51.97 363 SER A CA 1
ATOM 2735 C C . SER A 1 363 ? 7.106 32.242 7.066 1.00 51.97 363 SER A C 1
ATOM 2737 O O . SER A 1 363 ? 6.477 31.590 7.899 1.00 51.97 363 SER A O 1
ATOM 2739 N N . ALA A 1 364 ? 7.933 33.229 7.429 1.00 51.06 364 ALA A N 1
ATOM 2740 C CA . ALA A 1 364 ? 8.232 33.546 8.826 1.00 51.06 364 ALA A CA 1
ATOM 2741 C C . ALA A 1 364 ? 7.053 34.234 9.537 1.00 51.06 364 ALA A C 1
ATOM 2743 O O . ALA A 1 364 ? 6.773 33.924 10.694 1.00 51.06 364 ALA A O 1
ATOM 2744 N N . ALA A 1 365 ? 6.328 35.113 8.836 1.00 50.81 365 ALA A N 1
ATOM 2745 C CA . ALA A 1 365 ? 5.126 35.757 9.368 1.00 50.81 365 ALA A CA 1
ATOM 2746 C C . ALA A 1 365 ? 3.988 34.740 9.579 1.00 50.81 365 ALA A C 1
ATOM 2748 O O . ALA A 1 365 ? 3.309 34.767 10.606 1.00 50.81 365 ALA A O 1
ATOM 2749 N N . ASN A 1 366 ? 3.838 33.777 8.663 1.00 56.41 366 ASN A N 1
ATOM 2750 C CA . ASN A 1 366 ? 2.816 32.734 8.775 1.00 56.41 366 ASN A CA 1
ATOM 2751 C C . ASN A 1 366 ? 3.149 31.692 9.859 1.00 56.41 366 ASN A C 1
ATOM 2753 O O . ASN A 1 366 ? 2.250 31.241 10.567 1.00 56.41 366 ASN A O 1
ATOM 2757 N N . LEU A 1 367 ? 4.429 31.357 10.066 1.00 55.62 367 LEU A N 1
ATOM 2758 C CA . LEU A 1 367 ? 4.877 30.522 11.191 1.00 55.62 367 LEU A CA 1
ATOM 2759 C C . LEU A 1 367 ? 4.591 31.176 12.549 1.00 55.62 367 LEU A C 1
AT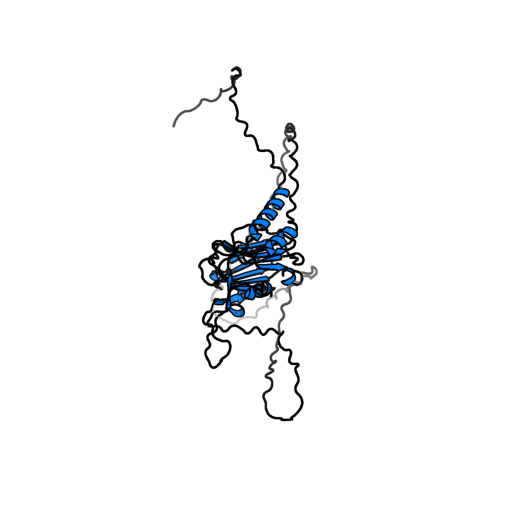OM 2761 O O . LEU A 1 367 ? 4.200 30.486 13.492 1.00 55.62 367 LEU A O 1
ATOM 2765 N N . GLN A 1 368 ? 4.741 32.499 12.654 1.00 61.72 368 GLN A N 1
ATOM 2766 C CA . GLN A 1 368 ? 4.398 33.239 13.871 1.00 61.72 368 GLN A CA 1
ATOM 2767 C C . GLN A 1 368 ? 2.888 33.224 14.140 1.00 61.72 368 GLN A C 1
ATOM 2769 O O . GLN A 1 368 ? 2.487 32.979 15.277 1.00 61.72 368 GLN A O 1
ATOM 2774 N N . ALA A 1 369 ? 2.057 33.372 13.103 1.00 58.88 369 ALA A N 1
ATOM 2775 C CA . ALA A 1 369 ? 0.600 33.284 13.228 1.00 58.88 369 ALA A CA 1
ATOM 2776 C C . ALA A 1 369 ? 0.130 31.876 13.649 1.00 58.88 369 ALA A C 1
ATOM 2778 O O . ALA A 1 369 ? -0.684 31.738 14.560 1.00 58.88 369 ALA A O 1
ATOM 2779 N N . ILE A 1 370 ? 0.698 30.815 13.061 1.00 61.22 370 ILE A N 1
ATOM 2780 C CA . ILE A 1 370 ? 0.399 29.424 13.446 1.00 61.22 370 ILE A CA 1
ATOM 2781 C C . ILE A 1 370 ? 0.857 29.144 14.889 1.00 61.22 370 ILE A C 1
ATOM 2783 O O . ILE A 1 370 ? 0.150 28.476 15.644 1.00 61.22 370 ILE A O 1
ATOM 2787 N N . THR A 1 371 ? 2.003 29.697 15.304 1.00 60.69 371 THR A N 1
ATOM 2788 C CA . THR A 1 371 ? 2.506 29.572 16.683 1.00 60.69 371 THR A CA 1
ATOM 2789 C C . THR A 1 371 ? 1.600 30.290 17.688 1.00 60.69 371 THR A C 1
ATOM 2791 O O . THR A 1 371 ? 1.359 29.750 18.765 1.00 60.69 371 THR A O 1
ATOM 2794 N N . GLN A 1 372 ? 1.053 31.459 17.341 1.00 65.44 372 GLN A N 1
ATOM 2795 C CA . GLN A 1 372 ? 0.100 32.182 18.194 1.00 65.44 372 GLN A CA 1
ATOM 2796 C C . GLN A 1 372 ? -1.217 31.418 18.369 1.00 65.44 372 GLN A C 1
ATOM 2798 O O . GLN A 1 372 ? -1.662 31.232 19.499 1.00 65.44 372 GLN A O 1
ATOM 2803 N N . VAL A 1 373 ? -1.787 30.879 17.287 1.00 63.81 373 VAL A N 1
ATOM 2804 C CA . VAL A 1 373 ? -3.029 30.086 17.360 1.00 63.81 373 VAL A CA 1
ATOM 2805 C C . VAL A 1 373 ? -2.828 28.797 18.175 1.00 63.81 373 VAL A C 1
ATOM 2807 O O . VAL A 1 373 ? -3.703 28.396 18.942 1.00 63.81 373 VAL A O 1
ATOM 2810 N N . LEU A 1 374 ? -1.653 28.162 18.078 1.00 57.06 374 LEU A N 1
ATOM 2811 C CA . LEU A 1 374 ? -1.289 27.002 18.905 1.00 57.06 374 LEU A CA 1
ATOM 2812 C C . LEU A 1 374 ? -1.092 27.352 20.390 1.00 57.06 374 LEU A C 1
ATOM 2814 O O . LEU A 1 374 ? -1.302 26.496 21.251 1.00 57.06 374 LEU A O 1
ATOM 2818 N N . GLN A 1 375 ? -0.681 28.582 20.703 1.00 61.62 375 GLN A N 1
ATOM 2819 C CA . GLN A 1 375 ? -0.541 29.056 22.081 1.00 61.62 375 GLN A CA 1
ATOM 2820 C C . GLN A 1 375 ? -1.894 29.397 22.714 1.00 61.62 375 GLN A C 1
ATOM 2822 O O . GLN A 1 375 ? -2.087 29.094 23.887 1.00 61.62 375 GLN A O 1
ATOM 2827 N N . GLU A 1 376 ? -2.848 29.930 21.949 1.00 60.72 376 GLU A N 1
ATOM 2828 C CA . GLU A 1 376 ? -4.203 30.232 22.441 1.00 60.72 376 GLU A CA 1
ATOM 2829 C C . GLU A 1 376 ? -5.036 28.977 22.753 1.00 60.72 376 GLU A C 1
ATOM 2831 O O . GLU A 1 376 ? -5.911 29.013 23.614 1.00 60.72 376 GLU A O 1
ATOM 2836 N N . GLN A 1 377 ? -4.742 27.844 22.106 1.00 53.66 377 GLN A N 1
ATOM 2837 C CA . GLN A 1 377 ? -5.405 26.556 22.364 1.00 53.66 377 GLN A CA 1
ATOM 2838 C C . GLN A 1 377 ? -4.734 25.737 23.486 1.00 53.66 377 GLN A C 1
ATOM 2840 O O . GLN A 1 377 ? -5.232 24.675 23.869 1.00 53.66 377 GLN A O 1
ATOM 2845 N N . ARG A 1 378 ? -3.603 26.201 24.042 1.00 51.47 378 ARG A N 1
ATOM 2846 C CA . ARG A 1 378 ? -2.985 25.579 25.221 1.00 51.47 378 ARG A CA 1
ATOM 2847 C C . ARG A 1 378 ? -3.702 26.070 26.478 1.00 51.47 378 ARG A C 1
ATOM 2849 O O . ARG A 1 378 ? -3.513 27.200 26.913 1.00 51.47 378 ARG A O 1
ATOM 2856 N N . GLY A 1 379 ? -4.495 25.191 27.091 1.00 53.56 379 GLY A N 1
ATOM 2857 C CA . GLY A 1 379 ? -4.996 25.409 28.450 1.00 53.56 379 GLY A CA 1
ATOM 2858 C C . GLY A 1 379 ? -3.850 25.628 29.456 1.00 53.56 379 GLY A C 1
ATOM 2859 O O . GLY A 1 379 ? -2.709 25.234 29.181 1.00 53.56 379 GLY A O 1
ATOM 2860 N N . PRO A 1 380 ? -4.123 26.259 30.615 1.00 48.84 380 PRO A N 1
ATOM 2861 C CA . PRO A 1 380 ? -3.097 26.558 31.609 1.00 48.84 380 PRO A CA 1
ATOM 2862 C C . PRO A 1 380 ? -2.372 25.278 32.062 1.00 48.84 380 PRO A C 1
ATOM 2864 O O . PRO A 1 380 ? -3.002 24.219 32.152 1.00 48.84 380 PRO A O 1
ATOM 2867 N N . PRO A 1 381 ? -1.056 25.349 32.339 1.00 50.84 381 PRO A N 1
ATOM 2868 C CA . PRO A 1 381 ? -0.289 24.195 32.791 1.00 50.84 381 PRO A CA 1
ATOM 2869 C C . PRO A 1 381 ? -0.899 23.622 34.077 1.00 50.84 381 PRO A C 1
ATOM 2871 O O . PRO A 1 381 ? -1.209 24.364 35.009 1.00 50.84 381 PRO A O 1
ATOM 2874 N N . GLY A 1 382 ? -1.091 22.300 34.109 1.00 44.12 382 GLY A N 1
ATOM 2875 C CA . GLY A 1 382 ? -1.589 21.600 35.294 1.00 44.12 382 GLY A CA 1
ATOM 2876 C C . GLY A 1 382 ? -0.624 21.728 36.484 1.00 44.12 382 GLY A C 1
ATOM 2877 O O . GLY A 1 382 ? 0.570 21.966 36.269 1.00 44.12 382 GLY A O 1
ATOM 2878 N N . PRO A 1 383 ? -1.106 21.578 37.734 1.00 40.16 383 PRO A N 1
ATOM 2879 C CA . PRO A 1 383 ? -0.261 21.696 38.917 1.00 40.16 383 PRO A CA 1
ATOM 2880 C C . PRO A 1 383 ? 0.863 20.657 38.873 1.00 40.16 383 PRO A C 1
ATOM 2882 O O . PRO A 1 383 ? 0.610 19.468 38.685 1.00 40.16 383 PRO A O 1
ATOM 2885 N N . GLN A 1 384 ? 2.104 21.116 39.025 1.00 41.16 384 GLN A N 1
ATOM 2886 C CA . GLN A 1 384 ? 3.266 20.245 39.156 1.00 41.16 384 GLN A CA 1
ATOM 2887 C C . GLN A 1 384 ? 3.197 19.512 40.500 1.00 41.16 384 GLN A C 1
ATOM 2889 O O . GLN A 1 384 ? 3.035 20.143 41.543 1.00 41.16 384 GLN A O 1
ATOM 2894 N N . GLU A 1 385 ? 3.333 18.187 40.466 1.00 34.38 385 GLU A N 1
ATOM 2895 C CA . GLU A 1 385 ? 3.504 17.337 41.644 1.00 34.38 385 GLU A CA 1
ATOM 2896 C C . GLU A 1 385 ? 4.784 17.772 42.376 1.00 34.38 385 GLU A C 1
ATOM 2898 O O . GLU A 1 385 ? 5.906 17.513 41.930 1.00 34.38 385 GLU A O 1
ATOM 2903 N N . GLN A 1 386 ? 4.626 18.498 43.482 1.00 34.12 386 GLN A N 1
ATOM 2904 C CA . GLN A 1 386 ? 5.725 18.757 44.399 1.00 34.12 386 GLN A CA 1
ATOM 2905 C C . GLN A 1 386 ? 6.085 17.423 45.056 1.00 34.12 386 GLN A C 1
ATOM 2907 O O . GLN A 1 386 ? 5.329 16.887 45.859 1.00 34.12 386 GLN A O 1
ATOM 2912 N N . ARG A 1 387 ? 7.247 16.870 44.688 1.00 36.94 387 ARG A N 1
ATOM 2913 C CA . ARG A 1 387 ? 7.932 15.854 45.490 1.00 36.94 387 ARG A CA 1
ATOM 2914 C C . ARG A 1 387 ? 8.249 16.479 46.843 1.00 36.94 387 ARG A C 1
ATOM 2916 O O . ARG A 1 387 ? 9.223 17.218 46.968 1.00 36.94 387 ARG A O 1
ATOM 2923 N N . GLU A 1 388 ? 7.411 16.194 47.827 1.00 32.62 388 GLU A N 1
ATOM 2924 C CA . GLU A 1 388 ? 7.690 16.489 49.222 1.00 32.62 388 GLU A CA 1
ATOM 2925 C C . GLU A 1 388 ? 8.885 15.628 49.651 1.00 32.62 388 GLU A C 1
ATOM 2927 O O . GLU A 1 388 ? 8.862 14.395 49.619 1.00 32.62 388 GLU A O 1
ATOM 2932 N N . ILE A 1 389 ? 9.991 16.312 49.926 1.00 33.78 389 ILE A N 1
ATOM 2933 C CA . ILE A 1 389 ? 11.196 15.753 50.519 1.00 33.78 389 ILE A CA 1
ATOM 2934 C C . ILE A 1 389 ? 10.799 15.347 51.939 1.00 33.78 389 ILE A C 1
ATOM 2936 O O . ILE A 1 389 ? 10.475 16.207 52.749 1.00 33.78 389 ILE A O 1
ATOM 2940 N N . LEU A 1 390 ? 10.787 14.044 52.226 1.00 32.22 390 LEU A N 1
ATOM 2941 C CA . LEU A 1 390 ? 10.631 13.532 53.588 1.00 32.22 390 LEU A CA 1
ATOM 2942 C C . LEU A 1 390 ? 11.793 14.055 54.446 1.00 32.22 390 LEU A C 1
ATOM 2944 O O . LEU A 1 390 ? 12.934 13.616 54.286 1.00 32.22 390 LEU A O 1
ATOM 2948 N N . GLU A 1 391 ? 11.498 15.002 55.334 1.00 34.34 391 GLU A N 1
ATOM 2949 C CA . GLU A 1 391 ? 12.358 15.344 56.466 1.00 34.34 391 GLU A CA 1
ATOM 2950 C C . GLU A 1 391 ? 12.397 14.180 57.480 1.00 34.34 391 GLU A C 1
ATOM 2952 O O . GLU A 1 391 ? 11.437 13.406 57.578 1.00 34.34 391 GLU A O 1
ATOM 2957 N N . PRO A 1 392 ? 13.507 14.004 58.222 1.00 37.91 392 PRO A N 1
ATOM 2958 C CA . PRO A 1 392 ? 13.668 12.889 59.144 1.00 37.91 392 PRO A CA 1
ATOM 2959 C C . PRO A 1 392 ? 12.831 13.098 60.413 1.00 37.91 392 PRO A C 1
ATOM 2961 O O . PRO A 1 392 ? 12.916 14.130 61.073 1.00 37.91 392 PRO A O 1
ATOM 2964 N N . VAL A 1 393 ? 12.048 12.082 60.772 1.00 33.53 393 VAL A N 1
ATOM 2965 C CA . VAL A 1 393 ? 11.305 12.024 62.036 1.00 33.53 393 VAL A CA 1
ATOM 2966 C C . VAL A 1 393 ? 12.281 11.715 63.171 1.00 33.53 393 VAL A C 1
ATOM 2968 O O . VAL A 1 393 ? 12.809 10.606 63.256 1.00 33.53 393 VAL A O 1
ATOM 2971 N N . GLU A 1 394 ? 12.500 12.687 64.054 1.00 35.16 394 GLU A N 1
ATOM 2972 C CA . GLU A 1 394 ? 13.081 12.465 65.377 1.00 35.16 394 GLU A CA 1
ATOM 2973 C C . GLU A 1 394 ? 11.980 12.127 66.401 1.00 35.16 394 GLU A C 1
ATOM 2975 O O . GLU A 1 394 ? 10.965 12.812 66.512 1.00 35.16 394 GLU A O 1
ATOM 2980 N N . THR A 1 395 ? 12.267 11.083 67.186 1.00 36.53 395 THR A N 1
ATOM 2981 C CA . THR A 1 395 ? 11.791 10.779 68.551 1.00 36.53 395 THR A CA 1
ATOM 2982 C C . THR A 1 395 ? 10.313 10.448 68.790 1.00 36.53 395 THR A C 1
ATOM 2984 O O . THR A 1 395 ? 9.485 11.340 68.925 1.00 36.53 395 THR A O 1
ATOM 2987 N N . LEU A 1 396 ? 10.032 9.157 69.027 1.00 32.62 396 LEU A N 1
ATOM 2988 C CA . LEU A 1 396 ? 9.105 8.689 70.070 1.00 32.62 396 LEU A CA 1
ATOM 2989 C C . LEU A 1 396 ? 9.659 7.399 70.717 1.00 32.62 396 LEU A C 1
ATOM 2991 O O . LEU A 1 396 ? 10.241 6.556 70.035 1.00 32.62 396 LEU A O 1
ATOM 2995 N N . ASP A 1 397 ? 9.515 7.324 72.041 1.00 33.84 397 ASP A N 1
ATOM 2996 C CA . ASP A 1 397 ? 10.188 6.444 73.008 1.00 33.84 397 ASP A CA 1
ATOM 2997 C C . ASP A 1 397 ? 9.912 4.923 72.891 1.00 33.84 397 ASP A C 1
ATOM 2999 O O . ASP A 1 397 ? 8.898 4.514 72.320 1.00 33.84 397 ASP A O 1
ATOM 3003 N N . PRO A 1 398 ? 10.782 4.062 73.475 1.00 40.81 398 PRO A N 1
ATOM 3004 C CA . PRO A 1 398 ? 10.700 2.612 73.376 1.00 40.81 398 PRO A CA 1
ATOM 3005 C C . PRO A 1 398 ? 10.074 1.991 74.634 1.00 40.81 398 PRO A C 1
ATOM 3007 O O . PRO A 1 398 ? 10.774 1.658 75.583 1.00 40.81 398 PRO A O 1
ATOM 3010 N N . GLU A 1 399 ? 8.772 1.733 74.625 1.00 43.75 399 GLU A N 1
ATOM 3011 C CA . GLU A 1 399 ? 8.185 0.687 75.467 1.00 43.75 399 GLU A CA 1
ATOM 3012 C C . GLU A 1 399 ? 7.109 -0.055 74.674 1.00 43.75 399 GLU A C 1
ATOM 3014 O O . GLU A 1 399 ? 6.406 0.527 73.854 1.00 43.75 399 GLU A O 1
ATOM 3019 N N . VAL A 1 400 ? 6.972 -1.351 74.963 1.00 40.75 400 VAL A N 1
ATOM 3020 C CA . VAL A 1 400 ? 6.010 -2.307 74.385 1.00 40.75 400 VAL A CA 1
ATOM 3021 C C . VAL A 1 400 ? 6.482 -3.031 73.111 1.00 40.75 400 VAL A C 1
ATOM 3023 O O . VAL A 1 400 ? 5.880 -2.951 72.046 1.00 40.75 400 VAL A O 1
ATOM 3026 N N . CYS A 1 401 ? 7.528 -3.848 73.257 1.00 29.09 401 CYS A N 1
ATOM 3027 C CA . CYS A 1 401 ? 7.705 -5.085 72.481 1.00 29.09 401 CYS A CA 1
ATOM 3028 C C . CYS A 1 401 ? 8.272 -6.190 73.390 1.00 29.09 401 CYS A C 1
ATOM 3030 O O . CYS A 1 401 ? 9.445 -6.547 73.324 1.00 29.09 401 CYS A O 1
ATOM 3032 N N . GLN A 1 402 ? 7.423 -6.733 74.258 1.00 33.81 402 GLN A N 1
ATOM 3033 C CA . GLN A 1 402 ? 7.583 -8.070 74.823 1.00 33.81 402 GLN A CA 1
ATOM 3034 C C . GLN A 1 402 ? 6.228 -8.746 74.705 1.00 33.81 402 GLN A C 1
ATOM 3036 O O . GLN A 1 402 ? 5.291 -8.300 75.354 1.00 33.81 402 GLN A O 1
ATOM 3041 N N . GLU A 1 403 ? 6.130 -9.770 73.855 1.00 32.12 403 GLU A N 1
ATOM 3042 C CA . GLU A 1 403 ? 5.575 -11.071 74.233 1.00 32.12 403 GLU A CA 1
ATOM 3043 C C . GLU A 1 403 ? 5.495 -12.046 73.038 1.00 32.12 403 GLU A C 1
ATOM 3045 O O . GLU A 1 403 ? 5.075 -11.688 71.942 1.00 32.12 403 GLU A O 1
ATOM 3050 N N . HIS A 1 404 ? 5.856 -13.303 73.323 1.00 32.81 404 HIS A N 1
ATOM 3051 C CA . HIS A 1 404 ? 5.649 -14.534 72.543 1.00 32.81 404 HIS A CA 1
ATOM 3052 C C . HIS A 1 404 ? 6.625 -14.892 71.405 1.00 32.81 404 HIS A C 1
ATOM 3054 O O . HIS A 1 404 ? 6.271 -14.938 70.230 1.00 32.81 404 HIS A O 1
ATOM 3060 N N . GLN A 1 405 ? 7.810 -15.376 71.799 1.00 32.06 405 GLN A N 1
ATOM 3061 C CA . GLN A 1 405 ? 8.472 -16.487 71.104 1.00 32.06 405 GLN A CA 1
ATOM 3062 C C . GLN A 1 405 ? 8.838 -17.583 72.116 1.00 32.06 405 GLN A C 1
ATOM 3064 O O . GLN A 1 405 ? 9.932 -17.595 72.668 1.00 32.06 405 GLN A O 1
ATOM 3069 N N . VAL A 1 406 ? 7.900 -18.503 72.366 1.00 34.94 406 VAL A N 1
ATOM 3070 C CA . VAL A 1 406 ? 8.166 -19.814 72.982 1.00 34.94 406 VAL A CA 1
ATOM 3071 C C . VAL A 1 406 ? 7.250 -20.842 72.319 1.00 34.94 406 VAL A C 1
ATOM 3073 O O . VAL A 1 406 ? 6.069 -20.906 72.640 1.00 34.94 406 VAL A O 1
ATOM 3076 N N . HIS A 1 407 ? 7.786 -21.596 71.357 1.00 32.75 407 HIS A N 1
ATOM 3077 C CA . HIS A 1 407 ? 7.661 -23.058 71.268 1.00 32.75 407 HIS A CA 1
ATOM 3078 C C . HIS A 1 407 ? 8.225 -23.569 69.938 1.00 32.75 407 HIS A C 1
ATOM 3080 O O . HIS A 1 407 ? 7.611 -23.394 68.890 1.00 32.75 407 HIS A O 1
ATOM 3086 N N . MET A 1 408 ? 9.385 -24.229 70.010 1.00 31.25 408 MET A N 1
ATOM 3087 C CA . MET A 1 408 ? 9.615 -25.629 69.604 1.00 31.25 408 MET A CA 1
ATOM 3088 C C . MET A 1 408 ? 11.101 -25.829 69.282 1.00 31.25 408 MET A C 1
ATOM 3090 O O . MET A 1 408 ? 11.554 -25.585 68.168 1.00 31.25 408 MET A O 1
ATOM 3094 N N . GLU A 1 409 ? 11.850 -26.276 70.291 1.00 35.06 409 GLU A N 1
ATOM 3095 C CA . GLU A 1 409 ? 13.055 -27.085 70.096 1.00 35.06 409 GLU A CA 1
ATOM 3096 C C . GLU A 1 409 ? 12.651 -28.505 69.675 1.00 35.06 409 GLU A C 1
ATOM 3098 O O . GLU A 1 409 ? 11.648 -29.031 70.165 1.00 35.06 409 GLU A O 1
ATOM 3103 N N . GLY A 1 410 ? 13.480 -29.152 68.850 1.00 31.58 410 GLY A N 1
ATOM 3104 C CA . GLY A 1 410 ? 13.555 -30.614 68.816 1.00 31.58 410 GLY A CA 1
ATOM 3105 C C . GLY A 1 410 ? 14.091 -31.232 67.521 1.00 31.58 410 GLY A C 1
ATOM 3106 O O . GLY A 1 410 ? 13.357 -31.284 66.541 1.00 31.58 410 GLY A O 1
ATOM 3107 N N . ALA A 1 411 ? 15.300 -31.808 67.624 1.00 32.66 411 ALA A N 1
ATOM 3108 C CA . ALA A 1 411 ? 15.997 -32.769 66.741 1.00 32.66 411 ALA A CA 1
ATOM 3109 C C . ALA A 1 411 ? 16.697 -32.181 65.492 1.00 32.66 411 ALA A C 1
ATOM 3111 O O . ALA A 1 411 ? 16.041 -31.753 64.549 1.00 32.66 411 ALA A O 1
ATOM 3112 N N . GLU A 1 412 ? 18.020 -31.954 65.469 1.00 38.16 412 GLU A N 1
ATOM 3113 C CA . GLU A 1 412 ? 19.181 -32.885 65.525 1.00 38.16 412 GLU A CA 1
ATOM 3114 C C . GLU A 1 412 ? 19.251 -33.913 64.373 1.00 38.16 412 GLU A C 1
ATOM 3116 O O . GLU A 1 412 ? 18.354 -34.734 64.231 1.00 38.16 412 GLU A O 1
ATOM 3121 N N . THR A 1 413 ? 20.351 -33.808 63.596 1.00 39.38 413 THR A N 1
ATOM 3122 C CA . THR A 1 413 ? 21.194 -34.854 62.944 1.00 39.38 413 THR A CA 1
ATOM 3123 C C . THR A 1 413 ? 20.490 -36.113 62.409 1.00 39.38 413 THR A C 1
ATOM 3125 O O . THR A 1 413 ? 19.872 -36.838 63.176 1.00 39.38 413 THR A O 1
ATOM 3128 N N . GLU A 1 414 ? 20.555 -36.471 61.125 1.00 36.50 414 GLU A N 1
ATOM 3129 C CA . GLU A 1 414 ? 21.717 -36.774 60.261 1.00 36.50 414 GLU A CA 1
ATOM 3130 C C . GLU A 1 414 ? 21.341 -36.665 58.772 1.00 36.50 414 GLU A C 1
ATOM 3132 O O . GLU A 1 414 ? 20.156 -36.921 58.441 1.00 36.50 414 GLU A O 1
#

Secondary structure (DSSP, 8-state):
-EEHHHHTTHHHHSEEEE-S-SSBPPSS--SS--PBPPEEEEE-TT--EEEEGGGTSSSB--SSEEEEEEEEE--SEEEEEEEEETTEEEEEEEEESSEEEEEB-TT--BHHHHS-EETT----SSSEEEEEEEEETTEEEEEETT-GGG-EEEE----SS---B-TT-EEEES--TTSS----EEEEEEEEES-GGGGGGIIIIIS--TTSPPP----TT----------------------------------PPPPPPPS-----PPPPPPPPPPP---------PPPPPPPPPPPPPPPPPPPPPPPPPPPPPPPPPPPPPPPPPPPPPPPPPPP------HHHHHHHHTSTT--STHHHHHHHHHHHHHHHT-PPPPPP------------------------------

Solvent-accessible surface area (backbone atoms only — not comparable to full-atom values): 26714 Å² total; per-residue (Å²): 115,37,52,50,48,68,74,55,43,38,81,81,77,33,55,78,41,75,29,89,26,74,59,22,42,63,74,60,92,56,96,60,90,65,67,36,59,38,66,17,33,45,44,51,73,86,55,82,38,69,46,56,27,43,84,69,29,96,51,46,58,62,72,37,23,12,39,40,36,30,36,27,19,62,26,68,56,15,26,50,37,36,39,24,31,77,84,38,81,27,38,32,40,32,39,9,54,42,21,31,47,36,38,24,38,80,83,53,27,42,20,74,87,52,27,47,70,43,61,86,48,64,46,37,79,64,48,75,44,41,40,22,34,21,31,46,90,50,34,33,35,39,37,42,69,78,40,79,88,58,49,44,76,41,66,34,66,48,62,84,83,47,58,42,56,16,81,65,14,40,32,34,33,27,45,40,90,97,53,99,29,35,26,36,36,34,43,55,42,43,36,44,29,79,37,33,66,54,29,82,38,36,54,74,68,75,59,46,56,41,85,46,46,69,72,81,76,76,66,89,83,79,80,83,89,85,78,87,85,85,88,87,81,91,77,90,80,83,89,84,78,83,88,80,81,90,81,84,89,84,89,86,84,86,86,78,82,90,78,82,88,75,96,85,76,86,88,78,85,81,83,84,83,85,85,84,84,84,89,85,86,87,82,92,86,83,93,78,81,85,78,80,82,78,78,80,76,82,79,77,80,81,77,81,82,76,82,80,77,84,78,80,77,83,75,83,80,75,83,80,75,80,80,74,80,82,76,80,82,76,78,82,76,77,80,76,79,81,81,81,77,88,69,79,61,70,69,60,59,53,56,58,68,72,57,80,78,63,96,51,80,67,53,59,59,52,52,50,53,55,50,50,57,58,55,73,69,53,71,80,83,75,86,76,84,76,80,78,76,84,74,85,86,78,87,83,83,96,81,90,89,81,86,89,91,84,89,84,86,85,83,82,89,133

Foldseek 3Di:
DFFPCVLQVQVVQFDKDFFQAPFFDAPDPPVDRPGDTQIWTFDDLLDKTKDQLCSRDVWWAAQWKKKKWKWAFQFQKAWFKFKFFPRDGAWTWMAAQWTFTAHQFPVRPPHRVLGDTLNVDHRNPRHIKIWMWGRDDQKIWIQINLDPVSIDMDGGGDDVVGTGTRNRMMMIGQHDPPDSRGTGTMTRGTDMGSHSCVRNCNQPAPNHDRHDHHDPPPDPPPDPPDDDDDDDDDDDDDDDDDDDDDDDDDDDDDDDDDDDDDPDDDDDDDDDDDDDDDDDDDDDDDDDDDDDDDDDDDDDDDDDDDDDDDDDDDDDDDDDDDDDPDDDDDDDDDDDDPDPPPDDPVVVVVLVVVVSDDPDPVVVVSVVVVVVVVVVPDDDDDDDPPPDDDDDDDDDDDDDDDDDDDDDDDDDDD

Radius of gyration: 41.25 Å; Cα contacts (8 Å, |Δi|>4): 580; chains: 1; bounding box: 66×135×129 Å

Nearest PDB structures (foldseek):
  7zc9-assembly2_A  TM=6.765E-01  e=1.021E-05  Homo sapiens